Protein 4PJ2 (pdb70)

Nearest PDB structures (foldseek):
  3od9-assembly2_C-2  TM=9.984E-01  e=1.785E-20  Aeromonas hydrophila subsp. hydrophila ATCC 7966
  3od9-assembly1_B  TM=9.911E-01  e=2.002E-19  Aeromonas hydrophila subsp. hydrophila ATCC 7966
  4pj2-assembly2_B  TM=9.726E-01  e=5.860E-19  Aeromonas hydrophila subsp. hydrophila ATCC 7966
  3a58-assembly3_E  TM=4.341E-01  e=2.543E+00  Saccharomyces cerevisiae
  3a58-assembly2_C  TM=4.358E-01  e=2.284E+00  Saccharomyces cerevisiae

Structure (mmCIF, N/CA/C/O backbone):
data_4PJ2
#
_entry.id   4PJ2
#
_cell.length_a   52.933
_cell.length_b   77.667
_cell.length_c   69.380
_cell.angle_alpha   90.00
_cell.angle_beta   108.12
_cell.angle_gamma   90.00
#
_symmetry.space_group_name_H-M   'P 1 21 1'
#
loop_
_entity.id
_entity.type
_entity.pdbx_description
1 polymer 'Putative exported protein'
2 polymer Lysozyme
3 non-polymer GLYCEROL
4 non-polymer 'MAGNESIUM ION'
5 water water
#
loop_
_atom_site.group_PDB
_atom_site.id
_atom_site.type_symbol
_atom_site.label_atom_id
_atom_site.label_alt_id
_atom_site.label_comp_id
_atom_site.label_asym_id
_atom_site.label_entity_id
_atom_site.label_seq_id
_atom_site.pdbx_PDB_ins_code
_atom_site.Cartn_x
_atom_site.Cartn_y
_atom_site.Cartn_z
_atom_site.occupancy
_atom_site.B_iso_or_equiv
_atom_site.auth_seq_id
_atom_site.auth_comp_id
_atom_site.auth_asym_id
_atom_site.auth_atom_id
_atom_site.pdbx_PDB_model_num
ATOM 1 N N . GLY A 1 4 ? -45.604 -24.744 23.531 1.00 35.56 22 GLY A N 1
ATOM 2 C CA . GLY A 1 4 ? -45.740 -23.326 23.811 1.00 33.64 22 GLY A CA 1
ATOM 3 C C . GLY A 1 4 ? -47.098 -22.974 24.404 1.00 31.06 22 GLY A C 1
ATOM 4 O O . GLY A 1 4 ? -48.132 -23.472 23.961 1.00 32.87 22 GLY A O 1
ATOM 7 N N . PHE A 1 5 ? -47.087 -22.111 25.412 1.00 26.97 23 PHE A N 1
ATOM 8 C CA . PHE A 1 5 ? -48.295 -21.734 26.131 1.00 23.35 23 PHE A CA 1
ATOM 9 C C . PHE A 1 5 ? -49.340 -21.153 25.198 1.00 20.22 23 PHE A C 1
ATOM 10 O O . PHE A 1 5 ? -49.021 -20.316 24.373 1.00 19.39 23 PHE A O 1
ATOM 27 N N . PHE A 1 6 ? -50.576 -21.628 25.320 1.00 18.36 24 PHE A N 1
ATOM 28 C CA . PHE A 1 6 ? -51.738 -21.025 24.672 1.00 17.16 24 PHE A CA 1
ATOM 29 C C . PHE A 1 6 ? -52.951 -21.179 25.581 1.00 16.50 24 PHE A C 1
ATOM 30 O O . PHE A 1 6 ? -53.224 -22.275 26.071 1.00 19.00 24 PHE A O 1
ATOM 47 N N . LYS A 1 7 ? -53.672 -20.088 25.813 1.00 15.18 25 LYS A N 1
ATOM 48 C CA . LYS A 1 7 ? -54.913 -20.159 26.568 1.00 15.05 25 LYS A CA 1
ATOM 49 C C . LYS A 1 7 ? -55.900 -19.145 26.054 1.00 15.00 25 LYS A C 1
ATOM 50 O O . LYS A 1 7 ? -55.535 -18.035 25.716 1.00 15.47 25 LYS A O 1
ATOM 69 N N . GLN A 1 8 ? -57.156 -19.556 26.028 1.00 15.33 26 GLN A N 1
ATOM 70 C CA . GLN A 1 8 ? -58.260 -18.723 25.611 1.00 15.38 26 GLN A CA 1
ATOM 71 C C . GLN A 1 8 ? -59.205 -18.516 26.793 1.00 15.47 26 GLN A C 1
ATOM 72 O O . GLN A 1 8 ? -59.519 -19.480 27.500 1.00 16.89 26 GLN A O 1
ATOM 86 N N . LEU A 1 9 ? -59.644 -17.275 26.999 1.00 15.35 27 LEU A N 1
ATOM 87 C CA . LEU A 1 9 ? -60.553 -16.906 28.091 1.00 15.47 27 LEU A CA 1
ATOM 88 C C . LEU A 1 9 ? -61.689 -16.044 27.564 1.00 15.69 27 LEU A C 1
ATOM 89 O O . LEU A 1 9 ? -61.468 -15.157 26.755 1.00 16.24 27 LEU A O 1
ATOM 105 N N . THR A 1 10 ? -62.891 -16.287 28.073 1.00 16.89 28 THR A N 1
ATOM 106 C CA . THR A 1 10 ? -64.022 -15.412 27.821 1.00 17.41 28 THR A CA 1
ATOM 107 C C . THR A 1 10 ? -64.139 -14.394 28.943 1.00 18.03 28 THR A C 1
ATOM 108 O O . THR A 1 10 ? -64.186 -14.760 30.120 1.00 20.90 28 THR A O 1
ATOM 119 N N . LEU A 1 11 ? -64.209 -13.125 28.592 1.00 16.61 29 LEU A N 1
ATOM 120 C CA . LEU A 1 11 ? -64.379 -12.050 29.549 1.00 16.69 29 LEU A CA 1
ATOM 121 C C . LEU A 1 11 ? -65.868 -11.896 29.886 1.00 17.44 29 LEU A C 1
ATOM 122 O O . LEU A 1 11 ? -66.733 -12.295 29.107 1.00 16.94 29 LEU A O 1
ATOM 138 N N . PRO A 1 12 ? -66.175 -11.291 31.050 1.00 18.42 30 PRO A N 1
ATOM 139 C CA . PRO A 1 12 ? -67.592 -11.109 31.399 1.00 17.79 30 PRO A CA 1
ATOM 140 C C . PRO A 1 12 ? -68.370 -10.305 30.348 1.00 17.84 30 PRO A C 1
ATOM 141 O O . PRO A 1 12 ? -69.572 -10.497 30.186 1.00 18.35 30 PRO A O 1
ATOM 152 N N . SER A 1 13 ? -67.681 -9.434 29.619 1.00 17.56 31 SER A N 1
ATOM 153 C CA . SER A 1 13 ? -68.318 -8.642 28.569 1.00 17.34 31 SER A CA 1
ATOM 154 C C . SER A 1 13 ? -68.753 -9.487 27.362 1.00 16.66 31 SER A C 1
ATOM 155 O O . SER A 1 13 ? -69.522 -9.022 26.519 1.00 17.78 31 SER A O 1
ATOM 163 N N . GLY A 1 14 ? -68.241 -10.711 27.268 1.00 15.67 32 GLY A N 1
ATOM 164 C CA . GLY A 1 14 ? -68.421 -11.527 26.072 1.00 14.86 32 GLY A CA 1
ATOM 165 C C . GLY A 1 14 ? -67.242 -11.514 25.119 1.00 14.04 32 GLY A C 1
ATOM 166 O O . GLY A 1 14 ? -67.163 -12.384 24.257 1.00 14.35 32 GLY A O 1
ATOM 170 N N . GLN A 1 15 ? -66.346 -10.542 25.250 1.00 13.98 33 GLN A N 1
ATOM 171 C CA . GLN A 1 15 ? -65.121 -10.562 24.462 1.00 13.16 33 GLN A CA 1
ATOM 172 C C . GLN A 1 15 ? -64.295 -11.761 24.846 1.00 13.06 33 GLN A C 1
ATOM 173 O O . GLN A 1 15 ? -64.470 -12.344 25.932 1.00 13.69 33 GLN A O 1
ATOM 187 N N . VAL A 1 16 ? -63.374 -12.120 23.968 1.00 12.89 34 VAL A N 1
ATOM 188 C CA . VAL A 1 16 ? -62.548 -13.292 24.164 1.00 12.45 34 VAL A CA 1
ATOM 189 C C . VAL A 1 16 ? -61.098 -12.885 23.975 1.00 11.79 34 VAL A C 1
ATOM 190 O O . VAL A 1 16 ? -60.774 -12.101 23.083 1.00 11.97 34 VAL A O 1
ATOM 203 N N A VAL A 1 17 ? -60.223 -13.420 24.813 0.77 12.40 35 VAL A N 1
ATOM 204 N N B VAL A 1 17 ? -60.226 -13.401 24.831 0.23 12.05 35 VAL A N 1
ATOM 205 C CA A VAL A 1 17 ? -58.802 -13.123 24.725 0.77 12.34 35 VAL A CA 1
ATOM 206 C CA B VAL A 1 17 ? -58.801 -13.157 24.686 0.23 12.01 35 VAL A CA 1
ATOM 207 C C A VAL A 1 17 ? -58.032 -14.432 24.608 0.77 12.50 35 VAL A C 1
ATOM 208 C C B VAL A 1 17 ? -58.047 -14.459 24.579 0.23 12.08 35 VAL A C 1
ATOM 209 O O A VAL A 1 17 ? -58.388 -15.432 25.220 0.77 13.57 35 VAL A O 1
ATOM 210 O O B VAL A 1 17 ? -58.433 -15.467 25.164 0.23 12.67 35 VAL A O 1
ATOM 235 N N . THR A 1 18 ? -56.963 -14.424 23.818 1.00 11.72 36 THR A N 1
ATOM 236 C CA . THR A 1 18 ? -56.001 -15.504 23.834 1.00 11.49 36 THR A CA 1
ATOM 237 C C . THR A 1 18 ? -54.635 -14.957 24.216 1.00 11.18 36 THR A C 1
ATOM 238 O O . THR A 1 18 ? -54.318 -13.798 23.969 1.00 11.16 36 THR A O 1
ATOM 250 N N . VAL A 1 19 ? -53.844 -15.821 24.831 1.00 10.85 37 VAL A N 1
ATOM 251 C CA . VAL A 1 19 ? -52.488 -15.482 25.246 1.00 10.92 37 VAL A CA 1
ATOM 252 C C . VAL A 1 19 ? -51.597 -16.619 24.799 1.00 10.72 37 VAL A C 1
ATOM 253 O O . VAL A 1 19 ? -51.879 -17.777 25.092 1.00 12.31 37 VAL A O 1
ATOM 266 N N . SER A 1 20 ? -50.515 -16.274 24.102 1.00 11.00 38 SER A N 1
ATOM 267 C CA . SER A 1 20 ? -49.608 -17.260 23.514 1.00 11.88 38 SER A CA 1
ATOM 268 C C . SER A 1 20 ? -48.166 -16.852 23.703 1.00 12.38 38 SER A C 1
ATOM 269 O O . SER A 1 20 ? -47.835 -15.686 23.556 1.00 12.63 38 SER A O 1
ATOM 277 N N . GLU A 1 21 ? -47.288 -17.814 23.977 1.00 12.59 39 GLU A N 1
ATOM 278 C CA . GLU A 1 21 ? -45.852 -17.556 23.869 1.00 13.36 39 GLU A CA 1
ATOM 279 C C . GLU A 1 21 ? -45.427 -17.552 22.409 1.00 13.19 39 GLU A C 1
ATOM 280 O O . GLU A 1 21 ? -46.020 -18.212 21.567 1.00 14.93 39 GLU A O 1
ATOM 292 N N . GLY A 1 22 ? -44.384 -16.808 22.100 1.00 13.14 40 GLY A N 1
ATOM 293 C CA . GLY A 1 22 ? -43.891 -16.766 20.730 1.00 13.34 40 GLY A CA 1
ATOM 294 C C . GLY A 1 22 ? -43.388 -18.108 20.218 1.00 13.37 40 GLY A C 1
ATOM 295 O O . GLY A 1 22 ? -42.723 -18.857 20.928 1.00 14.52 40 GLY A O 1
ATOM 299 N N . ARG A 1 23 ? -43.713 -18.412 18.967 1.00 13.28 41 ARG A N 1
ATOM 300 C CA A ARG A 1 23 ? -43.356 -19.693 18.381 0.51 13.74 41 ARG A CA 1
ATOM 301 C CA B ARG A 1 23 ? -43.359 -19.689 18.362 0.49 14.28 41 ARG A CA 1
ATOM 302 C C . ARG A 1 23 ? -41.863 -19.772 18.094 1.00 13.97 41 ARG A C 1
ATOM 303 O O . ARG A 1 23 ? -41.250 -18.810 17.626 1.00 14.02 41 ARG A O 1
ATOM 344 N N . GLY A 1 24 ? -41.285 -20.934 18.394 1.00 14.15 42 GLY A N 1
ATOM 345 C CA . GLY A 1 24 ? -39.883 -21.200 18.124 1.00 15.25 42 GLY A CA 1
ATOM 346 C C . GLY A 1 24 ? -38.916 -20.636 19.147 1.00 14.63 42 GLY A C 1
ATOM 347 O O . GLY A 1 24 ? -37.721 -20.811 19.036 1.00 16.36 42 GLY A O 1
ATOM 351 N N . GLU A 1 25 ? -39.436 -19.947 20.148 1.00 13.18 43 GLU A N 1
ATOM 352 C CA . GLU A 1 25 ? -38.619 -19.294 21.157 1.00 12.82 43 GLU A CA 1
ATOM 353 C C . GLU A 1 25 ? -38.144 -20.271 22.220 1.00 14.19 43 GLU A C 1
ATOM 354 O O . GLU A 1 25 ? -38.745 -21.342 22.430 1.00 15.42 43 GLU A O 1
ATOM 366 N N . PRO A 1 26 ? -37.097 -19.875 22.953 1.00 13.44 44 PRO A N 1
ATOM 367 C CA . PRO A 1 26 ? -36.695 -20.710 24.083 1.00 14.17 44 PRO A CA 1
ATOM 368 C C . PRO A 1 26 ? -37.692 -20.682 25.228 1.00 14.06 44 PRO A C 1
ATOM 369 O O . PRO A 1 26 ? -38.582 -19.836 25.300 1.00 14.52 44 PRO A O 1
ATOM 380 N N . ALA A 1 27 ? -37.521 -21.628 26.134 1.00 14.08 45 ALA A N 1
ATOM 381 C CA . ALA A 1 27 ? -38.370 -21.679 27.302 1.00 14.54 45 ALA A CA 1
ATOM 382 C C . ALA A 1 27 ? -38.155 -20.501 28.250 1.00 14.80 45 ALA A C 1
ATOM 383 O O . ALA A 1 27 ? -39.099 -20.029 28.861 1.00 15.87 45 ALA A O 1
ATOM 390 N N . SER A 1 28 ? -36.914 -20.038 28.370 1.00 13.25 46 SER A N 1
ATOM 391 C CA . SER A 1 28 ? -36.549 -19.104 29.434 1.00 13.90 46 SER A CA 1
ATOM 392 C C . SER A 1 28 ? -36.818 -17.662 29.114 1.00 12.91 46 SER A C 1
ATOM 393 O O . SER A 1 28 ? -36.784 -16.823 30.016 1.00 14.79 46 SER A O 1
ATOM 401 N N . THR A 1 29 ? -36.984 -17.317 27.837 1.00 13.01 47 THR A N 1
ATOM 402 C CA . THR A 1 29 ? -37.070 -15.916 27.462 1.00 12.66 47 THR A CA 1
ATOM 403 C C . THR A 1 29 ? -37.706 -15.806 26.098 1.00 12.73 47 THR A C 1
ATOM 404 O O . THR A 1 29 ? -37.702 -16.768 25.344 1.00 14.25 47 THR A O 1
ATOM 415 N N . GLY A 1 30 ? -38.226 -14.631 25.774 1.00 12.35 48 GLY A N 1
ATOM 416 C CA . GLY A 1 30 ? -38.802 -14.397 24.461 1.00 11.78 48 GLY A CA 1
ATOM 417 C C . GLY A 1 30 ? -39.923 -13.402 24.587 1.00 11.14 48 GLY A C 1
ATOM 418 O O . GLY A 1 30 ? -39.747 -12.322 25.144 1.00 11.47 48 GLY A O 1
ATOM 422 N N . SER A 1 31 ? -41.085 -13.768 24.067 1.00 10.64 49 SER A N 1
ATOM 423 C CA . SER A 1 31 ? -42.229 -12.881 24.015 1.00 10.57 49 SER A CA 1
ATOM 424 C C . SER A 1 31 ? -43.491 -13.664 24.297 1.00 10.23 49 SER A C 1
ATOM 425 O O . SER A 1 31 ? -43.520 -14.884 24.275 1.00 11.00 49 SER A O 1
ATOM 433 N N . TYR A 1 32 ? -44.561 -12.919 24.489 1.00 10.64 50 TYR A N 1
ATOM 434 C CA . TYR A 1 32 ? -45.891 -13.479 24.413 1.00 9.82 50 TYR A CA 1
ATOM 435 C C . TYR A 1 32 ? -46.785 -12.444 23.768 1.00 10.14 50 TYR A C 1
ATOM 436 O O . TYR A 1 32 ? -46.448 -11.269 23.691 1.00 10.96 50 TYR A O 1
ATOM 454 N N . ASP A 1 33 ? -47.936 -12.884 23.287 1.00 10.21 51 ASP A N 1
ATOM 455 C CA . ASP A 1 33 ? -48.907 -11.957 22.757 1.00 10.76 51 ASP A CA 1
ATOM 456 C C . ASP A 1 33 ? -50.257 -12.186 23.390 1.00 10.73 51 ASP A C 1
ATOM 457 O O . ASP A 1 33 ? -50.560 -13.275 23.875 1.00 11.80 51 ASP A O 1
ATOM 466 N N . VAL A 1 34 ? -51.017 -11.104 23.407 1.00 10.52 52 VAL A N 1
ATOM 467 C CA . VAL A 1 34 ? -52.387 -11.079 23.865 1.00 10.45 52 VAL A CA 1
ATOM 468 C C . VAL A 1 34 ? -53.212 -10.611 22.678 1.00 10.43 52 VAL A C 1
ATOM 469 O O . VAL A 1 34 ? -52.910 -9.598 22.085 1.00 10.88 52 VAL A O 1
ATOM 482 N N . ARG A 1 35 ? -54.248 -11.363 22.349 1.00 9.80 53 ARG A N 1
ATOM 483 C CA . ARG A 1 35 ? -55.127 -11.045 21.215 1.00 10.40 53 ARG A CA 1
ATOM 484 C C . ARG A 1 35 ? -56.553 -10.976 21.724 1.00 10.00 53 ARG A C 1
ATOM 485 O O . ARG A 1 35 ? -56.989 -11.864 22.439 1.00 11.84 53 ARG A O 1
ATOM 506 N N . LEU A 1 36 ? -57.249 -9.913 21.343 1.00 10.46 54 LEU A N 1
ATOM 507 C CA . LEU A 1 36 ? -58.616 -9.652 21.760 1.00 10.60 54 LEU A CA 1
ATOM 508 C C . LEU A 1 36 ? -59.546 -9.801 20.576 1.00 10.69 54 LEU A C 1
ATOM 509 O O . LEU A 1 36 ? -59.274 -9.257 19.491 1.00 11.11 54 LEU A O 1
ATOM 525 N N . TYR A 1 37 ? -60.637 -10.514 20.811 1.00 10.71 55 TYR A N 1
ATOM 526 C CA . TYR A 1 37 ? -61.675 -10.805 19.824 1.00 10.88 55 TYR A CA 1
ATOM 527 C C . TYR A 1 37 ? -63.024 -10.353 20.374 1.00 11.42 55 TYR A C 1
ATOM 528 O O . TYR A 1 37 ? -63.232 -10.335 21.587 1.00 11.87 55 TYR A O 1
ATOM 546 N N . SER A 1 38 ? -63.968 -10.018 19.511 1.00 11.95 56 SER A N 1
ATOM 547 C CA . SER A 1 38 ? -65.259 -9.543 19.988 1.00 12.23 56 SER A CA 1
ATOM 548 C C . SER A 1 38 ? -66.064 -10.633 20.668 1.00 12.34 56 SER A C 1
ATOM 549 O O . SER A 1 38 ? -66.852 -10.325 21.550 1.00 12.97 56 SER A O 1
ATOM 557 N N . GLY A 1 39 ? -65.881 -11.892 20.280 1.00 11.71 57 GLY A N 1
ATOM 558 C CA . GLY A 1 39 ? -66.701 -12.977 20.798 1.00 12.53 57 GLY A CA 1
ATOM 559 C C . GLY A 1 39 ? -68.150 -12.887 20.366 1.00 13.03 57 GLY A C 1
ATOM 560 O O . GLY A 1 39 ? -69.018 -13.511 20.977 1.00 14.43 57 GLY A O 1
ATOM 564 N N . ALA A 1 40 ? -68.434 -12.135 19.308 1.00 12.95 58 ALA A N 1
ATOM 565 C CA . ALA A 1 40 ? -69.829 -11.849 18.937 1.00 14.24 58 ALA A CA 1
ATOM 566 C C . ALA A 1 40 ? -70.610 -13.112 18.610 1.00 14.14 58 ALA A C 1
ATOM 567 O O . ALA A 1 40 ? -71.790 -13.196 18.935 1.00 15.19 58 ALA A O 1
ATOM 574 N N . ASN A 1 41 ? -69.961 -14.075 17.967 1.00 13.37 59 ASN A N 1
ATOM 575 C CA . ASN A 1 41 ? -70.569 -15.349 17.600 1.00 13.13 59 ASN A CA 1
ATOM 576 C C . ASN A 1 41 ? -70.018 -16.429 18.516 1.00 13.84 59 ASN A C 1
ATOM 577 O O . ASN A 1 41 ? -68.915 -16.890 18.319 1.00 13.51 59 ASN A O 1
ATOM 588 N N . PRO A 1 42 ? -70.790 -16.842 19.529 1.00 15.91 60 PRO A N 1
ATOM 589 C CA . PRO A 1 42 ? -70.234 -17.828 20.461 1.00 17.02 60 PRO A CA 1
ATOM 590 C C . PRO A 1 42 ? -69.892 -19.175 19.841 1.00 17.68 60 PRO A C 1
ATOM 591 O O . PRO A 1 42 ? -69.095 -19.909 20.410 1.00 19.54 60 PRO A O 1
ATOM 602 N N . GLN A 1 43 ? -70.449 -19.490 18.680 1.00 17.20 61 GLN A N 1
ATOM 603 C CA . GLN A 1 43 ? -70.100 -20.742 18.017 1.00 18.48 61 GLN A CA 1
ATOM 604 C C . GLN A 1 43 ? -68.673 -20.711 17.451 1.00 16.83 61 GLN A C 1
ATOM 605 O O . GLN A 1 43 ? -68.035 -21.759 17.268 1.00 17.75 61 GLN A O 1
ATOM 619 N N . PHE A 1 44 ? -68.185 -19.507 17.187 1.00 14.33 62 PHE A N 1
ATOM 620 C CA . PHE A 1 44 ? -66.872 -19.278 16.569 1.00 14.85 62 PHE A CA 1
ATOM 621 C C . PHE A 1 44 ? -66.249 -18.052 17.228 1.00 14.00 62 PHE A C 1
ATOM 622 O O . PHE A 1 44 ? -66.185 -16.975 16.639 1.00 13.84 62 PHE A O 1
ATOM 639 N N . PRO A 1 45 ? -65.764 -18.211 18.460 1.00 14.65 63 PRO A N 1
ATOM 640 C CA . PRO A 1 45 ? -65.396 -17.061 19.284 1.00 14.74 63 PRO A CA 1
ATOM 641 C C . PRO A 1 45 ? -64.122 -16.350 18.868 1.00 12.82 63 PRO A C 1
ATOM 642 O O . PRO A 1 45 ? -63.921 -15.251 19.369 1.00 13.30 63 PRO A O 1
ATOM 653 N N . LEU A 1 46 ? -63.320 -16.936 17.967 1.00 13.54 64 LEU A N 1
ATOM 654 C CA . LEU A 1 46 ? -62.109 -16.271 17.481 1.00 14.04 64 LEU A CA 1
ATOM 655 C C . LEU A 1 46 ? -62.266 -15.723 16.074 1.00 13.97 64 LEU A C 1
ATOM 656 O O . LEU A 1 46 ? -61.272 -15.426 15.418 1.00 15.19 64 LEU A O 1
ATOM 672 N N . ASP A 1 47 ? -63.503 -15.541 15.631 1.00 13.00 65 ASP A N 1
ATOM 673 C CA . ASP A 1 47 ? -63.727 -15.110 14.250 1.00 13.21 65 ASP A CA 1
ATOM 674 C C . ASP A 1 47 ? -63.645 -13.611 14.051 1.00 13.42 65 ASP A C 1
ATOM 675 O O . ASP A 1 47 ? -63.557 -13.196 12.903 1.00 16.02 65 ASP A O 1
ATOM 684 N N . GLN A 1 48 ? -63.663 -12.793 15.103 1.00 13.26 66 GLN A N 1
ATOM 685 C CA A GLN A 1 48 ? -63.695 -11.348 14.945 0.64 12.33 66 GLN A CA 1
ATOM 686 C CA B GLN A 1 48 ? -63.676 -11.342 14.933 0.36 12.68 66 GLN A CA 1
ATOM 687 C C . GLN A 1 48 ? -62.584 -10.678 15.750 1.00 12.00 66 GLN A C 1
ATOM 688 O O . GLN A 1 48 ? -62.798 -10.172 16.865 1.00 11.80 66 GLN A O 1
ATOM 715 N N . PHE A 1 49 ? -61.401 -10.689 15.191 1.00 11.78 67 PHE A N 1
ATOM 716 C CA . PHE A 1 49 ? -60.253 -10.082 15.802 1.00 11.72 67 PHE A CA 1
ATOM 717 C C . PHE A 1 49 ? -60.427 -8.590 15.947 1.00 11.77 67 PHE A C 1
ATOM 718 O O . PHE A 1 49 ? -60.875 -7.925 15.026 1.00 12.65 67 PHE A O 1
ATOM 735 N N . ILE A 1 50 ? -60.004 -8.064 17.095 1.00 11.45 68 ILE A N 1
ATOM 736 C CA . ILE A 1 50 ? -60.026 -6.629 17.364 1.00 12.25 68 ILE A CA 1
ATOM 737 C C . ILE A 1 50 ? -58.627 -6.011 17.420 1.00 12.06 68 ILE A C 1
ATOM 738 O O . ILE A 1 50 ? -58.327 -5.044 16.716 1.00 12.64 68 ILE A O 1
ATOM 754 N N . ASP A 1 51 ? -57.766 -6.549 18.278 1.00 11.47 69 ASP A N 1
ATOM 755 C CA . ASP A 1 51 ? -56.433 -5.977 18.474 1.00 12.02 69 ASP A CA 1
ATOM 756 C C . ASP A 1 51 ? -55.540 -6.992 19.166 1.00 10.53 69 ASP A C 1
ATOM 757 O O . ASP A 1 51 ? -56.010 -7.954 19.766 1.00 11.29 69 ASP A O 1
ATOM 766 N N . GLY A 1 52 ? -54.235 -6.773 19.088 1.00 10.76 70 GLY A N 1
ATOM 767 C CA . GLY A 1 52 ? -53.290 -7.625 19.769 1.00 11.19 70 GLY A CA 1
ATOM 768 C C . GLY A 1 52 ? -52.038 -6.865 20.110 1.00 10.68 70 GLY A C 1
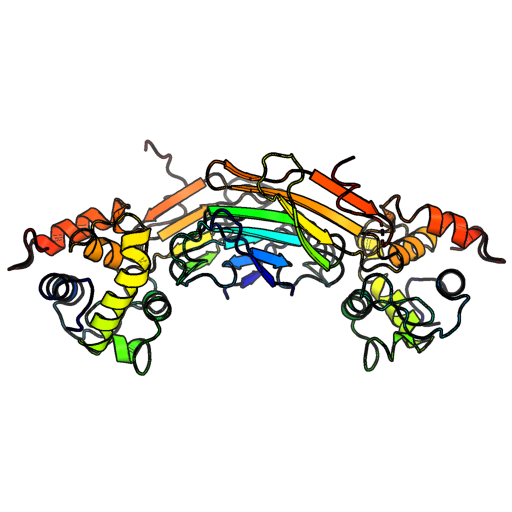ATOM 769 O O . GLY A 1 52 ? -51.750 -5.845 19.484 1.00 11.39 70 GLY A O 1
ATOM 773 N N . LYS A 1 53 ? -51.306 -7.371 21.102 1.00 10.27 71 LYS A N 1
ATOM 774 C CA . LYS A 1 53 ? -50.065 -6.763 21.551 1.00 10.90 71 LYS A CA 1
ATOM 775 C C . LYS A 1 53 ? -49.056 -7.851 21.835 1.00 10.16 71 LYS A C 1
ATOM 776 O O . LYS A 1 53 ? -49.413 -8.925 22.321 1.00 12.06 71 LYS A O 1
ATOM 795 N N . VAL A 1 54 ? -47.788 -7.557 21.555 1.00 10.37 72 VAL A N 1
ATOM 796 C CA . VAL A 1 54 ? -46.694 -8.480 21.818 1.00 10.42 72 VAL A CA 1
ATOM 797 C C . VAL A 1 54 ? -45.779 -7.842 22.863 1.00 10.59 72 VAL A C 1
ATOM 798 O O . VAL A 1 54 ? -45.405 -6.678 22.725 1.00 11.85 72 VAL A O 1
ATOM 811 N N . LEU A 1 55 ? -45.449 -8.607 23.899 1.00 10.74 73 LEU A N 1
ATOM 812 C CA . LEU A 1 55 ? -44.633 -8.123 25.000 1.00 12.31 73 LEU A CA 1
ATOM 813 C C . LEU A 1 55 ? -43.486 -9.086 25.260 1.00 11.11 73 LEU A C 1
ATOM 814 O O . LEU A 1 55 ? -43.586 -10.274 24.984 1.00 11.53 73 LEU A O 1
ATOM 830 N N . PRO A 1 56 ? -42.403 -8.583 25.848 1.00 11.83 74 PRO A N 1
ATOM 831 C CA . PRO A 1 56 ? -41.329 -9.466 26.286 1.00 11.96 74 PRO A CA 1
ATOM 832 C C . PRO A 1 56 ? -41.759 -10.346 27.446 1.00 12.35 74 PRO A C 1
ATOM 833 O O . PRO A 1 56 ? -42.622 -9.955 28.241 1.00 13.93 74 PRO A O 1
ATOM 844 N N . ARG A 1 57 ? -41.160 -11.527 27.540 1.00 12.87 75 ARG A N 1
ATOM 845 C CA . ARG A 1 57 ? -41.322 -12.347 28.730 1.00 15.28 75 ARG A CA 1
ATOM 846 C C . ARG A 1 57 ? -40.006 -12.802 29.248 1.00 15.18 75 ARG A C 1
ATOM 847 O O . ARG A 1 57 ? -39.176 -13.367 28.548 1.00 16.42 75 ARG A O 1
ATOM 868 N N . ASP A 1 58 ? -39.839 -12.554 30.534 1.00 15.90 76 ASP A N 1
ATOM 869 C CA . ASP A 1 58 ? -38.651 -12.979 31.240 1.00 16.74 76 ASP A CA 1
ATOM 870 C C . ASP A 1 58 ? -38.975 -14.241 32.007 1.00 16.40 76 ASP A C 1
ATOM 871 O O . ASP A 1 58 ? -39.154 -14.233 33.247 1.00 17.88 76 ASP A O 1
ATOM 880 N N . GLY A 1 59 ? -39.083 -15.324 31.267 1.00 15.84 77 GLY A N 1
ATOM 881 C CA . GLY A 1 59 ? -39.377 -16.626 31.805 1.00 16.87 77 GLY A CA 1
ATOM 882 C C . GLY A 1 59 ? -40.528 -17.222 31.055 1.00 17.92 77 GLY A C 1
ATOM 883 O O . GLY A 1 59 ? -40.773 -16.878 29.901 1.00 19.40 77 GLY A O 1
ATOM 887 N N . SER A 1 60 ? -41.231 -18.120 31.715 1.00 18.45 78 SER A N 1
ATOM 888 C CA A SER A 1 60 ? -42.379 -18.824 31.158 0.50 18.95 78 SER A CA 1
ATOM 889 C CA B SER A 1 60 ? -42.376 -18.775 31.112 0.50 19.08 78 SER A CA 1
ATOM 890 C C . SER A 1 60 ? -43.679 -18.297 31.761 1.00 18.24 78 SER A C 1
ATOM 891 O O . SER A 1 60 ? -43.729 -17.952 32.948 1.00 18.25 78 SER A O 1
ATOM 906 N N . ILE A 1 61 ? -44.741 -18.264 30.974 1.00 16.69 79 ILE A N 1
ATOM 907 C CA . ILE A 1 61 ? -46.020 -17.850 31.512 1.00 15.64 79 ILE A CA 1
ATOM 908 C C . ILE A 1 61 ? -46.469 -18.895 32.506 1.00 17.77 79 ILE A C 1
ATOM 909 O O . ILE A 1 61 ? -46.498 -20.095 32.205 1.00 19.83 79 ILE A O 1
ATOM 925 N N . LYS A 1 62 ? -46.807 -18.427 33.700 1.00 17.94 80 LYS A N 1
ATOM 926 C CA . LYS A 1 62 ? -47.167 -19.283 34.812 1.00 20.73 80 LYS A CA 1
ATOM 927 C C . LYS A 1 62 ? -48.678 -19.368 34.962 1.00 22.12 80 LYS A C 1
ATOM 928 O O . LYS A 1 62 ? -49.211 -20.436 35.233 1.00 24.94 80 LYS A O 1
ATOM 947 N N . GLU A 1 63 ? -49.365 -18.241 34.805 1.00 20.93 81 GLU A N 1
ATOM 948 C CA . GLU A 1 63 ? -50.816 -18.215 34.976 1.00 22.25 81 GLU A CA 1
ATOM 949 C C . GLU A 1 63 ? -51.405 -16.922 34.423 1.00 19.71 81 GLU A C 1
ATOM 950 O O . GLU A 1 63 ? -50.706 -15.915 34.276 1.00 18.76 81 GLU A O 1
ATOM 962 N N . LEU A 1 64 ? -52.699 -16.978 34.130 1.00 19.53 82 LEU A N 1
ATOM 963 C CA . LEU A 1 64 ? -53.478 -15.814 33.724 1.00 18.86 82 LEU A CA 1
ATOM 964 C C . LEU A 1 64 ? -54.486 -15.564 34.834 1.00 19.39 82 LEU A C 1
ATOM 965 O O . LEU A 1 64 ? -55.086 -16.511 35.355 1.00 20.62 82 LEU A O 1
ATOM 981 N N . LYS A 1 65 ? -54.686 -14.295 35.169 1.00 19.11 83 LYS A N 1
ATOM 982 C CA . LYS A 1 65 ? -55.711 -13.913 36.136 1.00 20.26 83 LYS A CA 1
ATOM 983 C C . LYS A 1 65 ? -56.620 -12.858 35.534 1.00 20.87 83 LYS A C 1
ATOM 984 O O . LYS A 1 65 ? -56.184 -12.026 34.739 1.00 20.66 83 LYS A O 1
ATOM 1003 N N . LEU A 1 66 ? -57.889 -12.906 35.932 1.00 20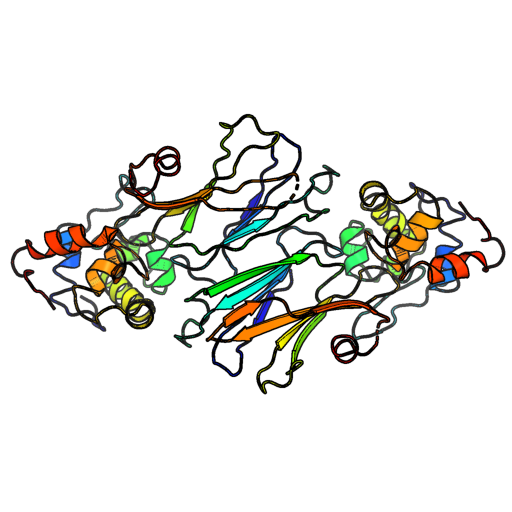.52 84 LEU A N 1
ATOM 1004 C CA . LEU A 1 66 ? -58.875 -11.900 35.559 1.00 21.59 84 LEU A CA 1
ATOM 1005 C C . LEU A 1 66 ? -59.387 -11.263 36.836 1.00 22.43 84 LEU A C 1
ATOM 1006 O O . LEU A 1 66 ? -60.102 -11.899 37.626 1.00 25.36 84 LEU A O 1
ATOM 1022 N N . LEU A 1 67 ? -59.009 -10.012 37.059 1.00 22.08 85 LEU A N 1
ATOM 1023 C CA . LEU A 1 67 ? -59.320 -9.342 38.320 1.00 22.63 85 LEU A CA 1
ATOM 1024 C C . LEU A 1 67 ? -59.444 -7.855 38.068 1.00 22.87 85 LEU A C 1
ATOM 1025 O O . LEU A 1 67 ? -58.699 -7.304 37.268 1.00 22.83 85 LEU A O 1
ATOM 1041 N N . ASP A 1 68 ? -60.394 -7.209 38.733 1.00 23.97 86 ASP A N 1
ATOM 1042 C CA . ASP A 1 68 ? -60.565 -5.770 38.602 1.00 25.94 86 ASP A CA 1
ATOM 1043 C C . ASP A 1 68 ? -59.502 -5.023 39.401 1.00 27.28 86 ASP A C 1
ATOM 1044 O O . ASP A 1 68 ? -59.533 -5.018 40.633 1.00 28.97 86 ASP A O 1
ATOM 1053 N N . LEU A 1 69 ? -58.578 -4.371 38.703 1.00 26.95 87 LEU A N 1
ATOM 1054 C CA . LEU A 1 69 ? -57.463 -3.675 39.339 1.00 28.39 87 LEU A CA 1
ATOM 1055 C C . LEU A 1 69 ? -57.716 -2.184 39.476 1.00 31.12 87 LEU A C 1
ATOM 1056 O O . LEU A 1 69 ? -57.143 -1.544 40.354 1.00 31.65 87 LEU A O 1
ATOM 1072 N N . ASN A 1 70 ? -58.546 -1.629 38.595 1.00 33.28 88 ASN A N 1
ATOM 1073 C CA . ASN A 1 70 ? -58.752 -0.184 38.553 1.00 36.07 88 ASN A CA 1
ATOM 1074 C C . ASN A 1 70 ? -60.090 0.239 39.146 1.00 38.16 88 ASN A C 1
ATOM 1075 O O . ASN A 1 70 ? -60.391 1.426 39.217 1.00 39.48 88 ASN A O 1
ATOM 1086 N N . GLY A 1 71 ? -60.890 -0.737 39.560 1.00 38.97 89 GLY A N 1
ATOM 1087 C CA . GLY A 1 71 ? -62.133 -0.461 40.254 1.00 39.99 89 GLY A CA 1
ATOM 1088 C C . GLY A 1 71 ? -63.317 -0.106 39.372 1.00 40.78 89 GLY A C 1
ATOM 1089 O O . GLY A 1 71 ? -64.313 0.420 39.876 1.00 41.75 89 GLY A O 1
ATOM 1093 N N . ASP A 1 72 ? -63.230 -0.386 38.073 1.00 40.59 90 ASP A N 1
ATOM 1094 C CA . ASP A 1 72 ? -64.349 -0.117 37.169 1.00 40.44 90 ASP A CA 1
ATOM 1095 C C . ASP A 1 72 ? -65.305 -1.306 37.070 1.00 39.77 90 ASP A C 1
ATOM 1096 O O . ASP A 1 72 ? -66.165 -1.347 36.189 1.00 40.16 90 ASP A O 1
ATOM 1105 N N . LYS A 1 73 ? -65.128 -2.271 37.969 1.00 38.59 91 LYS A N 1
ATOM 1106 C CA . LYS A 1 73 ? -66.001 -3.442 38.076 1.00 37.73 91 LYS A CA 1
ATOM 1107 C C . LYS A 1 73 ? -65.934 -4.378 36.869 1.00 35.61 91 LYS A C 1
ATOM 1108 O O . LYS A 1 73 ? -66.779 -5.255 36.710 1.00 35.78 91 LYS A O 1
ATOM 1127 N N . GLN A 1 74 ? -64.909 -4.195 36.041 1.00 33.27 92 GLN A N 1
ATOM 1128 C CA . GLN A 1 74 ? -64.595 -5.120 34.951 1.00 32.02 92 GLN A CA 1
ATOM 1129 C C . GLN A 1 74 ? -63.208 -5.689 35.205 1.00 28.07 92 GLN A C 1
ATOM 1130 O O . GLN A 1 74 ? -62.349 -4.984 35.723 1.00 28.14 92 GLN A O 1
ATOM 1144 N N . PRO A 1 75 ? -62.974 -6.960 34.843 1.00 24.27 93 PRO A N 1
ATOM 1145 C CA . PRO A 1 75 ? -61.627 -7.482 35.099 1.00 22.73 93 PRO A CA 1
ATOM 1146 C C . PRO A 1 75 ? -60.586 -7.031 34.086 1.00 21.75 93 PRO A C 1
ATOM 1147 O O . PRO A 1 75 ? -60.875 -6.948 32.887 1.00 21.66 93 PRO A O 1
ATOM 1158 N N . GLU A 1 76 ? -59.401 -6.714 34.589 1.00 20.84 94 GLU A N 1
ATOM 1159 C CA . GLU A 1 76 ? -58.190 -6.600 33.784 1.00 20.41 94 GLU A CA 1
ATOM 1160 C C . GLU A 1 76 ? -57.618 -7.978 33.617 1.00 18.66 94 GLU A C 1
ATOM 1161 O O . GLU A 1 76 ? -57.906 -8.881 34.401 1.00 19.41 94 GLU A O 1
ATOM 1173 N N . LEU A 1 77 ? -56.823 -8.158 32.562 1.00 17.84 95 LEU A N 1
ATOM 1174 C CA . LEU A 1 77 ? -56.069 -9.384 32.390 1.00 16.58 95 LEU A CA 1
ATOM 1175 C C . LEU A 1 77 ? -54.695 -9.207 32.966 1.00 17.25 95 LEU A C 1
ATOM 1176 O O . LEU A 1 77 ? -54.027 -8.218 32.676 1.00 18.30 95 LEU A O 1
ATOM 1192 N N . ILE A 1 78 ? -54.277 -10.175 33.767 1.00 16.50 96 ILE A N 1
ATOM 1193 C CA . ILE A 1 78 ? -52.921 -10.181 34.315 1.00 16.60 96 ILE A CA 1
ATOM 1194 C C . ILE A 1 78 ? -52.219 -11.424 33.821 1.00 15.36 96 ILE A C 1
ATOM 1195 O O . ILE A 1 78 ? -52.705 -12.529 33.995 1.00 17.09 96 ILE A O 1
ATOM 1211 N N . VAL A 1 79 ? -51.079 -11.227 33.160 1.00 14.17 97 VAL A N 1
ATOM 1212 C CA . VAL A 1 79 ? -50.254 -12.331 32.690 1.00 13.57 97 VAL A CA 1
ATOM 1213 C C . VAL A 1 79 ? -49.039 -12.422 33.601 1.00 14.02 97 VAL A C 1
ATOM 1214 O O . VAL A 1 79 ? -48.267 -11.471 33.693 1.00 14.69 97 VAL A O 1
ATOM 1227 N N . VAL A 1 80 ? -48.900 -13.551 34.295 1.00 13.58 98 VAL A N 1
ATOM 1228 C CA . VAL A 1 80 ? -47.827 -13.747 35.268 1.00 14.34 98 VAL A CA 1
ATOM 1229 C C . VAL A 1 80 ? -46.764 -14.637 34.662 1.00 14.04 98 VAL A C 1
ATOM 1230 O O . VAL A 1 80 ? -47.070 -15.682 34.121 1.00 15.03 98 VAL A O 1
ATOM 1243 N N . VAL A 1 81 ? -45.515 -14.213 34.788 1.00 14.00 99 VAL A N 1
ATOM 1244 C CA . VAL A 1 81 ? -44.378 -14.900 34.187 1.00 14.52 99 VAL A CA 1
ATOM 1245 C C . VAL A 1 81 ? -43.358 -15.234 35.268 1.00 15.85 99 VAL A C 1
ATOM 1246 O O . VAL A 1 81 ? -43.059 -14.392 36.107 1.00 16.51 99 VAL A O 1
ATOM 1259 N N . GLU A 1 82 ? -42.826 -16.451 35.217 1.00 16.67 100 GLU A N 1
ATOM 1260 C CA A GLU A 1 82 ? -41.867 -16.965 36.202 0.53 17.54 100 GLU A CA 1
ATOM 1261 C CA B GLU A 1 82 ? -41.842 -16.882 36.203 0.47 17.33 100 GLU A CA 1
ATOM 1262 C C . GLU A 1 82 ? -40.484 -17.085 35.557 1.00 16.98 100 GLU A C 1
ATOM 1263 O O . GLU A 1 82 ? -40.334 -17.776 34.556 1.00 17.40 100 GLU A O 1
ATOM 1286 N N . SER A 1 83 ? -39.478 -16.460 36.158 1.00 16.96 101 SER A N 1
ATOM 1287 C CA . SER A 1 83 ? -38.102 -16.551 35.676 1.00 18.04 101 SER A CA 1
ATOM 1288 C C . SER A 1 83 ? -37.631 -17.985 35.648 1.00 18.49 101 SER A C 1
ATOM 1289 O O . SER A 1 83 ? -37.953 -18.772 36.561 1.00 19.89 101 SER A O 1
ATOM 1297 N N . ALA A 1 84 ? -36.835 -18.322 34.640 1.00 18.89 102 ALA A N 1
ATOM 1298 C CA . ALA A 1 84 ? -36.250 -19.649 34.499 1.00 19.41 102 ALA A CA 1
ATOM 1299 C C . ALA A 1 84 ? -35.073 -19.875 35.432 1.00 18.31 102 ALA A C 1
ATOM 1300 O O . ALA A 1 84 ? -34.641 -21.003 35.563 1.00 18.88 102 ALA A O 1
ATOM 1307 N N . GLY A 1 85 ? -34.536 -18.805 36.022 1.00 17.48 103 GLY A N 1
ATOM 1308 C CA . GLY A 1 85 ? -33.431 -18.924 36.961 1.00 17.54 103 GLY A CA 1
ATOM 1309 C C . GLY A 1 85 ? -33.886 -19.490 38.294 1.00 17.76 103 GLY A C 1
ATOM 1310 O O . GLY A 1 85 ? -35.086 -19.593 38.563 1.00 17.79 103 GLY A O 1
ATOM 1314 N N . SER A 1 86 ? -32.916 -19.871 39.118 1.00 19.04 104 SER A N 1
ATOM 1315 C CA . SER A 1 86 ? -33.185 -20.549 40.378 1.00 20.15 104 SER A CA 1
ATOM 1316 C C . SER A 1 86 ? -3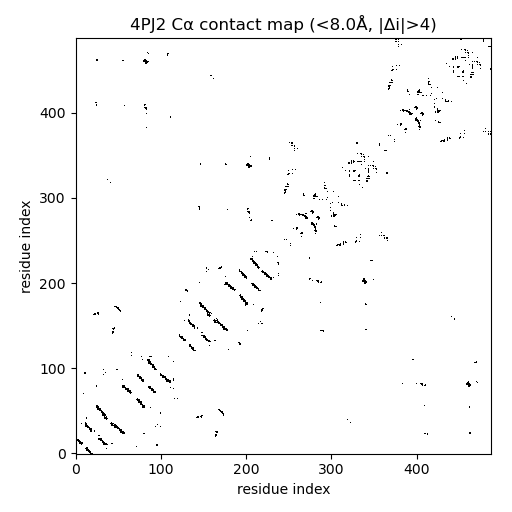4.047 -19.711 41.298 1.00 21.38 104 SER A C 1
ATOM 1317 O O . SER A 1 86 ? -34.742 -20.264 42.167 1.00 23.08 104 SER A O 1
ATOM 1325 N N . GLY A 1 87 ? -33.979 -18.394 41.169 1.00 20.64 105 GLY A N 1
ATOM 1326 C CA . GLY A 1 87 ? -34.727 -17.479 42.008 1.00 21.29 105 GLY A CA 1
ATOM 1327 C C . GLY A 1 87 ? -36.217 -17.458 41.730 1.00 21.62 105 GLY A C 1
ATOM 1328 O O . GLY A 1 87 ? -36.998 -17.001 42.569 1.00 22.85 105 GLY A O 1
ATOM 1332 N N . SER A 1 88 ? -36.623 -17.900 40.540 1.00 21.21 106 SER A N 1
ATOM 1333 C CA . SER A 1 88 ? -38.040 -18.063 40.207 1.00 22.21 106 SER A CA 1
ATOM 1334 C C . SER A 1 88 ? -38.810 -16.760 40.328 1.00 21.94 106 SER A C 1
ATOM 1335 O O . SER A 1 88 ? -40.001 -16.766 40.650 1.00 22.91 106 SER A O 1
ATOM 1343 N N . TYR A 1 89 ? -38.147 -15.644 40.066 1.00 21.02 107 TYR A N 1
ATOM 1344 C CA . TYR A 1 89 ? -38.753 -14.337 40.255 1.00 20.38 107 TYR A CA 1
ATOM 1345 C C . TYR A 1 89 ? -39.952 -14.146 39.340 1.00 19.53 107 TYR A C 1
ATOM 1346 O O . TYR A 1 89 ? -39.966 -14.575 38.176 1.00 20.37 107 TYR A O 1
ATOM 1364 N N . LEU A 1 90 ? -40.964 -13.486 39.878 1.00 19.18 108 LEU A N 1
ATOM 1365 C CA . LEU A 1 90 ? -42.190 -13.238 39.128 1.00 18.77 108 LEU A CA 1
ATOM 1366 C C . LEU A 1 90 ? -42.199 -11.853 38.529 1.00 18.14 108 LEU A C 1
ATOM 1367 O O . LEU A 1 90 ? -41.750 -10.863 39.095 1.00 18.90 108 LEU A O 1
ATOM 1383 N N . SER A 1 91 ? -42.768 -11.799 37.330 1.00 17.21 109 SER A N 1
ATOM 1384 C CA . SER A 1 91 ? -43.077 -10.546 36.673 1.00 16.31 109 SER A CA 1
ATOM 1385 C C . SER A 1 91 ? -44.501 -10.667 36.167 1.00 15.73 109 SER A C 1
ATOM 1386 O O . SER A 1 91 ? -45.066 -11.759 36.111 1.00 16.69 109 SER A O 1
ATOM 1394 N N . ALA A 1 92 ? -45.114 -9.541 35.869 1.00 15.85 110 ALA A N 1
ATOM 1395 C CA . ALA A 1 92 ? -46.475 -9.587 35.376 1.00 16.03 110 ALA A CA 1
ATOM 1396 C C . ALA A 1 92 ? -46.795 -8.315 34.648 1.00 16.93 110 ALA A C 1
ATOM 1397 O O . ALA A 1 92 ? -46.292 -7.243 34.985 1.00 18.41 110 ALA A O 1
ATOM 1404 N N . ASP A 1 93 ? -47.656 -8.454 33.651 1.00 15.24 111 ASP A N 1
ATOM 1405 C CA . ASP A 1 93 ? -48.240 -7.330 32.941 1.00 15.17 111 ASP A CA 1
ATOM 1406 C C . ASP A 1 93 ? -49.743 -7.366 33.114 1.00 15.71 111 ASP A C 1
ATOM 1407 O O . ASP A 1 93 ? -50.348 -8.430 33.060 1.00 16.77 111 ASP A O 1
ATOM 1416 N N . ALA A 1 94 ? -50.329 -6.198 33.322 1.00 17.64 112 ALA A N 1
ATOM 1417 C CA . ALA A 1 94 ? -51.780 -6.064 33.382 1.00 18.43 112 ALA A CA 1
ATOM 1418 C C . ALA A 1 94 ? -52.279 -5.318 32.144 1.00 18.45 112 ALA A C 1
ATOM 1419 O O . ALA A 1 94 ? -51.635 -4.370 31.688 1.00 17.91 112 ALA A O 1
ATOM 1426 N N . PHE A 1 95 ? -53.442 -5.736 31.654 1.00 17.32 113 PHE A N 1
ATOM 1427 C CA . PHE A 1 95 ? -54.071 -5.160 30.472 1.00 17.06 113 PHE A CA 1
ATOM 1428 C C . PHE A 1 95 ? -55.517 -4.804 30.748 1.00 17.62 113 PHE A C 1
ATOM 1429 O O . PHE A 1 95 ? -56.239 -5.571 31.385 1.00 20.07 113 PHE A O 1
ATOM 1446 N N . THR A 1 96 ? -55.931 -3.655 30.244 1.00 20.10 114 THR A N 1
ATOM 1447 C CA . THR A 1 96 ? -57.354 -3.352 30.151 1.00 21.13 114 THR A CA 1
ATOM 1448 C C . THR A 1 96 ? -57.860 -3.872 28.822 1.00 22.43 114 THR A C 1
ATOM 1449 O O . THR A 1 96 ? -57.114 -3.874 27.831 1.00 23.01 114 THR A O 1
ATOM 1460 N N . LEU A 1 97 ? -59.113 -4.343 28.836 1.00 22.73 115 LEU A N 1
ATOM 1461 C CA . LEU A 1 97 ? -59.794 -4.917 27.673 1.00 22.62 115 LEU A CA 1
ATOM 1462 C C . LEU A 1 97 ? -61.327 -4.805 27.814 1.00 23.26 115 LEU A C 1
ATOM 1463 O O . LEU A 1 97 ? -61.941 -5.394 28.718 1.00 24.52 115 LEU A O 1
ATOM 1479 N N . ASN A 1 98 ? -61.953 -4.077 26.901 1.00 23.22 116 ASN A N 1
ATOM 1480 C CA . ASN A 1 98 ? -63.403 -3.929 26.919 1.00 23.72 116 ASN A CA 1
ATOM 1481 C C . ASN A 1 98 ? -63.921 -3.527 25.534 1.00 23.53 116 ASN A C 1
ATOM 1482 O O . ASN A 1 98 ? -63.150 -3.135 24.651 1.00 22.80 116 ASN A O 1
ATOM 1493 N N . PRO A 1 99 ? -65.233 -3.640 25.327 1.00 24.44 117 PRO A N 1
ATOM 1494 C CA . PRO A 1 99 ? -65.771 -3.317 24.003 1.00 25.47 117 PRO A CA 1
ATOM 1495 C C . PRO A 1 99 ? -65.570 -1.853 23.599 1.00 27.79 117 PRO A C 1
ATOM 1496 O O . PRO A 1 99 ? -65.379 -1.573 22.416 1.00 28.28 117 PRO A O 1
ATOM 1507 N N . GLN A 1 100 ? -65.599 -0.939 24.566 1.00 29.33 118 GLN A N 1
ATOM 1508 C CA . GLN A 1 100 ? -65.572 0.493 24.267 1.00 31.61 118 GLN A CA 1
ATOM 1509 C C . GLN A 1 100 ? -64.192 0.974 23.809 1.00 32.18 118 GLN A C 1
ATOM 1510 O O . GLN A 1 100 ? -64.081 1.768 22.870 1.00 32.62 118 GLN A O 1
ATOM 1524 N N . GLU A 1 101 ? -63.149 0.471 24.465 1.00 31.97 119 GLU A N 1
ATOM 1525 C CA . GLU A 1 101 ? -61.817 1.024 24.318 1.00 32.08 119 GLU A CA 1
ATOM 1526 C C . GLU A 1 101 ? -60.864 0.038 23.660 1.00 30.48 119 GLU A C 1
ATOM 1527 O O . GLU A 1 101 ? -59.845 0.439 23.084 1.00 31.86 119 GLU A O 1
ATOM 1539 N N . GLY A 1 102 ? -61.172 -1.253 23.759 1.00 27.24 120 GLY A N 1
ATOM 1540 C CA . GLY A 1 102 ? -60.285 -2.267 23.218 1.00 24.66 120 GLY A CA 1
ATOM 1541 C C . GLY A 1 102 ? -59.257 -2.744 24.227 1.00 23.78 120 GLY A C 1
ATOM 1542 O O . GLY A 1 102 ? -59.556 -2.831 25.419 1.00 24.20 120 GLY A O 1
ATOM 1546 N N . LEU A 1 103 ? -58.046 -3.023 23.739 1.00 22.65 121 LEU A N 1
ATOM 1547 C CA . LEU A 1 103 ? -56.996 -3.717 24.477 1.00 22.04 121 LEU A CA 1
ATOM 1548 C C . LEU A 1 103 ? -55.834 -2.764 24.731 1.00 23.50 121 LEU A C 1
ATOM 1549 O O . LEU A 1 103 ? -55.310 -2.214 23.779 1.00 26.28 121 LEU A O 1
ATOM 1565 N N . ASP A 1 104 ? -55.448 -2.553 25.987 1.00 25.12 122 ASP A N 1
ATOM 1566 C CA . ASP A 1 104 ? -54.325 -1.665 26.311 1.00 26.35 122 ASP A CA 1
ATOM 1567 C C . ASP A 1 104 ? -53.583 -2.159 27.557 1.00 27.22 122 ASP A C 1
ATOM 1568 O O . ASP A 1 104 ? -54.185 -2.748 28.441 1.00 27.40 122 ASP A O 1
ATOM 1577 N N A SER A 1 105 ? -52.284 -1.910 27.642 0.62 26.79 123 SER A N 1
ATOM 1578 N N B SER A 1 105 ? -52.278 -1.910 27.627 0.38 26.98 123 SER A N 1
ATOM 1579 C CA A SER A 1 105 ? -51.559 -2.293 28.841 0.62 27.52 123 SER A CA 1
ATOM 1580 C CA B SER A 1 105 ? -51.519 -2.234 28.829 0.38 27.34 123 SER A CA 1
ATOM 1581 C C A SER A 1 105 ? -51.946 -1.331 29.957 0.62 26.81 123 SER A C 1
ATOM 1582 C C B SER A 1 105 ? -51.972 -1.323 29.960 0.38 26.86 123 SER A C 1
ATOM 1583 O O A SER A 1 105 ? -52.346 -0.190 29.705 0.62 26.93 123 SER A O 1
ATOM 1584 O O B SER A 1 105 ? -52.430 -0.203 29.722 0.38 26.92 123 SER A O 1
ATOM 1599 N N . PHE A 1 106 ? -51.849 -1.812 31.189 1.00 26.76 124 PHE A N 1
ATOM 1600 C CA . PHE A 1 106 ? -52.271 -1.053 32.360 1.00 26.50 124 PHE A CA 1
ATOM 1601 C C . PHE A 1 106 ? -51.118 -0.901 33.367 1.00 26.67 124 PHE A C 1
ATOM 1602 O O . PHE A 1 106 ? -51.019 0.158 33.975 1.00 27.99 124 PHE A O 1
ATOM 1619 N N . ASN A 1 107 ? -50.229 -1.901 33.5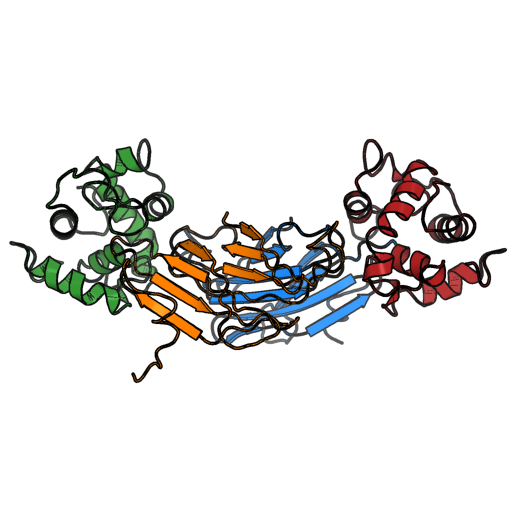00 1.00 25.45 125 ASN A N 1
ATOM 1620 C CA . ASN A 1 107 ? -49.074 -1.825 34.425 1.00 24.33 125 ASN A CA 1
ATOM 1621 C C . ASN A 1 107 ? -48.112 -3.020 34.233 1.00 22.61 125 ASN A C 1
ATOM 1622 O O . ASN A 1 107 ? -48.470 -3.982 33.566 1.00 22.20 125 ASN A O 1
ATOM 1633 N N . HIS A 1 108 ? -46.906 -2.929 34.804 1.00 21.52 126 HIS A N 1
ATOM 1634 C CA . HIS A 1 108 ? -45.892 -3.996 34.784 1.00 20.80 126 HIS A CA 1
ATOM 1635 C C . HIS A 1 108 ? -45.158 -4.051 36.126 1.00 20.81 126 HIS A C 1
ATOM 1636 O O . HIS A 1 108 ? -44.852 -3.014 36.694 1.00 21.93 126 HIS A O 1
ATOM 1651 N N . VAL A 1 109 ? -44.874 -5.256 36.616 1.00 19.68 127 VAL A N 1
ATOM 1652 C CA . VAL A 1 109 ? -44.005 -5.444 37.781 1.00 19.72 127 VAL A CA 1
ATOM 1653 C C . VAL A 1 109 ? -43.037 -6.567 37.466 1.00 19.01 127 VAL A C 1
ATOM 1654 O O . VAL A 1 109 ? -43.314 -7.399 36.608 1.00 17.84 127 VAL A O 1
ATOM 1667 N N . GLU A 1 110 ? -41.900 -6.593 38.141 1.00 20.21 128 GLU A N 1
ATOM 1668 C CA . GLU A 1 110 ? -40.912 -7.639 37.904 1.00 20.16 128 GLU A CA 1
ATOM 1669 C C . GLU A 1 110 ? -39.981 -7.754 39.100 1.00 20.73 128 GLU A C 1
ATOM 1670 O O . GLU A 1 110 ? -39.938 -6.870 39.968 1.00 22.91 128 GLU A O 1
ATOM 1682 N N . GLY A 1 111 ? -39.282 -8.875 39.163 1.00 21.24 129 GLY A N 1
ATOM 1683 C CA . GLY A 1 111 ? -38.304 -9.118 40.208 1.00 23.01 129 GLY A CA 1
ATOM 1684 C C . GLY A 1 111 ? -38.927 -9.460 41.543 1.00 23.67 129 GLY A C 1
ATOM 1685 O O . GLY A 1 111 ? -38.277 -9.304 42.590 1.00 24.63 129 GLY A O 1
ATOM 1689 N N . LEU A 1 112 ? -40.165 -9.926 41.541 1.00 23.38 130 LEU A N 1
ATOM 1690 C CA . LEU A 1 112 ? -40.878 -10.278 42.776 1.00 23.37 130 LEU A CA 1
ATOM 1691 C C . LEU A 1 112 ? -40.458 -11.641 43.249 1.00 24.10 130 LEU A C 1
ATOM 1692 O O . LEU A 1 112 ? -40.150 -12.521 42.475 1.00 24.51 130 LEU A O 1
ATOM 1708 N N . ALA A 1 113 ? -40.415 -11.836 44.573 1.00 25.56 131 ALA A N 1
ATOM 1709 C CA . ALA A 1 113 ? -40.119 -13.166 45.103 1.00 26.61 131 ALA A CA 1
ATOM 1710 C C . ALA A 1 113 ? -41.210 -14.157 44.731 1.00 28.20 131 ALA A C 1
ATOM 1711 O O . ALA A 1 113 ? -42.353 -13.767 44.531 1.00 28.15 131 ALA A O 1
ATOM 1718 N N . PRO A 1 114 ? -40.878 -15.448 44.660 1.00 27.89 132 PRO A N 1
ATOM 1719 C CA . PRO A 1 114 ? -41.830 -16.469 44.184 1.00 30.41 132 PRO A CA 1
ATOM 1720 C C . PRO A 1 114 ? -43.243 -16.390 44.786 1.00 29.67 132 PRO A C 1
ATOM 1721 O O . PRO A 1 114 ? -44.280 -16.402 44.140 1.00 31.83 132 PRO A O 1
ATOM 1732 N N . ASN A 1 115 ? -43.277 -16.248 46.083 1.00 26.31 133 ASN A N 1
ATOM 1733 C CA B ASN A 1 115 ? -44.529 -16.310 46.831 0.48 24.50 133 ASN A CA 1
ATOM 1734 C CA C ASN A 1 115 ? -44.541 -16.300 46.813 0.52 24.88 133 ASN A CA 1
ATOM 1735 C C . ASN A 1 115 ? -45.158 -14.941 47.080 1.00 22.80 133 ASN A C 1
ATOM 1736 O O . ASN A 1 115 ? -46.118 -14.831 47.856 1.00 21.78 133 ASN A O 1
ATOM 1757 N N . GLU A 1 116 ? -44.619 -13.902 46.448 1.00 22.05 134 GLU A N 1
ATOM 1758 C CA . GLU A 1 116 ? -45.164 -12.559 46.620 1.00 22.16 134 GLU A CA 1
ATOM 1759 C C . GLU A 1 116 ? -46.462 -12.362 45.839 1.00 21.93 134 GLU A C 1
ATOM 1760 O O . GLU A 1 116 ? -46.670 -12.974 44.785 1.00 22.79 134 GLU A O 1
ATOM 1772 N N . ASP A 1 117 ? -47.345 -11.528 46.371 1.00 20.69 135 ASP A N 1
ATOM 1773 C CA . ASP A 1 117 ? -48.646 -11.261 45.779 1.00 21.63 135 ASP A CA 1
ATOM 1774 C C . ASP A 1 117 ? -48.448 -10.306 44.619 1.00 21.05 135 ASP A C 1
ATOM 1775 O O . ASP A 1 117 ? -48.186 -9.130 44.782 1.00 20.75 135 ASP A O 1
ATOM 1784 N N . VAL A 1 118 ? -48.623 -10.830 43.404 1.00 20.63 136 VAL A N 1
ATOM 1785 C CA . VAL A 1 118 ? -48.420 -10.061 42.174 1.00 21.31 136 VAL A CA 1
ATOM 1786 C C . VAL A 1 118 ? -49.489 -8.991 42.047 1.00 21.84 136 VAL A C 1
ATOM 1787 O O . VAL A 1 118 ? -49.243 -7.880 41.595 1.00 21.84 136 VAL A O 1
ATOM 1800 N N . ILE A 1 119 ? -50.691 -9.337 42.473 1.00 21.95 137 ILE A N 1
ATOM 1801 C CA . ILE A 1 119 ? -51.813 -8.423 42.346 1.00 24.28 137 ILE A CA 1
ATOM 1802 C C . ILE A 1 119 ? -51.609 -7.216 43.244 1.00 25.36 137 ILE A C 1
ATOM 1803 O O . ILE A 1 119 ? -51.823 -6.086 42.830 1.00 26.14 137 ILE A O 1
ATOM 1819 N N . GLN A 1 120 ? -51.180 -7.449 44.478 1.00 25.56 138 GLN A N 1
ATOM 1820 C CA A GLN A 1 120 ? -50.929 -6.333 45.363 0.37 26.74 138 GLN A CA 1
ATOM 1821 C CA B GLN A 1 120 ? -50.861 -6.375 45.410 0.63 26.45 138 GLN A CA 1
ATOM 1822 C C . GLN A 1 120 ? -49.799 -5.471 44.807 1.00 26.81 138 GLN A C 1
ATOM 1823 O O . GLN A 1 120 ? -49.869 -4.252 44.892 1.00 29.58 138 GLN A O 1
ATOM 1850 N N . ALA A 1 121 ? -48.793 -6.087 44.193 1.00 25.87 139 ALA A N 1
ATOM 1851 C CA . ALA A 1 121 ? -47.688 -5.317 43.635 1.00 25.75 139 ALA A CA 1
ATOM 1852 C C . ALA A 1 121 ? -48.154 -4.425 42.487 1.00 27.21 139 ALA A C 1
ATOM 1853 O O . ALA A 1 121 ? -47.689 -3.295 42.332 1.00 28.92 139 ALA A O 1
ATOM 1860 N N . LEU A 1 122 ? -49.090 -4.935 41.699 1.00 26.12 140 LEU A N 1
ATOM 1861 C CA . LEU A 1 122 ? -49.646 -4.185 40.580 1.00 27.69 140 LEU A CA 1
ATOM 1862 C C . LEU A 1 122 ? -50.591 -3.069 41.017 1.00 31.42 140 LEU A C 1
ATOM 1863 O O . LEU A 1 122 ? -50.924 -2.196 40.213 1.00 32.21 140 LEU A O 1
ATOM 1879 N N . LYS A 1 123 ? -51.037 -3.112 42.273 1.00 33.59 141 LYS A N 1
ATOM 1880 C CA . LYS A 1 123 ? -51.970 -2.115 42.799 1.00 36.72 141 LYS A CA 1
ATOM 1881 C C . LYS A 1 123 ? -51.265 -1.088 43.676 1.00 38.68 141 LYS A C 1
ATOM 1882 O O . LYS A 1 123 ? -51.843 -0.052 43.999 1.00 39.02 141 LYS A O 1
ATOM 1901 N N . THR A 1 124 ? -50.030 -1.384 44.072 1.00 40.70 142 THR A N 1
ATOM 1902 C CA A THR A 1 124 ? -49.255 -0.485 44.919 0.52 41.59 142 THR A CA 1
ATOM 1903 C CA B THR A 1 124 ? -49.256 -0.480 44.920 0.48 41.78 142 THR A CA 1
ATOM 1904 C C . THR A 1 124 ? -48.255 0.302 44.084 1.00 42.16 142 THR A C 1
ATOM 1905 O O . THR A 1 124 ? -47.508 -0.275 43.296 1.00 43.37 142 THR A O 1
ATOM 1924 N N . GLY B 1 4 ? -50.457 -24.127 11.466 1.00 32.89 22 GLY B N 1
ATOM 1925 C CA . GLY B 1 4 ? -50.641 -22.690 11.369 1.00 30.83 22 GLY B CA 1
ATOM 1926 C C . GLY B 1 4 ? -49.475 -22.007 10.669 1.00 29.16 22 GLY B C 1
ATOM 1927 O O . GLY B 1 4 ? -48.327 -22.454 10.782 1.00 30.99 22 GLY B O 1
ATOM 1931 N N . PHE B 1 5 ? -49.758 -20.919 9.954 1.00 25.22 23 PHE B N 1
ATOM 1932 C CA . PHE B 1 5 ? -48.727 -20.233 9.175 1.00 22.39 23 PHE B CA 1
ATOM 1933 C C . PHE B 1 5 ? -47.635 -19.705 10.085 1.00 19.46 23 PHE B C 1
ATOM 1934 O O . PHE B 1 5 ? -47.906 -19.004 11.054 1.00 18.42 23 PHE B O 1
ATOM 1951 N N . PHE B 1 6 ? -46.396 -20.026 9.731 1.00 18.17 24 PHE B N 1
ATOM 1952 C CA . PHE B 1 6 ? -45.220 -19.547 10.430 1.00 17.37 24 PHE B CA 1
ATOM 1953 C C . PHE B 1 6 ? -44.051 -19.527 9.471 1.00 16.17 24 PHE B C 1
ATOM 1954 O O . PHE B 1 6 ? -43.766 -20.534 8.819 1.00 18.05 24 PHE B O 1
ATOM 1971 N N . LYS B 1 7 ? -43.360 -18.400 9.400 1.00 14.72 25 LYS B N 1
ATOM 1972 C CA . LYS B 1 7 ? -42.151 -18.305 8.601 1.00 14.97 25 LYS B CA 1
ATOM 1973 C C . LYS B 1 7 ? -41.118 -17.475 9.334 1.00 14.44 25 LYS B C 1
ATOM 1974 O O . LYS B 1 7 ? -41.451 -16.504 9.993 1.00 15.00 25 LYS B O 1
ATOM 1993 N N . GLN B 1 8 ? -39.861 -17.859 9.188 1.00 14.93 26 GLN B N 1
ATOM 1994 C CA . GLN B 1 8 ? -38.736 -17.164 9.790 1.00 15.14 26 GLN B CA 1
ATOM 1995 C C . GLN B 1 8 ? -37.783 -16.718 8.693 1.00 14.91 26 GLN B C 1
ATOM 1996 O O . GLN B 1 8 ? -37.481 -17.495 7.790 1.00 16.46 26 GLN B O 1
ATOM 2010 N N . LEU B 1 9 ? -37.338 -15.468 8.763 1.00 14.49 27 LEU B N 1
ATOM 2011 C CA . LEU B 1 9 ? -36.418 -14.891 7.765 1.00 15.43 27 LEU B CA 1
ATOM 2012 C C . LEU B 1 9 ? -35.285 -14.178 8.469 1.00 15.34 27 LEU B C 1
ATOM 2013 O O . LEU B 1 9 ? -35.511 -13.459 9.438 1.00 15.42 27 LEU B O 1
ATOM 2029 N N . THR B 1 10 ? -34.072 -14.357 7.967 1.00 15.83 28 THR B N 1
ATOM 2030 C CA . THR B 1 10 ? -32.935 -13.577 8.416 1.00 15.89 28 THR B CA 1
ATOM 2031 C C . THR B 1 10 ? -32.790 -12.370 7.523 1.00 15.34 28 THR B C 1
ATOM 2032 O O . THR B 1 10 ? -32.673 -12.499 6.309 1.00 19.22 28 THR B O 1
ATOM 2043 N N . LEU B 1 11 ? -32.734 -11.199 8.111 1.00 14.21 29 LEU B N 1
ATOM 2044 C CA . LEU B 1 11 ? -32.553 -9.967 7.382 1.00 14.08 29 LEU B CA 1
ATOM 2045 C C . LEU B 1 11 ? -31.087 -9.759 7.048 1.00 14.10 29 LEU B C 1
ATOM 2046 O O . LEU B 1 11 ? -30.226 -10.315 7.699 1.00 13.95 29 LEU B O 1
ATOM 2062 N N . PRO B 1 12 ? -30.801 -8.942 6.031 1.00 15.51 30 PRO B N 1
ATOM 2063 C CA . PRO B 1 12 ? -29.384 -8.691 5.727 1.00 16.68 30 PRO B CA 1
ATOM 2064 C C . PRO B 1 12 ? -28.591 -8.116 6.904 1.00 16.96 30 PRO B C 1
ATOM 2065 O O . PRO B 1 12 ? -27.391 -8.359 6.979 1.00 17.61 30 PRO B O 1
ATOM 2076 N N . SER B 1 13 ? -29.256 -7.371 7.786 1.00 16.95 31 SER B N 1
ATOM 2077 C CA . SER B 1 13 ? -28.628 -6.791 8.976 1.00 17.51 31 SER B CA 1
ATOM 2078 C C . SER B 1 13 ? -28.197 -7.851 9.976 1.00 16.41 31 SER B C 1
ATOM 2079 O O . SER B 1 13 ? -27.435 -7.563 10.907 1.00 17.87 31 SER B O 1
ATOM 2087 N N . GLY B 1 14 ? -28.752 -9.051 9.853 1.00 14.69 32 GLY B N 1
ATOM 2088 C CA . GLY B 1 14 ? -28.546 -10.093 10.837 1.00 14.30 32 GLY B CA 1
ATOM 2089 C C . GLY B 1 14 ? -29.709 -10.285 11.784 1.00 12.72 32 GLY B C 1
ATOM 2090 O O . GLY B 1 14 ? -29.789 -11.315 12.453 1.00 13.83 32 GLY B O 1
ATOM 2094 N N . GLN B 1 15 ? -30.606 -9.311 11.869 1.00 12.41 33 GLN B N 1
ATOM 2095 C CA . GLN B 1 15 ? -31.805 -9.499 12.671 1.00 11.68 33 GLN B CA 1
ATOM 2096 C C . GLN B 1 15 ? -32.677 -10.561 12.025 1.00 11.39 33 GLN B C 1
ATOM 2097 O O . GLN B 1 15 ? -32.503 -10.915 10.854 1.00 12.08 33 GLN B O 1
ATOM 2111 N N . VAL B 1 16 ? -33.601 -11.097 12.802 1.00 11.04 34 VAL B N 1
ATOM 2112 C CA . VAL B 1 16 ? -34.448 -12.192 12.369 1.00 11.82 34 VAL B CA 1
ATOM 2113 C C . VAL B 1 16 ? -35.896 -11.802 12.618 1.00 11.50 34 VAL B C 1
ATOM 2114 O O . VAL B 1 16 ? -36.217 -11.237 13.661 1.00 11.32 34 VAL B O 1
ATOM 2127 N N . VAL B 1 17 ? -36.744 -12.062 11.637 1.00 11.89 35 VAL B N 1
ATOM 2128 C CA A VAL B 1 17 ? -38.181 -11.866 11.810 0.76 12.44 35 VAL B CA 1
ATOM 2129 C CA B VAL B 1 17 ? -38.168 -11.839 11.774 0.24 11.71 35 VAL B CA 1
ATOM 2130 C C . VAL B 1 17 ? -38.923 -13.165 11.695 1.00 11.87 35 VAL B C 1
ATOM 2131 O O . VAL B 1 17 ? -38.540 -14.049 10.951 1.00 13.20 35 VAL B O 1
ATOM 2156 N N . THR B 1 18 ? -39.996 -13.285 12.463 1.00 11.85 36 THR B N 1
ATOM 2157 C CA . THR B 1 18 ? -40.959 -14.346 12.237 1.00 10.91 36 THR B CA 1
ATOM 2158 C C . THR B 1 18 ? -42.311 -13.729 11.967 1.00 10.81 36 THR B C 1
ATOM 2159 O O . THR B 1 18 ? -42.624 -12.637 12.424 1.00 10.82 36 THR B O 1
ATOM 2170 N N . VAL B 1 19 ? -43.108 -14.469 11.214 1.00 10.98 37 VAL B N 1
ATOM 2171 C CA . VAL B 1 19 ? -44.464 -14.053 10.856 1.00 10.99 37 VAL B CA 1
ATOM 2172 C C . VAL B 1 19 ? -45.391 -15.233 11.071 1.00 10.78 37 VAL B C 1
ATOM 2173 O O . VAL B 1 19 ? -45.123 -16.325 10.594 1.00 11.56 37 VAL B O 1
ATOM 2186 N N . SER B 1 20 ? -46.470 -15.013 11.812 1.00 11.37 38 SER B N 1
ATOM 2187 C CA . SER B 1 20 ? -47.414 -16.079 12.185 1.00 10.63 38 SER B CA 1
ATOM 2188 C C . SER B 1 20 ? -48.842 -15.593 12.035 1.00 11.40 38 SER B C 1
ATOM 2189 O O . SER B 1 20 ? -49.128 -14.441 12.333 1.00 12.88 38 SER B O 1
ATOM 2197 N N . GLU B 1 21 ? -49.742 -16.488 11.639 1.00 11.83 39 GLU B N 1
ATOM 2198 C CA . GLU B 1 21 ? -51.164 -16.235 11.816 1.00 12.44 39 GLU B CA 1
ATOM 2199 C C . GLU B 1 21 ? -51.591 -16.558 13.251 1.00 12.21 39 GLU B C 1
ATOM 2200 O O . GLU B 1 21 ? -50.987 -17.384 13.922 1.00 13.95 39 GLU B O 1
ATOM 2212 N N . GLY B 1 22 ? -52.642 -15.908 13.720 1.00 11.79 40 GLY B N 1
ATOM 2213 C CA . GLY B 1 22 ? -53.129 -16.172 15.068 1.00 12.22 40 GLY B CA 1
ATOM 2214 C C . GLY B 1 22 ? -53.619 -17.593 15.279 1.00 13.03 40 GLY B C 1
ATOM 2215 O O . GLY B 1 22 ? -54.281 -18.169 14.426 1.00 14.04 40 GLY B O 1
ATOM 2219 N N . ARG B 1 23 ? -53.273 -18.172 16.423 1.00 13.45 41 ARG B N 1
ATOM 2220 C CA . ARG B 1 23 ? -53.650 -19.534 16.726 1.00 13.97 41 ARG B CA 1
ATOM 2221 C C . ARG B 1 23 ? -55.131 -19.659 17.002 1.00 13.30 41 ARG B C 1
ATOM 2222 O O . ARG B 1 23 ? -55.719 -18.821 17.678 1.00 14.03 41 ARG B O 1
ATOM 2243 N N . GLY B 1 24 ? -55.730 -20.703 16.455 1.00 14.22 42 GLY B N 1
ATOM 2244 C CA . GLY B 1 24 ? -57.137 -20.973 16.680 1.00 13.97 42 GLY B CA 1
ATOM 2245 C C . GLY B 1 24 ? -58.069 -20.217 15.761 1.00 13.53 42 GLY B C 1
ATOM 2246 O O . GLY B 1 24 ? -59.281 -20.410 15.814 1.00 15.19 42 GLY B O 1
ATOM 2250 N N . GLU B 1 25 ? -57.509 -19.331 14.946 1.00 12.68 43 GLU B N 1
ATOM 2251 C CA . GLU B 1 25 ? -58.298 -18.473 14.076 1.00 12.20 43 GLU B CA 1
ATOM 2252 C C . GLU B 1 25 ? -58.738 -19.204 12.824 1.00 13.14 43 GLU B C 1
ATOM 2253 O O . GLU B 1 25 ? -58.110 -20.174 12.416 1.00 14.50 43 GLU B O 1
ATOM 2265 N N . PRO B 1 26 ? -59.792 -18.698 12.170 1.00 12.92 44 PRO B N 1
ATOM 2266 C CA . PRO B 1 26 ? -60.178 -19.287 10.888 1.00 13.53 44 PRO B CA 1
ATOM 2267 C C . PRO B 1 26 ? -59.181 -18.987 9.788 1.00 12.71 44 PRO B C 1
ATOM 2268 O O . PRO B 1 26 ? -58.295 -18.135 9.909 1.00 13.28 44 PRO B O 1
ATOM 2279 N N . ALA B 1 27 ? -59.339 -19.698 8.685 1.00 13.51 45 ALA B N 1
ATOM 2280 C CA . ALA B 1 27 ? -58.481 -19.495 7.532 1.00 14.01 45 ALA B CA 1
ATOM 2281 C C . ALA B 1 27 ? -58.755 -18.154 6.864 1.00 13.70 45 ALA B C 1
ATOM 2282 O O . ALA B 1 27 ? -57.845 -17.534 6.347 1.00 15.58 45 ALA B O 1
ATOM 2289 N N . SER B 1 28 ? -60.012 -17.712 6.867 1.00 12.70 46 SER B N 1
ATOM 2290 C CA . SER B 1 28 ? -60.410 -16.574 6.045 1.00 12.63 46 SER B CA 1
ATOM 2291 C C . SER B 1 28 ? -60.164 -15.224 6.633 1.00 12.76 46 SER B C 1
ATOM 2292 O O . SER B 1 28 ? -60.224 -14.230 5.934 1.00 13.32 46 SER B O 1
ATOM 2300 N N . THR B 1 29 ? -59.971 -15.166 7.948 1.00 12.05 47 THR B N 1
ATOM 2301 C CA . THR B 1 29 ? -59.895 -13.893 8.640 1.00 11.82 47 THR B CA 1
ATOM 2302 C C . THR B 1 29 ? -59.257 -14.086 9.995 1.00 11.60 47 THR B C 1
ATOM 2303 O O . THR B 1 29 ? -59.233 -15.177 10.525 1.00 14.18 47 THR B O 1
ATOM 2314 N N . GLY B 1 30 ? -58.737 -12.994 10.536 1.00 11.49 48 GLY B N 1
ATOM 2315 C CA . GLY B 1 30 ? -58.165 -13.005 11.866 1.00 11.29 48 GLY B CA 1
ATOM 2316 C C . GLY B 1 30 ? -57.039 -12.012 11.936 1.00 10.32 48 GLY B C 1
ATOM 2317 O O . GLY B 1 30 ? -57.214 -10.847 11.610 1.00 10.97 48 GLY B O 1
ATOM 2321 N N . SER B 1 31 ? -55.878 -12.472 12.366 1.00 10.45 49 SER B N 1
ATOM 2322 C CA . SER B 1 31 ? -54.734 -11.609 12.599 1.00 9.90 49 SER B CA 1
ATOM 2323 C C . SER B 1 31 ? -53.469 -12.310 12.173 1.00 10.32 49 SER B C 1
ATOM 2324 O O . SER B 1 31 ? -53.443 -13.524 11.943 1.00 10.60 49 SER B O 1
ATOM 2332 N N . TYR B 1 32 ? -52.396 -11.535 12.124 1.00 10.17 50 TYR B N 1
ATOM 2333 C CA . TYR B 1 32 ? -51.072 -12.106 12.038 1.00 9.69 50 TYR B CA 1
ATOM 2334 C C . TYR B 1 32 ? -50.172 -11.223 12.864 1.00 10.15 50 TYR B C 1
ATOM 2335 O O . TYR B 1 32 ? -50.491 -10.086 13.146 1.00 10.64 50 TYR B O 1
ATOM 2353 N N . ASP B 1 33 ? -49.017 -11.751 13.231 1.00 10.35 51 ASP B N 1
ATOM 2354 C CA . ASP B 1 33 ? -48.031 -10.966 13.926 1.00 10.32 51 ASP B CA 1
ATOM 2355 C C . ASP B 1 33 ? -46.673 -11.085 13.255 1.00 10.50 51 ASP B C 1
ATOM 2356 O O . ASP B 1 33 ? -46.362 -12.059 12.576 1.00 11.59 51 ASP B O 1
ATOM 2365 N N . VAL B 1 34 ? -45.914 -10.028 13.420 1.00 10.58 52 VAL B N 1
ATOM 2366 C CA . VAL B 1 34 ? -44.522 -9.970 12.999 1.00 10.21 52 VAL B CA 1
ATOM 2367 C C . VAL B 1 34 ? -43.702 -9.743 14.268 1.00 9.55 52 VAL B C 1
ATOM 2368 O O . VAL B 1 34 ? -44.001 -8.833 15.039 1.00 10.27 52 VAL B O 1
ATOM 2381 N N . ARG B 1 35 ? -42.686 -10.566 14.475 1.00 10.11 53 ARG B N 1
ATOM 2382 C CA . ARG B 1 35 ? -41.803 -10.456 15.629 1.00 9.71 53 ARG B CA 1
ATOM 2383 C C . ARG B 1 35 ? -40.378 -10.285 15.142 1.00 10.49 53 ARG B C 1
ATOM 2384 O O . ARG B 1 35 ? -39.952 -10.957 14.208 1.00 11.84 53 ARG B O 1
ATOM 2405 N N . LEU B 1 36 ? -39.643 -9.389 15.775 1.00 10.08 54 LEU B N 1
ATOM 2406 C CA . LEU B 1 36 ? -38.276 -9.055 15.432 1.00 10.17 54 LEU B CA 1
ATOM 2407 C C . LEU B 1 36 ? -37.370 -9.473 16.582 1.00 10.21 54 LEU B C 1
ATOM 2408 O O . LEU B 1 36 ? -37.664 -9.182 17.746 1.00 10.64 54 LEU B O 1
ATOM 2424 N N . TYR B 1 37 ? -36.262 -10.126 16.234 1.00 10.27 55 TYR B N 1
ATOM 2425 C CA . TYR B 1 37 ? -35.246 -10.636 17.144 1.00 10.99 55 TYR B CA 1
ATOM 2426 C C . TYR B 1 37 ? -33.901 -10.078 16.707 1.00 11.45 55 TYR B C 1
ATOM 2427 O O . TYR B 1 37 ? -33.680 -9.830 15.507 1.00 11.27 55 TYR B O 1
ATOM 2445 N N . SER B 1 38 ? -32.967 -9.917 17.634 1.00 11.53 56 SER B N 1
ATOM 2446 C CA . SER B 1 38 ? -31.681 -9.364 17.265 1.00 11.66 56 SER B CA 1
ATOM 2447 C C . SER B 1 38 ? -30.855 -10.266 16.365 1.00 11.88 56 SER B C 1
ATOM 2448 O O . SER B 1 38 ? -30.062 -9.768 15.565 1.00 12.22 56 SER B O 1
ATOM 2456 N N . GLY B 1 39 ? -31.012 -11.574 16.502 1.00 11.09 57 GLY B N 1
ATOM 2457 C CA . GLY B 1 39 ? -30.196 -12.516 15.761 1.00 11.82 57 GLY B CA 1
ATOM 2458 C C . GLY B 1 39 ? -28.745 -12.518 16.196 1.00 12.56 57 GLY B C 1
ATOM 2459 O O . GLY B 1 39 ? -27.875 -12.985 15.471 1.00 13.52 57 GLY B O 1
ATOM 2463 N N . ALA B 1 40 ? -28.461 -12.035 17.395 1.00 12.33 58 ALA B N 1
ATOM 2464 C CA . ALA B 1 40 ? -27.071 -11.830 17.816 1.00 13.83 58 ALA B CA 1
ATOM 2465 C C . ALA B 1 40 ? -26.293 -13.124 17.879 1.00 13.22 58 ALA B C 1
ATOM 2466 O O . ALA B 1 40 ? -25.107 -13.134 17.586 1.00 14.85 58 ALA B O 1
ATOM 2473 N N . ASN B 1 41 ? -26.936 -14.197 18.316 1.00 12.99 59 ASN B N 1
ATOM 2474 C CA . ASN B 1 41 ? -26.308 -15.497 18.407 1.00 13.89 59 ASN B CA 1
ATOM 2475 C C . ASN B 1 41 ? -26.864 -16.358 17.288 1.00 14.30 59 ASN B C 1
ATOM 2476 O O . ASN B 1 41 ? -27.977 -16.836 17.380 1.00 14.66 59 ASN B O 1
ATOM 2487 N N . PRO B 1 42 ? -26.091 -16.561 16.217 1.00 15.70 60 PRO B N 1
ATOM 2488 C CA . PRO B 1 42 ? -26.631 -17.340 15.097 1.00 17.29 60 PRO B CA 1
ATOM 2489 C C . PRO B 1 42 ? -26.991 -18.777 15.428 1.00 17.73 60 PRO B C 1
ATOM 2490 O O . PRO B 1 42 ? -27.785 -19.391 14.716 1.00 18.83 60 PRO B O 1
ATOM 2501 N N . GLN B 1 43 ? -26.425 -19.324 16.487 1.00 16.72 61 GLN B N 1
ATOM 2502 C CA . GLN B 1 43 ? -26.781 -20.677 16.901 1.00 18.57 61 GLN B CA 1
ATOM 2503 C C . GLN B 1 43 ? -28.210 -20.759 17.444 1.00 17.99 61 GLN B C 1
ATOM 2504 O O . GLN B 1 43 ? -28.848 -21.813 17.384 1.00 19.39 61 GLN B O 1
ATOM 2518 N N . PHE B 1 44 ? -28.696 -19.638 17.967 1.00 15.05 62 PHE B N 1
ATOM 2519 C CA . PHE B 1 44 ? -30.017 -19.551 18.596 1.00 14.61 62 PHE B CA 1
ATOM 2520 C C . PHE B 1 44 ? -30.643 -18.221 18.193 1.00 14.30 62 PHE B C 1
ATOM 2521 O O . PHE B 1 44 ? -30.699 -17.275 18.975 1.00 14.41 62 PHE B O 1
ATOM 2538 N N . PRO B 1 45 ? -31.138 -18.147 16.960 1.00 15.24 63 PRO B N 1
ATOM 2539 C CA . PRO B 1 45 ? -31.521 -16.867 16.368 1.00 15.81 63 PRO B CA 1
ATOM 2540 C C . PRO B 1 45 ? -32.780 -16.237 16.937 1.00 14.53 63 PRO B C 1
ATOM 2541 O O . PRO B 1 45 ? -32.963 -15.049 16.700 1.00 14.23 63 PRO B O 1
ATOM 2552 N N . LEU B 1 46 ? -33.584 -16.988 17.696 1.00 14.38 64 LEU B N 1
ATOM 2553 C CA . LEU B 1 46 ? -34.800 -16.426 18.294 1.00 14.59 64 LEU B CA 1
ATOM 2554 C C . LEU B 1 46 ? -34.646 -16.159 19.789 1.00 14.67 64 LEU B C 1
ATOM 2555 O O . LEU B 1 46 ? -35.635 -16.004 20.499 1.00 15.59 64 LEU B O 1
ATOM 2571 N N . ASP B 1 47 ? -33.409 -16.086 20.275 1.00 14.32 65 ASP B N 1
ATOM 2572 C CA . ASP B 1 47 ? -33.177 -15.926 21.701 1.00 14.82 65 ASP B CA 1
ATOM 2573 C C . ASP B 1 47 ? -33.284 -14.511 22.224 1.00 14.61 65 ASP B C 1
ATOM 2574 O O . ASP B 1 47 ? -33.419 -14.341 23.445 1.00 17.81 65 ASP B O 1
ATOM 2583 N N . GLN B 1 48 ? -33.245 -13.503 21.362 1.00 13.60 66 GLN B N 1
ATOM 2584 C CA A GLN B 1 48 ? -33.243 -12.121 21.821 0.36 13.46 66 GLN B CA 1
ATOM 2585 C CA B GLN B 1 48 ? -33.231 -12.124 21.820 0.64 13.38 66 GLN B CA 1
ATOM 2586 C C . GLN B 1 48 ? -34.339 -11.315 21.153 1.00 12.81 66 GLN B C 1
ATOM 2587 O O . GLN B 1 48 ? -34.131 -10.608 20.166 1.00 12.60 66 GLN B O 1
ATOM 2614 N N . PHE B 1 49 ? -35.532 -11.427 21.700 1.00 12.62 67 PHE B N 1
ATOM 2615 C CA . PHE B 1 49 ? -36.700 -10.721 21.213 1.00 11.79 67 PHE B CA 1
ATOM 2616 C C . PHE B 1 49 ? -36.516 -9.227 21.377 1.00 11.98 67 PHE B C 1
ATOM 2617 O O . PHE B 1 49 ? -36.034 -8.754 22.408 1.00 13.14 67 PHE B O 1
ATOM 2634 N N . ILE B 1 50 ? -36.911 -8.479 20.356 1.00 10.87 68 ILE B N 1
ATOM 2635 C CA . ILE B 1 50 ? -36.875 -7.020 20.369 1.00 11.18 68 ILE B CA 1
ATOM 2636 C C . ILE B 1 50 ? -38.285 -6.427 20.436 1.00 11.77 68 ILE B C 1
ATOM 2637 O O . ILE B 1 50 ? -38.590 -5.655 21.328 1.00 13.30 68 ILE B O 1
ATOM 2653 N N . ASP B 1 51 ? -39.146 -6.775 19.494 1.00 11.24 69 ASP B N 1
ATOM 2654 C CA . ASP B 1 51 ? -40.480 -6.181 19.444 1.00 11.62 69 ASP B CA 1
ATOM 2655 C C . ASP B 1 51 ? -41.384 -7.011 18.544 1.00 10.62 69 ASP B C 1
ATOM 2656 O O . ASP B 1 51 ? -40.903 -7.830 17.760 1.00 11.14 69 ASP B O 1
ATOM 2665 N N . GLY B 1 52 ? -42.695 -6.797 18.639 1.00 10.97 70 GLY B N 1
ATOM 2666 C CA . GLY B 1 52 ? -43.641 -7.475 17.778 1.00 11.01 70 GLY B CA 1
ATOM 2667 C C . GLY B 1 52 ? -44.877 -6.630 17.625 1.00 10.63 70 GLY B C 1
ATOM 2668 O O . GLY B 1 52 ? -45.145 -5.776 18.460 1.00 10.88 70 GLY B O 1
ATOM 2672 N N . LYS B 1 53 ? -45.598 -6.879 16.540 1.00 10.38 71 LYS B N 1
ATOM 2673 C CA A LYS B 1 53 ? -46.834 -6.187 16.230 0.68 10.73 71 LYS B CA 1
ATOM 2674 C CA B LYS B 1 53 ? -46.823 -6.177 16.231 0.32 10.56 71 LYS B CA 1
ATOM 2675 C C . LYS B 1 53 ? -47.850 -7.172 15.687 1.00 10.57 71 LYS B C 1
ATOM 2676 O O . LYS B 1 53 ? -47.508 -8.086 14.972 1.00 11.90 71 LYS B O 1
ATOM 2713 N N . VAL B 1 54 ? -49.119 -6.963 16.034 1.00 10.25 72 VAL B N 1
ATOM 2714 C CA . VAL B 1 54 ? -50.227 -7.780 15.568 1.00 10.83 72 VAL B CA 1
ATOM 2715 C C . VAL B 1 54 ? -51.139 -6.908 14.710 1.00 10.71 72 VAL B C 1
ATOM 2716 O O . VAL B 1 54 ? -51.518 -5.827 15.131 1.00 12.40 72 VAL B O 1
ATOM 2729 N N . LEU B 1 55 ? -51.470 -7.395 13.520 1.00 10.63 73 LEU B N 1
ATOM 2730 C CA A LEU B 1 55 ? -52.343 -6.700 12.580 0.54 10.80 73 LEU B CA 1
ATOM 2731 C CA B LEU B 1 55 ? -52.362 -6.691 12.609 0.46 10.84 73 LEU B CA 1
ATOM 2732 C C . LEU B 1 55 ? -53.464 -7.617 12.117 1.00 10.96 73 LEU B C 1
ATOM 2733 O O . LEU B 1 55 ? -53.335 -8.835 12.134 1.00 11.07 73 LEU B O 1
ATOM 2764 N N . PRO B 1 56 ? -54.575 -7.030 11.670 1.00 11.38 74 PRO B N 1
ATOM 2765 C CA . PRO B 1 56 ? -55.641 -7.840 11.091 1.00 11.55 74 PRO B CA 1
ATOM 2766 C C . PRO B 1 56 ? -55.244 -8.431 9.748 1.00 11.85 74 PRO B C 1
ATOM 2767 O O . PRO B 1 56 ? -54.390 -7.880 9.049 1.00 12.55 74 PRO B O 1
ATOM 2778 N N . ARG B 1 57 ? -55.842 -9.557 9.406 1.00 11.27 75 ARG B N 1
ATOM 2779 C CA . ARG B 1 57 ? -55.708 -10.117 8.061 1.00 13.61 75 ARG B CA 1
ATOM 2780 C C . ARG B 1 57 ? -57.049 -10.465 7.488 1.00 13.39 75 ARG B C 1
ATOM 2781 O O . ARG B 1 57 ? -57.872 -11.116 8.103 1.00 15.06 75 ARG B O 1
ATOM 2802 N N . ASP B 1 58 ? -57.227 -10.014 6.262 1.00 14.05 76 ASP B N 1
ATOM 2803 C CA . ASP B 1 58 ? -58.406 -10.309 5.496 1.00 14.11 76 ASP B CA 1
ATOM 2804 C C . ASP B 1 58 ? -58.072 -11.416 4.502 1.00 14.65 76 ASP B C 1
ATOM 2805 O O . ASP B 1 58 ? -57.892 -11.193 3.285 1.00 15.23 76 ASP B O 1
ATOM 2814 N N . GLY B 1 59 ? -57.943 -12.615 5.030 1.00 14.99 77 GLY B N 1
ATOM 2815 C CA . GLY B 1 59 ? -57.621 -13.788 4.255 1.00 14.34 77 GLY B CA 1
ATOM 2816 C C . GLY B 1 59 ? -56.424 -14.499 4.834 1.00 14.99 77 GLY B C 1
ATOM 2817 O O . GLY B 1 59 ? -56.139 -14.406 6.048 1.00 17.95 77 GLY B O 1
ATOM 2821 N N . SER B 1 60 ? -55.702 -15.202 3.976 1.00 15.57 78 SER B N 1
ATOM 2822 C CA . SER B 1 60 ? -54.535 -15.980 4.356 1.00 15.99 78 SER B CA 1
ATOM 2823 C C . SER B 1 60 ? -53.285 -15.313 3.853 1.00 13.73 78 SER B C 1
ATOM 2824 O O . SER B 1 60 ? -53.267 -14.760 2.748 1.00 14.04 78 SER B O 1
ATOM 2832 N N . ILE B 1 61 ? -52.204 -15.408 4.620 1.00 12.79 79 ILE B N 1
ATOM 2833 C CA . ILE B 1 61 ? -50.923 -14.892 4.150 1.00 12.96 79 ILE B CA 1
ATOM 2834 C C . ILE B 1 61 ? -50.490 -15.673 2.932 1.00 14.03 79 ILE B C 1
ATOM 2835 O O . ILE B 1 61 ? -50.431 -16.897 2.954 1.00 15.37 79 ILE B O 1
ATOM 2851 N N . LYS B 1 62 ? -50.194 -14.924 1.873 1.00 13.99 80 LYS B N 1
ATOM 2852 C CA . LYS B 1 62 ? -49.827 -15.473 0.574 1.00 16.48 80 LYS B CA 1
ATOM 2853 C C . LYS B 1 62 ? -48.323 -15.406 0.353 1.00 16.97 80 LYS B C 1
ATOM 2854 O O . LYS B 1 62 ? -47.740 -16.316 -0.221 1.00 20.42 80 LYS B O 1
ATOM 2873 N N . GLU B 1 63 ? -47.700 -14.305 0.737 1.00 16.08 81 GLU B N 1
ATOM 2874 C CA . GLU B 1 63 ? -46.272 -14.174 0.523 1.00 18.32 81 GLU B CA 1
ATOM 2875 C C . GLU B 1 63 ? -45.669 -13.105 1.412 1.00 15.14 81 GLU B C 1
ATOM 2876 O O . GLU B 1 63 ? -46.368 -12.200 1.879 1.00 14.30 81 GLU B O 1
ATOM 2888 N N . LEU B 1 64 ? -44.372 -13.259 1.659 1.00 14.65 82 LEU B N 1
ATOM 2889 C CA . LEU B 1 64 ? -43.558 -12.279 2.355 1.00 14.62 82 LEU B CA 1
ATOM 2890 C C . LEU B 1 64 ? -42.522 -11.783 1.382 1.00 15.06 82 LEU B C 1
ATOM 2891 O O . LEU B 1 64 ? -41.911 -12.575 0.665 1.00 16.97 82 LEU B O 1
ATOM 2907 N N . LYS B 1 65 ? -42.320 -10.479 1.370 1.00 14.62 83 LYS B N 1
ATOM 2908 C CA . LYS B 1 65 ? -41.328 -9.867 0.492 1.00 15.95 83 LYS B CA 1
ATOM 2909 C C . LYS B 1 65 ? -40.447 -8.955 1.317 1.00 15.44 83 LYS B C 1
ATOM 2910 O O . LYS B 1 65 ? -40.920 -8.281 2.222 1.00 16.53 83 LYS B O 1
ATOM 2929 N N . LEU B 1 66 ? -39.153 -8.938 1.007 1.00 16.11 84 LEU B N 1
ATOM 2930 C CA . LEU B 1 66 ? -38.240 -7.944 1.554 1.00 18.19 84 LEU B CA 1
ATOM 2931 C C . LEU B 1 66 ? -37.930 -6.907 0.483 1.00 20.90 84 LEU B C 1
ATOM 2932 O O . LEU B 1 66 ? -37.510 -7.242 -0.624 1.00 23.03 84 LEU B O 1
ATOM 2948 N N . LEU B 1 67 ? -38.136 -5.646 0.833 1.00 21.73 85 LEU B N 1
ATOM 2949 C CA . LEU B 1 67 ? -38.077 -4.550 -0.126 1.00 24.71 85 LEU B CA 1
ATOM 2950 C C . LEU B 1 67 ? -37.021 -3.568 0.351 1.00 26.30 85 LEU B C 1
ATOM 2951 O O . LEU B 1 67 ? -37.100 -3.086 1.468 1.00 28.80 85 LEU B O 1
ATOM 2967 N N . ASP B 1 68 ? -36.043 -3.264 -0.495 1.00 27.45 86 ASP B N 1
ATOM 2968 C CA . ASP B 1 68 ? -34.943 -2.388 -0.107 1.00 28.74 86 ASP B CA 1
ATOM 2969 C C . ASP B 1 68 ? -34.837 -1.235 -1.108 1.00 30.26 86 ASP B C 1
ATOM 2970 O O . ASP B 1 68 ? -34.036 -1.281 -2.041 1.00 32.22 86 ASP B O 1
ATOM 2979 N N . LEU B 1 69 ? -35.650 -0.204 -0.906 1.00 30.12 87 LEU B N 1
ATOM 2980 C CA . LEU B 1 69 ? -35.751 0.898 -1.866 1.00 29.86 87 LEU B CA 1
ATOM 2981 C C . LEU B 1 69 ? -35.324 2.240 -1.291 1.00 29.82 87 LEU B C 1
ATOM 2982 O O . LEU B 1 69 ? -35.147 3.203 -2.031 1.00 29.04 87 LEU B O 1
ATOM 2998 N N . ASN B 1 70 ? -35.166 2.319 0.020 1.00 30.99 88 ASN B N 1
ATOM 2999 C CA . ASN B 1 70 ? -34.964 3.608 0.662 1.00 31.25 88 ASN B CA 1
ATOM 3000 C C . ASN B 1 70 ? -33.496 3.988 0.787 1.00 34.08 88 ASN B C 1
ATOM 3001 O O . ASN B 1 70 ? -33.133 5.125 0.513 1.00 35.16 88 ASN B O 1
ATOM 3012 N N . GLY B 1 71 ? -32.667 3.020 1.174 1.00 35.29 89 GLY B N 1
ATOM 3013 C CA . GLY B 1 71 ? -31.280 3.258 1.529 1.00 36.51 89 GLY B CA 1
ATOM 3014 C C . GLY B 1 71 ? -31.044 3.067 3.002 1.00 37.81 89 GLY B C 1
ATOM 3015 O O . GLY B 1 71 ? -30.063 3.584 3.540 1.00 37.97 89 GLY B O 1
ATOM 3019 N N . ASP B 1 72 ? -31.953 2.348 3.660 1.00 39.65 90 ASP B N 1
ATOM 3020 C CA . ASP B 1 72 ? -31.838 2.140 5.095 1.00 41.05 90 ASP B CA 1
ATOM 3021 C C . ASP B 1 72 ? -30.962 0.951 5.459 1.00 42.14 90 ASP B C 1
ATOM 3022 O O . ASP B 1 72 ? -30.632 0.130 4.599 1.00 42.76 90 ASP B O 1
ATOM 3031 N N . LYS B 1 73 ? -30.619 0.842 6.744 1.00 42.61 91 LYS B N 1
ATOM 3032 C CA . LYS B 1 73 ? -29.759 -0.240 7.241 1.00 42.75 91 LYS B CA 1
ATOM 3033 C C . LYS B 1 73 ? -30.526 -1.556 7.258 1.00 41.98 91 LYS B C 1
ATOM 3034 O O . LYS B 1 73 ? -29.957 -2.611 7.539 1.00 41.80 91 LYS B O 1
ATOM 3053 N N . GLN B 1 74 ? -31.820 -1.491 6.960 1.00 41.00 92 GLN B N 1
ATOM 3054 C CA . GLN B 1 74 ? -32.653 -2.685 6.913 1.00 40.03 92 GLN B CA 1
ATOM 3055 C C . GLN B 1 74 ? -33.745 -2.530 5.853 1.00 36.24 92 GLN B C 1
ATOM 3056 O O . GLN B 1 74 ? -34.228 -1.422 5.613 1.00 35.29 92 GLN B O 1
ATOM 3070 N N . PRO B 1 75 ? -34.135 -3.639 5.202 1.00 33.35 93 PRO B N 1
ATOM 3071 C CA . PRO B 1 75 ? -35.209 -3.534 4.208 1.00 29.53 93 PRO B CA 1
ATOM 3072 C C . PRO B 1 75 ? -36.537 -3.433 4.918 1.00 25.37 93 PRO B C 1
ATOM 3073 O O . PRO B 1 75 ? -36.555 -3.484 6.142 1.00 26.29 93 PRO B O 1
ATOM 3084 N N . GLU B 1 76 ? -37.610 -3.250 4.163 1.00 20.70 94 GLU B N 1
ATOM 3085 C CA . GLU B 1 76 ? -38.955 -3.380 4.695 1.00 18.28 94 GLU B CA 1
ATOM 3086 C C . GLU B 1 76 ? -39.479 -4.765 4.444 1.00 16.48 94 GLU B C 1
ATOM 3087 O O . GLU B 1 76 ? -39.144 -5.396 3.448 1.00 18.61 94 GLU B O 1
ATOM 3099 N N . LEU B 1 77 ? -40.329 -5.230 5.347 1.00 14.54 95 LEU B N 1
ATOM 3100 C CA . LEU B 1 77 ? -41.043 -6.479 5.153 1.00 13.76 95 LEU B CA 1
ATOM 3101 C C . LEU B 1 77 ? -42.442 -6.156 4.659 1.00 13.34 95 LEU B C 1
ATOM 3102 O O . LEU B 1 77 ? -43.143 -5.355 5.268 1.00 14.30 95 LEU B O 1
ATOM 3118 N N . ILE B 1 78 ? -42.837 -6.795 3.569 1.00 12.26 96 ILE B N 1
ATOM 3119 C CA A ILE B 1 78 ? -44.203 -6.690 3.078 0.21 12.30 96 ILE B CA 1
ATOM 3120 C CA B ILE B 1 78 ? -44.192 -6.701 3.046 0.79 13.12 96 ILE B CA 1
ATOM 3121 C C . ILE B 1 78 ? -44.892 -8.027 3.278 1.00 12.24 96 ILE B C 1
ATOM 3122 O O . ILE B 1 78 ? -44.390 -9.068 2.867 1.00 13.16 96 ILE B O 1
ATOM 3153 N N . VAL B 1 79 ? -46.036 -7.984 3.941 1.00 11.62 97 VAL B N 1
ATOM 3154 C CA . VAL B 1 79 ? -46.839 -9.172 4.165 1.00 11.09 97 VAL B CA 1
ATOM 3155 C C . VAL B 1 79 ? -48.069 -9.034 3.270 1.00 11.00 97 VAL B C 1
ATOM 3156 O O . VAL B 1 79 ? -48.822 -8.079 3.391 1.00 12.54 97 VAL B O 1
ATOM 3169 N N . VAL B 1 80 ? -48.234 -9.987 2.358 1.00 11.11 98 VAL B N 1
ATOM 3170 C CA . VAL B 1 80 ? -49.311 -9.966 1.374 1.00 11.10 98 VAL B CA 1
ATOM 3171 C C . VAL B 1 80 ? -50.328 -11.032 1.763 1.00 11.62 98 VAL B C 1
ATOM 3172 O O . VAL B 1 80 ? -49.970 -12.175 2.031 1.00 12.56 98 VAL B O 1
ATOM 3185 N N . VAL B 1 81 ? -51.595 -10.630 1.795 1.00 11.50 99 VAL B N 1
ATOM 3186 C CA . VAL B 1 81 ? -52.698 -11.459 2.238 1.00 11.67 99 VAL B CA 1
ATOM 3187 C C . VAL B 1 81 ? -53.706 -11.584 1.092 1.00 11.98 99 VAL B C 1
ATOM 3188 O O . VAL B 1 81 ? -54.035 -10.593 0.440 1.00 12.77 99 VAL B O 1
ATOM 3201 N N . GLU B 1 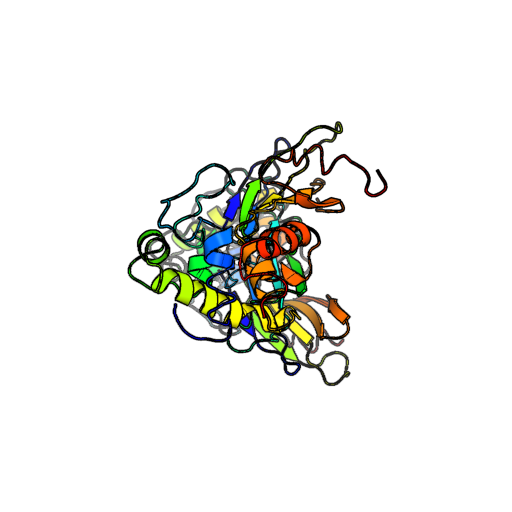82 ? -54.202 -12.793 0.872 1.00 11.95 100 GLU B N 1
ATOM 3202 C CA . GLU B 1 82 ? -55.186 -13.071 -0.187 1.00 12.18 100 GLU B CA 1
ATOM 3203 C C . GLU B 1 82 ? -56.547 -13.368 0.443 1.00 11.93 100 GLU B C 1
ATOM 3204 O O . GLU B 1 82 ? -56.678 -14.269 1.285 1.00 12.24 100 GLU B O 1
ATOM 3216 N N . SER B 1 83 ? -57.578 -12.661 -0.007 1.00 12.43 101 SER B N 1
ATOM 3217 C CA . SER B 1 83 ? -58.938 -12.890 0.450 1.00 13.03 101 SER B CA 1
ATOM 3218 C C . SER B 1 83 ? -59.379 -14.315 0.189 1.00 12.86 101 SER B C 1
ATOM 3219 O O . SER B 1 83 ? -59.041 -14.889 -0.849 1.00 13.65 101 SER B O 1
ATOM 3227 N N . ALA B 1 84 ? -60.172 -14.866 1.105 1.00 12.34 102 ALA B N 1
ATOM 3228 C CA . ALA B 1 84 ? -60.744 -16.198 0.944 1.00 12.63 102 ALA B CA 1
ATOM 3229 C C . ALA B 1 84 ? -61.902 -16.252 -0.023 1.00 12.63 102 ALA B C 1
ATOM 3230 O O . ALA B 1 84 ? -62.312 -17.330 -0.416 1.00 13.48 102 ALA B O 1
ATOM 3237 N N . GLY B 1 85 ? -62.466 -15.103 -0.359 1.00 11.69 103 GLY B N 1
ATOM 3238 C CA . GLY B 1 85 ? -63.541 -15.073 -1.337 1.00 12.03 103 GLY B CA 1
ATOM 3239 C C . GLY B 1 85 ? -63.056 -15.373 -2.746 1.00 12.01 103 GLY B C 1
ATOM 3240 O O . GLY B 1 85 ? -61.855 -15.371 -3.024 1.00 12.54 103 GLY B O 1
ATOM 3244 N N . SER B 1 86 ? -64.007 -15.620 -3.647 1.00 12.95 104 SER B N 1
ATOM 3245 C CA . SER B 1 86 ? -63.670 -16.041 -5.004 1.00 13.30 104 SER B CA 1
ATOM 3246 C C . SER B 1 86 ? -62.843 -14.994 -5.753 1.00 13.31 104 SER B C 1
ATOM 3247 O O . SER B 1 86 ? -62.113 -15.322 -6.684 1.00 14.80 104 SER B O 1
ATOM 3255 N N . GLY B 1 87 ? -62.963 -13.735 -5.362 1.00 12.37 105 GLY B N 1
ATOM 3256 C CA . GLY B 1 87 ? -62.229 -12.676 -6.025 1.00 13.02 105 GLY B CA 1
ATOM 3257 C C . GLY B 1 87 ? -60.750 -12.641 -5.703 1.00 13.05 105 GLY B C 1
ATOM 3258 O O . GLY B 1 87 ? -59.975 -12.026 -6.406 1.00 13.90 105 GLY B O 1
ATOM 3262 N N . SER B 1 88 ? -60.353 -13.256 -4.593 1.00 12.42 106 SER B N 1
ATOM 3263 C CA . SER B 1 88 ? -58.942 -13.429 -4.252 1.00 12.48 106 SER B CA 1
ATOM 3264 C C . SER B 1 88 ? -58.190 -12.107 -4.132 1.00 12.25 106 SER B C 1
ATOM 3265 O O . SER B 1 88 ? -57.000 -12.022 -4.438 1.00 12.85 106 SER B O 1
ATOM 3273 N N . TYR B 1 89 ? -58.883 -11.084 -3.642 1.00 12.87 107 TYR B N 1
ATOM 3274 C CA . TYR B 1 89 ? -58.318 -9.747 -3.558 1.00 13.13 107 TYR B CA 1
ATOM 3275 C C . TYR B 1 89 ? -57.123 -9.736 -2.643 1.00 12.69 107 TYR B C 1
ATOM 3276 O O . TYR B 1 89 ? -57.104 -10.417 -1.610 1.00 12.99 107 TYR B O 1
ATOM 3294 N N . LEU B 1 90 ? -56.118 -8.962 -3.021 1.00 12.73 108 LEU B N 1
ATOM 3295 C CA . LEU B 1 90 ? -54.909 -8.834 -2.235 1.00 12.52 108 LEU B CA 1
ATOM 3296 C C . LEU B 1 90 ? -54.926 -7.604 -1.341 1.00 12.09 108 LEU B C 1
ATOM 3297 O O . LEU B 1 90 ? -55.387 -6.519 -1.705 1.00 12.89 108 LEU B O 1
ATOM 3313 N N . SER B 1 91 ? -54.376 -7.795 -0.152 1.00 12.05 109 SER B N 1
ATOM 3314 C CA . SER B 1 91 ? -54.073 -6.710 0.759 1.00 12.53 109 SER B CA 1
ATOM 3315 C C . SER B 1 91 ? -52.636 -6.877 1.216 1.00 11.99 109 SER B C 1
ATOM 3316 O O . SER B 1 91 ? -52.050 -7.947 1.086 1.00 12.23 109 SER B O 1
ATOM 3324 N N . ALA B 1 92 ? -52.054 -5.811 1.739 1.00 12.26 110 ALA B N 1
ATOM 3325 C CA . ALA B 1 92 ? -50.674 -5.871 2.183 1.00 12.50 110 ALA B CA 1
ATOM 3326 C C . ALA B 1 92 ? -50.373 -4.790 3.183 1.00 12.23 110 ALA B C 1
ATOM 3327 O O . ALA B 1 92 ? -50.957 -3.717 3.152 1.00 13.09 110 ALA B O 1
ATOM 3334 N N . ASP B 1 93 ? -49.436 -5.095 4.068 1.00 12.16 111 ASP B N 1
ATOM 3335 C CA . ASP B 1 93 ? -48.867 -4.152 5.019 1.00 11.60 111 ASP B CA 1
ATOM 3336 C C . ASP B 1 93 ? -47.360 -4.134 4.868 1.00 11.32 111 ASP B C 1
ATOM 3337 O O . ASP B 1 93 ? -46.737 -5.176 4.709 1.00 12.73 111 ASP B O 1
ATOM 3346 N N . ALA B 1 94 ? -46.786 -2.940 4.947 1.00 11.66 112 ALA B N 1
ATOM 3347 C CA . ALA B 1 94 ? -45.333 -2.776 4.942 1.00 12.71 112 ALA B CA 1
ATOM 3348 C C . ALA B 1 94 ? -44.865 -2.513 6.362 1.00 12.77 112 ALA B C 1
ATOM 3349 O O . ALA B 1 94 ? -45.442 -1.691 7.072 1.00 13.90 112 ALA B O 1
ATOM 3356 N N . PHE B 1 95 ? -43.794 -3.187 6.755 1.00 12.60 113 PHE B N 1
ATOM 3357 C CA . PHE B 1 95 ? -43.200 -3.013 8.073 1.00 13.71 113 PHE B CA 1
ATOM 3358 C C . PHE B 1 95 ? -41.813 -2.429 7.987 1.00 15.11 113 PHE B C 1
ATOM 3359 O O . PHE B 1 95 ? -40.982 -2.899 7.227 1.00 15.92 113 PHE B O 1
ATOM 3376 N N . THR B 1 96 ? -41.573 -1.427 8.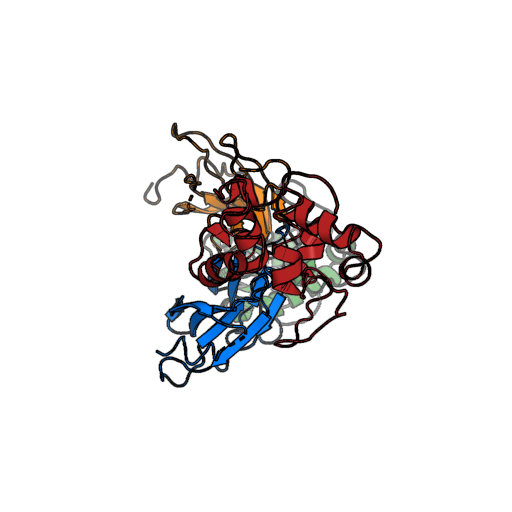823 1.00 16.67 114 THR B N 1
ATOM 3377 C CA A THR B 1 96 ? -40.235 -0.911 9.058 0.77 18.85 114 THR B CA 1
ATOM 3378 C CA B THR B 1 96 ? -40.246 -0.894 9.053 0.23 18.15 114 THR B CA 1
ATOM 3379 C C . THR B 1 96 ? -39.598 -1.767 10.133 1.00 19.28 114 THR B C 1
ATOM 3380 O O . THR B 1 96 ? -40.248 -2.128 11.109 1.00 20.53 114 THR B O 1
ATOM 3401 N N . LEU B 1 97 ? -38.336 -2.121 9.951 1.00 23.19 115 LEU B N 1
ATOM 3402 C CA . LEU B 1 97 ? -37.702 -3.089 10.844 1.00 25.15 115 LEU B CA 1
ATOM 3403 C C . LEU B 1 97 ? -36.527 -2.499 11.632 1.00 30.10 115 LEU B C 1
ATOM 3404 O O . LEU B 1 97 ? -35.436 -3.072 11.663 1.00 31.77 115 LEU B O 1
ATOM 3420 N N . ASN B 1 98 ? -36.766 -1.372 12.299 1.00 32.03 116 ASN B N 1
ATOM 3421 C CA . ASN B 1 98 ? -35.691 -0.648 12.982 1.00 34.87 116 ASN B CA 1
ATOM 3422 C C . ASN B 1 98 ? -35.004 -1.469 14.069 1.00 36.68 116 ASN B C 1
ATOM 3423 O O . ASN B 1 98 ? -35.633 -1.794 15.085 1.00 36.00 116 ASN B O 1
ATOM 3434 N N . PRO B 1 99 ? -33.707 -1.793 13.868 1.00 38.52 117 PRO B N 1
ATOM 3435 C CA . PRO B 1 99 ? -32.982 -2.594 14.857 1.00 40.13 117 PRO B CA 1
ATOM 3436 C C . PRO B 1 99 ? -33.088 -2.072 16.286 1.00 41.67 117 PRO B C 1
ATOM 3437 O O . PRO B 1 99 ? -33.652 -2.803 17.099 1.00 42.64 117 PRO B O 1
ATOM 3448 N N . GLY B 1 102 ? -39.571 -1.307 17.922 1.00 30.11 120 GLY B N 1
ATOM 3449 C CA . GLY B 1 102 ? -38.601 -1.784 16.964 1.00 29.24 120 GLY B CA 1
ATOM 3450 C C . GLY B 1 102 ? -39.278 -1.897 15.622 1.00 27.73 120 GLY B C 1
ATOM 3451 O O . GLY B 1 102 ? -38.701 -1.576 14.593 1.00 28.38 120 GLY B O 1
ATOM 3454 N N . LEU B 1 103 ? -40.523 -2.348 15.653 1.00 25.16 121 LEU B N 1
ATOM 3455 C CA . LEU B 1 103 ? -41.294 -2.498 14.436 1.00 23.60 121 LEU B CA 1
ATOM 3456 C C . LEU B 1 103 ? -42.231 -1.348 14.298 1.00 24.10 121 LEU B C 1
ATOM 3457 O O . LEU B 1 103 ? -42.619 -0.749 15.283 1.00 26.14 121 LEU B O 1
ATOM 3473 N N . ASP B 1 104 ? -42.635 -1.077 13.070 1.00 21.89 122 ASP B N 1
ATOM 3474 C CA . ASP B 1 104 ? -43.741 -0.177 12.831 1.00 21.89 122 ASP B CA 1
ATOM 3475 C C . ASP B 1 104 ? -44.375 -0.578 11.515 1.00 19.10 122 ASP B C 1
ATOM 3476 O O . ASP B 1 104 ? -43.718 -1.151 10.674 1.00 19.21 122 ASP B O 1
ATOM 3485 N N . SER B 1 105 ? -45.655 -0.300 11.368 1.00 18.11 123 SER B N 1
ATOM 3486 C CA . SER B 1 105 ? -46.298 -0.410 10.074 1.00 16.98 123 SER B CA 1
ATOM 3487 C C . SER B 1 105 ? -47.268 0.740 9.935 1.00 18.17 123 SER B C 1
ATOM 3488 O O . SER B 1 105 ? -48.098 0.955 10.811 1.00 21.21 123 SER B O 1
ATOM 3496 N N . PHE B 1 106 ? -47.118 1.512 8.866 1.00 18.11 124 PHE B N 1
ATOM 3497 C CA . PHE B 1 106 ? -48.005 2.647 8.610 1.00 20.92 124 PHE B CA 1
ATOM 3498 C C . PHE B 1 106 ? -48.367 2.742 7.147 1.00 19.89 124 PHE B C 1
ATOM 3499 O O . PHE B 1 106 ? -48.686 3.823 6.647 1.00 22.18 124 PHE B O 1
ATOM 3516 N N . ASN B 1 107 ? -48.320 1.610 6.454 1.00 17.25 125 ASN B N 1
ATOM 3517 C CA . ASN B 1 107 ? -48.790 1.566 5.088 1.00 15.56 125 ASN B CA 1
ATOM 3518 C C . ASN B 1 107 ? -49.527 0.274 4.814 1.00 14.92 125 ASN B C 1
ATOM 3519 O O . ASN B 1 107 ? -48.945 -0.793 4.860 1.00 15.07 125 ASN B O 1
ATOM 3530 N N . HIS B 1 108 ? -50.818 0.411 4.523 1.00 15.03 126 HIS B N 1
ATOM 3531 C CA . HIS B 1 108 ? -51.724 -0.697 4.272 1.00 15.12 126 HIS B CA 1
ATOM 3532 C C . HIS B 1 108 ? -52.455 -0.472 2.960 1.00 15.42 126 HIS B C 1
ATOM 3533 O O . HIS B 1 108 ? -52.898 0.639 2.699 1.00 17.71 126 HIS B O 1
ATOM 3548 N N . VAL B 1 109 ? -52.562 -1.514 2.137 1.00 12.91 127 VAL B N 1
ATOM 3549 C CA . VAL B 1 109 ? -53.410 -1.468 0.940 1.00 13.68 127 VAL B CA 1
ATOM 3550 C C . VAL B 1 109 ? -54.315 -2.677 0.938 1.00 12.78 127 VAL B C 1
ATOM 3551 O O . VAL B 1 109 ? -53.997 -3.695 1.546 1.00 13.16 127 VAL B O 1
ATOM 3564 N N . GLU B 1 110 ? -55.455 -2.554 0.264 1.00 14.62 128 GLU B N 1
ATOM 3565 C CA . GLU B 1 110 ? -56.390 -3.664 0.181 1.00 15.33 128 GLU B CA 1
ATOM 3566 C C . GLU B 1 110 ? -57.252 -3.554 -1.059 1.00 15.19 128 GLU B C 1
ATOM 3567 O O . GLU B 1 110 ? -57.301 -2.515 -1.724 1.00 16.67 128 GLU B O 1
ATOM 3579 N N . GLY B 1 111 ? -57.909 -4.654 -1.389 1.00 14.84 129 GLY B N 1
ATOM 3580 C CA . GLY B 1 111 ? -58.840 -4.681 -2.492 1.00 14.89 129 GLY B CA 1
ATOM 3581 C C . GLY B 1 111 ? -58.177 -4.755 -3.846 1.00 16.14 129 GLY B C 1
ATOM 3582 O O . GLY B 1 111 ? -58.816 -4.464 -4.849 1.00 18.19 129 GLY B O 1
ATOM 3586 N N . LEU B 1 112 ? -56.926 -5.193 -3.897 1.00 16.16 130 LEU B N 1
ATOM 3587 C CA . LEU B 1 112 ? -56.187 -5.266 -5.159 1.00 17.15 130 LEU B CA 1
ATOM 3588 C C . LEU B 1 112 ? -56.584 -6.500 -5.945 1.00 17.44 130 LEU B C 1
ATOM 3589 O O . LEU B 1 112 ? -56.912 -7.532 -5.392 1.00 15.82 130 LEU B O 1
ATOM 3605 N N . ALA B 1 113 ? -56.541 -6.394 -7.274 1.00 20.08 131 ALA B N 1
ATOM 3606 C CA . ALA B 1 113 ? -56.805 -7.542 -8.135 1.00 21.18 131 ALA B CA 1
ATOM 3607 C C . ALA B 1 113 ? -55.710 -8.588 -7.982 1.00 21.29 131 ALA B C 1
ATOM 3608 O O . ALA B 1 113 ? -54.574 -8.254 -7.646 1.00 22.28 131 ALA B O 1
ATOM 3615 N N . PRO B 1 114 ? -56.040 -9.864 -8.213 1.00 21.84 132 PRO B N 1
ATOM 3616 C CA . PRO B 1 114 ? -54.985 -10.883 -8.190 1.00 22.66 132 PRO B CA 1
ATOM 3617 C C . PRO B 1 114 ? -53.742 -10.479 -9.011 1.00 24.57 132 PRO B C 1
ATOM 3618 O O . PRO B 1 114 ? -52.632 -10.815 -8.577 1.00 24.62 132 PRO B O 1
ATOM 3629 N N . ASN B 1 115 ? -53.925 -9.703 -10.092 1.00 26.86 133 ASN B N 1
ATOM 3630 C CA . ASN B 1 115 ? -52.828 -9.157 -10.936 1.00 33.93 133 ASN B CA 1
ATOM 3631 C C . ASN B 1 115 ? -52.148 -7.848 -10.528 1.00 35.74 133 ASN B C 1
ATOM 3632 O O . ASN B 1 115 ? -51.219 -7.414 -11.217 1.00 36.91 133 ASN B O 1
ATOM 3643 N N . GLU B 1 116 ? -52.609 -7.190 -9.475 1.00 36.46 134 GLU B N 1
ATOM 3644 C CA . GLU B 1 116 ? -52.014 -5.912 -9.081 1.00 36.73 134 GLU B CA 1
ATOM 3645 C C . GLU B 1 116 ? -50.581 -6.063 -8.561 1.00 34.89 134 GLU B C 1
ATOM 3646 O O . GLU B 1 116 ? -50.239 -7.028 -7.875 1.00 35.90 134 GLU B O 1
ATOM 3658 N N . ASP B 1 117 ? -49.750 -5.089 -8.904 1.00 31.23 135 ASP B N 1
ATOM 3659 C CA . ASP B 1 117 ? -48.409 -4.963 -8.345 1.00 29.11 135 ASP B CA 1
ATOM 3660 C C . ASP B 1 117 ? -48.532 -4.387 -6.933 1.00 25.41 135 ASP B C 1
ATOM 3661 O O . ASP B 1 117 ? -48.881 -3.227 -6.772 1.00 24.65 135 ASP B O 1
ATOM 3670 N N . VAL B 1 118 ? -48.267 -5.208 -5.918 1.00 23.36 136 VAL B N 1
ATOM 3671 C CA . VAL B 1 118 ? -48.441 -4.794 -4.528 1.00 21.17 136 VAL B CA 1
ATOM 3672 C C . VAL B 1 118 ? -47.478 -3.675 -4.146 1.00 19.63 136 VAL B C 1
ATOM 3673 O O . VAL B 1 118 ? -47.849 -2.761 -3.414 1.00 18.09 136 VAL B O 1
ATOM 3686 N N . ILE B 1 119 ? -46.241 -3.755 -4.622 1.00 19.91 137 ILE B N 1
ATOM 3687 C CA . ILE B 1 119 ? -45.231 -2.770 -4.296 1.00 20.41 137 ILE B CA 1
ATOM 3688 C C . ILE B 1 119 ? -45.652 -1.413 -4.838 1.00 19.26 137 ILE B C 1
ATOM 3689 O O . ILE B 1 119 ? -45.558 -0.411 -4.137 1.00 18.53 137 ILE B O 1
ATOM 3705 N N . GLN B 1 120 ? -46.136 -1.366 -6.073 1.00 20.12 138 GLN B N 1
ATOM 3706 C CA A GLN B 1 120 ? -46.555 -0.092 -6.630 0.45 20.44 138 GLN B CA 1
ATOM 3707 C CA B GLN B 1 120 ? -46.578 -0.110 -6.660 0.55 20.11 138 GLN B CA 1
ATOM 3708 C C . GLN B 1 120 ? -47.818 0.434 -5.956 1.00 19.28 138 GLN B C 1
ATOM 3709 O O . GLN B 1 120 ? -47.970 1.638 -5.790 1.00 19.11 138 GLN B O 1
ATOM 3736 N N . ALA B 1 121 ? -48.706 -0.462 -5.528 1.00 18.30 139 ALA B N 1
ATOM 3737 C CA . ALA B 1 121 ? -49.908 -0.026 -4.832 1.00 18.22 139 ALA B CA 1
ATOM 3738 C C . ALA B 1 121 ? -49.527 0.638 -3.508 1.00 17.06 139 ALA B C 1
ATOM 3739 O O . ALA B 1 121 ? -50.083 1.670 -3.131 1.00 17.91 139 ALA B O 1
ATOM 3746 N N . LEU B 1 122 ? -48.572 0.054 -2.797 1.00 15.22 140 LEU B N 1
ATOM 3747 C CA . LEU B 1 122 ? -48.121 0.629 -1.533 1.00 15.50 140 LEU B CA 1
ATOM 3748 C C . LEU B 1 122 ? -47.453 1.980 -1.773 1.00 16.34 140 LEU B C 1
ATOM 3749 O O . LEU B 1 122 ? -47.514 2.866 -0.918 1.00 17.69 140 LEU B O 1
ATOM 3765 N N . LYS B 1 123 ? -46.821 2.146 -2.934 1.00 17.62 141 LYS B N 1
ATOM 3766 C CA . LYS B 1 123 ? -46.081 3.368 -3.223 1.00 18.52 141 LYS B CA 1
ATOM 3767 C C . LYS B 1 123 ? -46.993 4.540 -3.615 1.00 20.48 141 LYS B C 1
ATOM 3768 O O . LYS B 1 123 ? -46.616 5.691 -3.491 1.00 21.06 141 LYS B O 1
ATOM 3787 N N . THR B 1 124 ? -48.200 4.241 -4.079 1.00 23.79 142 THR B N 1
ATOM 3788 C CA . THR B 1 124 ? -49.166 5.263 -4.494 1.00 27.12 142 THR B CA 1
ATOM 3789 C C . THR B 1 124 ? -49.902 5.924 -3.318 1.00 28.77 142 THR B C 1
ATOM 3790 O O . THR B 1 124 ? -50.572 5.232 -2.543 1.00 28.92 142 THR B O 1
ATOM 3801 N N . PRO B 1 125 ? -49.790 7.263 -3.181 1.00 30.02 143 PRO B N 1
ATOM 3802 C CA . PRO B 1 125 ? -50.526 7.966 -2.117 1.00 31.32 143 PRO B CA 1
ATOM 3803 C C . PRO B 1 125 ? -52.038 7.795 -2.249 1.00 33.65 143 PRO B C 1
ATOM 3804 O O . PRO B 1 125 ? -52.533 7.610 -3.364 1.00 33.44 143 PRO B O 1
ATOM 3815 N N . ARG B 1 126 ? -52.766 7.881 -1.137 1.00 36.57 144 ARG B N 1
ATOM 3816 C CA . ARG B 1 126 ? -54.186 7.541 -1.135 1.00 40.12 144 ARG B CA 1
ATOM 3817 C C . ARG B 1 126 ? -55.052 8.471 -1.996 1.00 41.69 144 ARG B C 1
ATOM 3818 O O . ARG B 1 126 ? -55.980 8.011 -2.671 1.00 41.32 144 ARG B O 1
ATOM 3839 N N . ASP B 1 127 ? -54.744 9.763 -2.002 1.00 42.93 145 ASP B N 1
ATOM 3840 C CA . ASP B 1 127 ? -55.529 10.703 -2.801 1.00 44.47 145 ASP B CA 1
ATOM 3841 C C . ASP B 1 127 ? -55.012 10.795 -4.247 1.00 43.69 145 ASP B C 1
ATOM 3842 O O . ASP B 1 127 ? -55.448 11.653 -5.023 1.00 43.05 145 ASP B O 1
ATOM 3851 N N . LEU B 1 128 ? -54.106 9.885 -4.603 1.00 43.57 146 LEU B N 1
ATOM 3852 C CA . LEU B 1 128 ? -53.662 9.713 -5.987 1.00 43.85 146 LEU B CA 1
ATOM 3853 C C . LEU B 1 128 ? -54.159 8.383 -6.550 1.00 44.07 146 LEU B C 1
ATOM 3854 O O . LEU B 1 128 ? -54.005 8.107 -7.743 1.00 44.14 146 LEU B O 1
ATOM 3870 N N . PHE C 2 1 ? -80.117 -27.040 -4.674 1.00 20.11 1 PHE C N 1
ATOM 3871 C CA . PHE C 2 1 ? -78.914 -26.778 -3.846 1.00 18.84 1 PHE C CA 1
ATOM 3872 C C . PHE C 2 1 ? -79.259 -27.066 -2.405 1.00 18.32 1 PHE C C 1
ATOM 3873 O O . PHE C 2 1 ? -80.436 -27.208 -2.049 1.00 19.68 1 PHE C O 1
ATOM 3892 N N . ALA C 2 2 ? -78.238 -27.151 -1.569 1.00 17.09 2 ALA C N 1
ATOM 3893 C CA . ALA C 2 2 ? -78.446 -27.292 -0.144 1.00 16.85 2 ALA C CA 1
ATOM 3894 C C . ALA C 2 2 ? -79.266 -26.123 0.375 1.00 17.49 2 ALA C C 1
ATOM 3895 O O . ALA C 2 2 ? -79.147 -24.996 -0.107 1.00 17.45 2 ALA C O 1
ATOM 3902 N N . GLY C 2 3 ? -80.085 -26.403 1.380 1.00 17.95 3 GLY C N 1
ATOM 3903 C CA . GLY C 2 3 ? -80.868 -25.381 2.035 1.00 18.25 3 GLY C CA 1
ATOM 3904 C C . GLY C 2 3 ? -80.042 -24.692 3.095 1.00 18.01 3 GLY C C 1
ATOM 3905 O O . GLY C 2 3 ? -78.915 -25.094 3.379 1.00 18.57 3 GLY C O 1
ATOM 3909 N N . GLY C 2 4 ? -80.619 -23.651 3.680 1.00 17.58 4 GLY C N 1
ATOM 3910 C CA . GLY C 2 4 ? -79.926 -22.820 4.643 1.00 17.31 4 GLY C CA 1
ATOM 3911 C C . GLY C 2 4 ? -80.369 -21.382 4.549 1.00 16.89 4 GLY C C 1
ATOM 3912 O O . GLY C 2 4 ? -81.475 -21.105 4.094 1.00 18.89 4 GLY C O 1
ATOM 3916 N N . ILE C 2 5 ? -79.524 -20.462 4.998 1.00 15.49 5 ILE C N 1
ATOM 3917 C CA . ILE C 2 5 ? -79.949 -19.068 5.056 1.00 16.39 5 ILE C CA 1
ATOM 3918 C C . ILE C 2 5 ? -79.929 -18.365 3.708 1.00 15.18 5 ILE C C 1
ATOM 3919 O O . ILE C 2 5 ? -80.553 -17.326 3.564 1.00 17.70 5 ILE C O 1
ATOM 3935 N N . VAL C 2 6 ? -79.223 -18.930 2.729 1.00 14.62 6 VAL C N 1
ATOM 3936 C CA . VAL C 2 6 ? -79.194 -18.376 1.378 1.00 14.64 6 VAL C CA 1
ATOM 3937 C C . VAL C 2 6 ? -80.316 -18.983 0.542 1.00 14.28 6 VAL C C 1
ATOM 3938 O O . VAL C 2 6 ? -80.514 -20.190 0.552 1.00 15.80 6 VAL C O 1
ATOM 3951 N N . SER C 2 7 ? -81.035 -18.149 -0.206 1.00 14.22 7 SER C N 1
ATOM 3952 C CA . SER C 2 7 ? -82.137 -18.639 -1.017 1.00 15.12 7 SER C CA 1
ATOM 3953 C C . SER C 2 7 ? -81.616 -19.462 -2.187 1.00 15.48 7 SER C C 1
ATOM 3954 O O . SER C 2 7 ? -80.474 -19.306 -2.628 1.00 15.76 7 SER C O 1
ATOM 3962 N N . GLN C 2 8 ? -82.476 -20.318 -2.718 1.00 15.87 8 GLN C N 1
ATOM 3963 C CA . GLN C 2 8 ? -82.126 -21.125 -3.871 1.00 16.69 8 GLN C CA 1
ATOM 3964 C C . GLN C 2 8 ? -81.833 -20.259 -5.089 1.00 16.91 8 GLN C C 1
ATOM 3965 O O . GLN C 2 8 ? -80.889 -20.532 -5.822 1.00 17.37 8 GLN C O 1
ATOM 3979 N N . ARG C 2 9 ? -82.614 -19.205 -5.310 1.00 17.12 9 ARG C N 1
ATOM 3980 C CA A ARG C 2 9 ? -82.384 -18.330 -6.455 0.47 17.75 9 ARG C CA 1
ATOM 3981 C CA B ARG C 2 9 ? -82.384 -18.326 -6.456 0.53 17.56 9 ARG C CA 1
ATOM 3982 C C . ARG C 2 9 ? -81.057 -17.587 -6.321 1.00 16.04 9 ARG C C 1
ATOM 3983 O O . ARG C 2 9 ? -80.328 -17.417 -7.298 1.00 16.57 9 ARG C O 1
ATOM 4024 N N . CYS C 2 10 ? -80.732 -17.150 -5.108 1.00 15.14 10 CYS C N 1
ATOM 4025 C CA . CYS C 2 10 ? -79.443 -16.518 -4.895 1.00 14.68 10 CYS C CA 1
ATOM 4026 C C . CYS C 2 10 ? -78.288 -17.491 -5.180 1.00 14.11 10 CYS C C 1
ATOM 4027 O O . CYS C 2 10 ? -77.327 -17.145 -5.867 1.00 13.89 10 CYS C O 1
ATOM 4034 N N . LEU C 2 11 ? -78.377 -18.710 -4.662 1.00 14.51 11 LEU C N 1
ATOM 4035 C CA . LEU C 2 11 ? -77.349 -19.709 -4.954 1.00 14.92 11 LEU C CA 1
ATOM 4036 C C . LEU C 2 11 ? -77.211 -19.960 -6.441 1.00 14.71 11 LEU C C 1
ATOM 4037 O O . LEU C 2 11 ? -76.097 -20.082 -6.937 1.00 15.17 11 LEU C O 1
ATOM 4053 N N . SER C 2 12 ? -78.333 -20.031 -7.150 1.00 15.39 12 SER C N 1
ATOM 4054 C CA A SER C 2 12 ? -78.289 -20.264 -8.586 0.97 16.10 12 SER C CA 1
ATOM 4055 C CA B SER C 2 12 ? -78.320 -20.244 -8.593 0.03 15.80 12 SER C CA 1
ATOM 4056 C C . SER C 2 12 ? -77.543 -19.132 -9.283 1.00 16.17 12 SER C C 1
ATOM 4057 O O . SER C 2 12 ? -76.704 -19.377 -10.147 1.00 16.45 12 SER C O 1
ATOM 4072 N N . CYS C 2 13 ? -77.835 -17.898 -8.899 1.00 14.98 13 CYS C N 1
ATOM 4073 C CA . CYS C 2 13 ? -77.183 -16.740 -9.468 1.00 15.66 13 CYS C CA 1
ATOM 4074 C C . CYS C 2 13 ? -75.684 -16.715 -9.171 1.00 14.71 13 CYS C C 1
ATOM 4075 O O . CYS C 2 13 ? -74.891 -16.433 -10.057 1.00 15.36 13 CYS C O 1
ATOM 4082 N N . ILE C 2 14 ? -75.284 -16.996 -7.932 1.00 13.97 14 ILE C N 1
ATOM 4083 C CA . ILE C 2 14 ? -73.866 -17.067 -7.602 1.00 13.40 14 ILE C CA 1
ATOM 4084 C C . ILE C 2 14 ? -73.185 -18.185 -8.408 1.00 13.92 14 ILE C C 1
ATOM 4085 O O . ILE C 2 14 ? -72.094 -18.010 -8.957 1.00 13.92 14 ILE C O 1
ATOM 4101 N N . CYS C 2 15 ? -73.836 -19.338 -8.481 1.00 13.82 15 CYS C N 1
ATOM 4102 C CA . CYS C 2 15 ? -73.316 -20.469 -9.243 1.00 14.84 15 CYS C CA 1
ATOM 4103 C C . CYS C 2 15 ? -73.078 -20.088 -10.714 1.00 14.88 15 CYS C C 1
ATOM 4104 O O . CYS C 2 15 ? -72.007 -20.337 -11.283 1.00 15.37 15 CYS C O 1
ATOM 4111 N N . LYS C 2 16 ? -74.082 -19.469 -11.327 1.00 15.64 16 LYS C N 1
ATOM 4112 C CA . LYS C 2 16 ? -73.936 -19.013 -12.695 1.00 15.96 16 LYS C CA 1
ATOM 4113 C C . LYS C 2 16 ? -72.826 -17.982 -12.845 1.00 15.39 16 LYS C C 1
ATOM 4114 O O . LYS C 2 16 ? -72.065 -18.011 -13.802 1.00 16.68 16 LYS C O 1
ATOM 4133 N N . MET C 2 17 ? -72.721 -17.073 -11.883 1.00 15.09 17 MET C N 1
ATOM 4134 C CA . MET C 2 17 ? -71.705 -16.040 -11.918 1.00 15.38 17 MET C CA 1
ATOM 4135 C C . MET C 2 17 ? -70.303 -16.651 -11.867 1.00 15.22 17 MET C C 1
ATOM 4136 O O . MET C 2 17 ? -69.405 -16.218 -12.573 1.00 16.67 17 MET C O 1
ATOM 4150 N N . GLU C 2 18 ? -70.108 -17.651 -11.014 1.00 14.65 18 GLU C N 1
ATOM 4151 C CA . GLU C 2 18 ? -68.778 -18.206 -10.791 1.00 14.62 18 GLU C CA 1
ATOM 4152 C C . GLU C 2 18 ? -68.305 -19.112 -11.916 1.00 15.81 18 GLU C C 1
ATOM 4153 O O . GLU C 2 18 ? -67.132 -19.105 -12.269 1.00 16.85 18 GLU C O 1
ATOM 4165 N N . SER C 2 19 ? -69.216 -19.898 -12.461 1.00 15.86 19 SER C N 1
ATOM 4166 C CA . SER C 2 19 ? -68.832 -20.993 -13.344 1.00 16.26 19 SER C CA 1
ATOM 4167 C C . SER C 2 19 ? -69.787 -21.269 -14.490 1.00 17.73 19 SER C C 1
ATOM 4168 O O . SER C 2 19 ? -69.599 -22.247 -15.202 1.00 18.30 19 SER C O 1
ATOM 4176 N N . GLY C 2 20 ? -70.825 -20.457 -14.649 1.00 18.11 20 GLY C N 1
ATOM 4177 C CA . GLY C 2 20 ? -71.915 -20.832 -15.532 1.00 18.87 20 GLY C CA 1
ATOM 4178 C C . GLY C 2 20 ? -72.680 -22.011 -14.950 1.00 19.44 20 GLY C C 1
ATOM 4179 O O . GLY C 2 20 ? -73.415 -22.708 -15.662 1.00 21.31 20 GLY C O 1
ATOM 4183 N N . CYS C 2 21 ? -72.525 -22.201 -13.639 1.00 19.74 21 CYS C N 1
ATOM 4184 C CA . CYS C 2 21 ? -73.038 -23.360 -12.906 1.00 20.00 21 CYS C CA 1
ATOM 4185 C C . CYS C 2 21 ? -72.677 -24.688 -13.549 1.00 20.28 21 CYS C C 1
ATOM 4186 O O . CYS C 2 21 ? -73.530 -25.497 -13.916 1.00 21.34 21 CYS C O 1
ATOM 4193 N N . ARG C 2 22 ? -71.371 -24.891 -13.630 1.00 19.61 22 ARG C N 1
ATOM 4194 C CA . ARG C 2 22 ? -70.768 -26.056 -14.244 1.00 19.77 22 ARG C CA 1
ATOM 4195 C C . ARG C 2 22 ? -69.640 -26.503 -13.336 1.00 19.40 22 ARG C C 1
ATOM 4196 O O . ARG C 2 22 ? -69.021 -25.683 -12.657 1.00 19.21 22 ARG C O 1
ATOM 4217 N N . ASN C 2 23 ? -69.345 -27.793 -13.341 1.00 20.56 23 ASN C N 1
ATOM 4218 C CA . ASN C 2 23 ? -68.129 -28.257 -12.713 1.00 21.87 23 ASN C CA 1
ATOM 4219 C C . ASN C 2 23 ? -66.941 -28.000 -13.634 1.00 21.53 23 ASN C C 1
ATOM 4220 O O . ASN C 2 23 ? -66.522 -28.876 -14.385 1.00 21.92 23 ASN C O 1
ATOM 4231 N N . VAL C 2 24 ? -66.409 -26.787 -13.555 1.00 20.78 24 VAL C N 1
ATOM 4232 C CA . VAL C 2 24 ? -65.365 -26.311 -14.455 1.00 21.53 24 VAL C CA 1
ATOM 4233 C C . VAL C 2 24 ? -63.949 -26.741 -14.072 1.00 22.15 24 VAL C C 1
ATOM 4234 O O . VAL C 2 24 ? -62.988 -26.396 -14.764 1.00 22.94 24 VAL C O 1
ATOM 4247 N N . GLY C 2 25 ? -63.817 -27.487 -12.983 1.00 21.45 25 GLY C N 1
ATOM 4248 C CA . GLY C 2 25 ? -62.510 -27.855 -12.459 1.00 21.24 25 GLY C CA 1
ATOM 4249 C C . GLY C 2 25 ? -61.883 -26.781 -11.585 1.00 21.12 25 GLY C C 1
ATOM 4250 O O . GLY C 2 25 ? -62.569 -25.934 -11.005 1.00 19.96 25 GLY C O 1
ATOM 4254 N N . CYS C 2 26 ? -60.565 -26.817 -11.475 1.00 23.93 26 CYS C N 1
ATOM 4255 C CA . CYS C 2 26 ? -59.851 -25.849 -10.672 1.00 26.10 26 CYS C CA 1
ATOM 4256 C C . CYS C 2 26 ? -59.170 -24.836 -11.604 1.00 26.41 26 CYS C C 1
ATOM 4257 O O . CYS C 2 26 ? -58.637 -25.206 -12.645 1.00 29.40 26 CYS C O 1
ATOM 4264 N N . LYS C 2 27 ? -59.248 -23.559 -11.245 1.00 24.18 27 LYS C N 1
ATOM 4265 C CA . LYS C 2 27 ? -58.783 -22.454 -12.079 1.00 22.27 27 LYS C CA 1
ATOM 4266 C C . LYS C 2 27 ? -57.561 -21.851 -11.431 1.00 21.46 27 LYS C C 1
ATOM 4267 O O . LYS C 2 27 ? -57.494 -21.766 -10.200 1.00 19.55 27 LYS C O 1
ATOM 4286 N N . MET C 2 28 ? -56.628 -21.432 -12.294 1.00 22.10 28 MET C N 1
ATOM 4287 C CA . MET C 2 28 ? -55.240 -21.114 -11.949 1.00 23.88 28 MET C CA 1
ATOM 4288 C C . MET C 2 28 ? -54.910 -19.636 -12.174 1.00 24.62 28 MET C C 1
ATOM 4289 O O . MET C 2 28 ? -53.749 -19.227 -12.031 1.00 25.50 28 MET C O 1
ATOM 4303 N N . ASP C 2 29 ? -55.931 -18.849 -12.532 1.00 24.33 29 ASP C N 1
ATOM 4304 C CA . ASP C 2 29 ? -55.755 -17.444 -12.914 1.00 25.70 29 ASP C CA 1
ATOM 4305 C C . ASP C 2 29 ? -56.242 -16.430 -11.892 1.00 27.86 29 ASP C C 1
ATOM 4306 O O . ASP C 2 29 ? -56.476 -15.267 -12.251 1.00 28.90 29 ASP C O 1
ATOM 4315 N N . MET C 2 30 ? -56.413 -16.861 -10.646 1.00 28.68 30 MET C N 1
ATOM 4316 C CA . MET C 2 30 ? -56.803 -15.959 -9.557 1.00 30.51 30 MET C CA 1
ATOM 4317 C C . MET C 2 30 ? -55.973 -16.191 -8.297 1.00 30.17 30 MET C C 1
ATOM 4318 O O . MET C 2 30 ? -56.497 -16.145 -7.185 1.00 33.18 30 MET C O 1
ATOM 4332 N N . GLY C 2 31 ? -54.676 -16.420 -8.437 1.00 28.99 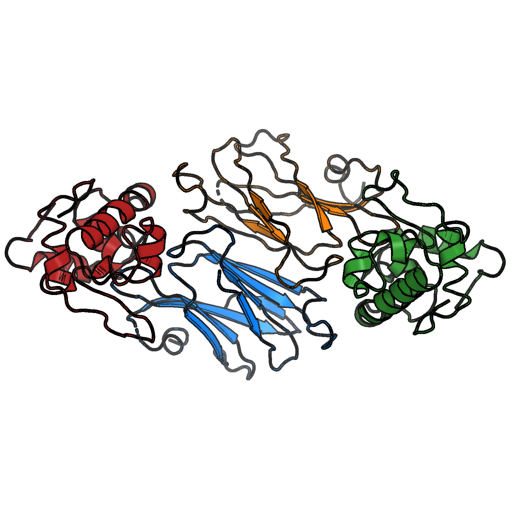31 GLY C N 1
ATOM 4333 C CA . GLY C 2 31 ? -53.870 -16.681 -7.254 1.00 28.45 31 GLY C CA 1
ATOM 4334 C C . GLY C 2 31 ? -54.086 -18.114 -6.817 1.00 28.04 31 GLY C C 1
ATOM 4335 O O . GLY C 2 31 ? -53.836 -19.020 -7.605 1.00 30.69 31 GLY C O 1
ATOM 4339 N N . SER C 2 32 ? -54.536 -18.334 -5.582 1.00 24.72 32 SER C N 1
ATOM 4340 C CA . SER C 2 32 ? -54.713 -19.688 -5.113 1.00 22.72 32 SER C CA 1
ATOM 4341 C C . SER C 2 32 ? -55.759 -20.444 -5.929 1.00 21.12 32 SER C C 1
ATOM 4342 O O . SER C 2 32 ? -56.729 -19.882 -6.388 1.00 22.86 32 SER C O 1
ATOM 4350 N N . LEU C 2 33 ? -55.535 -21.735 -6.080 1.00 17.67 33 LEU C N 1
ATOM 4351 C CA A LEU C 2 33 ? -56.439 -22.606 -6.824 0.21 17.54 33 LEU C CA 1
ATOM 4352 C CA B LEU C 2 33 ? -56.420 -22.595 -6.829 0.79 17.14 33 LEU C CA 1
ATOM 4353 C C . LEU C 2 33 ? -57.857 -22.491 -6.302 1.00 17.03 33 LEU C C 1
ATOM 4354 O O . LEU C 2 33 ? -58.100 -22.565 -5.098 1.00 17.97 33 LEU C O 1
ATOM 4385 N N . SER C 2 34 ? -58.790 -22.315 -7.228 1.00 16.67 34 SER C N 1
ATOM 4386 C CA A SER C 2 34 ? -60.226 -22.173 -6.943 0.49 17.41 34 SER C CA 1
ATOM 4387 C CA B SER C 2 34 ? -60.193 -22.231 -6.894 0.51 16.98 34 SER C CA 1
ATOM 4388 C C . SER C 2 34 ? -60.988 -23.212 -7.742 1.00 16.53 34 SER C C 1
ATOM 4389 O O . SER C 2 34 ? -60.745 -23.359 -8.929 1.00 16.90 34 SER C O 1
ATOM 4404 N N . CYS C 2 35 ? -61.951 -23.886 -7.125 1.00 15.95 35 CYS C N 1
ATOM 4405 C CA . CYS C 2 35 ? -62.501 -25.086 -7.732 1.00 16.59 35 CYS C CA 1
ATOM 4406 C C . CYS C 2 35 ? -64.010 -25.156 -7.850 1.00 15.55 35 CYS C C 1
ATOM 4407 O O . CYS C 2 35 ? -64.738 -24.739 -6.954 1.00 15.00 35 CYS C O 1
ATOM 4414 N N . GLY C 2 36 ? -64.464 -25.739 -8.957 1.00 14.74 36 GLY C N 1
ATOM 4415 C CA . GLY C 2 36 ? -65.829 -26.201 -9.066 1.00 15.15 36 GLY C CA 1
ATOM 4416 C C . GLY C 2 36 ? -66.878 -25.155 -9.316 1.00 15.18 36 GLY C C 1
ATOM 4417 O O . GLY C 2 36 ? -66.588 -24.020 -9.690 1.00 15.64 36 GLY C O 1
ATOM 4421 N N . TYR C 2 37 ? -68.117 -25.591 -9.096 1.00 15.12 37 TYR C N 1
ATOM 4422 C CA . TYR C 2 37 ? -69.322 -24.817 -9.360 1.00 15.05 37 TYR C CA 1
ATOM 4423 C C . TYR C 2 37 ? -69.301 -23.407 -8.781 1.00 14.14 37 TYR C C 1
ATOM 4424 O O . TYR C 2 37 ? -69.772 -22.466 -9.415 1.00 15.36 37 TYR C O 1
ATOM 4442 N N . PHE C 2 38 ? -68.780 -23.273 -7.559 1.00 13.96 38 PHE C N 1
ATOM 4443 C CA . PHE C 2 38 ? -68.802 -22.003 -6.848 1.00 13.29 38 PHE C CA 1
ATOM 4444 C C . PHE C 2 38 ? -67.417 -21.383 -6.727 1.00 12.80 38 PHE C C 1
ATOM 4445 O O . PHE C 2 38 ? -67.250 -20.360 -6.065 1.00 13.26 38 PHE C O 1
ATOM 4462 N N . GLN C 2 39 ? -66.416 -21.989 -7.364 1.00 13.31 39 GLN C N 1
ATOM 4463 C CA . GLN C 2 39 ? -65.044 -21.472 -7.323 1.00 13.40 39 GLN C CA 1
ATOM 4464 C C . GLN C 2 39 ? -64.603 -21.240 -5.869 1.00 14.15 39 GLN C C 1
ATOM 4465 O O . GLN C 2 39 ? -64.206 -20.156 -5.456 1.00 15.02 39 GLN C O 1
ATOM 4479 N N . ILE C 2 40 ? -64.658 -22.326 -5.123 1.00 13.41 40 ILE C N 1
ATOM 4480 C CA . ILE C 2 40 ? -64.270 -22.361 -3.719 1.00 13.72 40 ILE C CA 1
ATOM 4481 C C . ILE C 2 40 ? -62.789 -22.699 -3.574 1.00 14.19 40 ILE C C 1
ATOM 4482 O O . ILE C 2 40 ? -62.300 -23.699 -4.131 1.00 15.07 40 ILE C O 1
ATOM 4498 N N . LYS C 2 41 ? -62.084 -21.880 -2.805 1.00 15.25 41 LYS C N 1
ATOM 4499 C CA . LYS C 2 41 ? -60.695 -22.152 -2.488 1.00 16.59 41 LYS C CA 1
ATOM 4500 C C . LYS C 2 41 ? -60.592 -22.921 -1.191 1.00 15.46 41 LYS C C 1
ATOM 4501 O O . LYS C 2 41 ? -61.547 -23.021 -0.416 1.00 14.54 41 LYS C O 1
ATOM 4520 N N . GLU C 2 42 ? -59.405 -23.435 -0.931 1.00 16.16 42 GLU C N 1
ATOM 4521 C CA A GLU C 2 42 ? -59.153 -24.278 0.229 0.21 16.83 42 GLU C CA 1
ATOM 4522 C CA B GLU C 2 42 ? -59.202 -24.291 0.224 0.79 16.67 42 GLU C CA 1
ATOM 4523 C C . GLU C 2 42 ? -59.539 -23.586 1.535 1.00 15.68 42 GLU C C 1
ATOM 4524 O O . GLU C 2 42 ? -60.166 -24.177 2.394 1.00 15.05 42 GLU C O 1
ATOM 4547 N N . ALA C 2 43 ? -59.152 -22.322 1.675 1.00 14.76 43 ALA C N 1
ATOM 4548 C CA . ALA C 2 43 ? -59.440 -21.581 2.911 1.00 14.90 43 ALA C CA 1
ATOM 4549 C C . ALA C 2 43 ? -60.933 -21.511 3.196 1.00 14.78 43 ALA C C 1
ATOM 4550 O O . ALA C 2 43 ? -61.367 -21.594 4.339 1.00 14.74 43 ALA C O 1
ATOM 4557 N N . TYR C 2 44 ? -61.713 -21.331 2.137 1.00 13.47 44 TYR C N 1
ATOM 4558 C CA . TYR C 2 44 ? -63.153 -21.192 2.238 1.00 12.85 44 TYR C CA 1
ATOM 4559 C C . TYR C 2 44 ? -63.739 -22.535 2.687 1.00 12.41 44 TYR C C 1
ATOM 4560 O O . TYR C 2 44 ? -64.587 -22.591 3.588 1.00 12.83 44 TYR C O 1
ATOM 4578 N N . TRP C 2 45 ? -63.281 -23.627 2.072 1.00 12.77 45 TRP C N 1
ATOM 4579 C CA . TRP C 2 45 ? -63.759 -24.969 2.409 1.00 12.63 45 TRP C CA 1
ATOM 4580 C C . TRP C 2 45 ? -63.414 -25.333 3.862 1.00 13.02 45 TRP C C 1
ATOM 4581 O O . TRP C 2 45 ? -64.201 -25.971 4.561 1.00 13.39 45 TRP C O 1
ATOM 4602 N N . ILE C 2 46 ? -62.226 -24.953 4.314 1.00 13.32 46 ILE C N 1
ATOM 4603 C CA . ILE C 2 46 ? -61.871 -25.188 5.714 1.00 13.60 46 ILE C CA 1
ATOM 4604 C C . ILE C 2 46 ? -62.878 -24.503 6.629 1.00 14.51 46 ILE C C 1
ATOM 4605 O O . ILE C 2 46 ? -63.425 -25.108 7.570 1.00 15.06 46 ILE C O 1
ATOM 4621 N N . ASP C 2 47 ? -63.165 -23.248 6.347 1.00 13.03 47 ASP C N 1
ATOM 4622 C CA . ASP C 2 47 ? -64.026 -22.482 7.233 1.00 12.48 47 ASP C CA 1
ATOM 4623 C C . ASP C 2 47 ? -65.487 -22.879 7.137 1.00 12.96 47 ASP C C 1
ATOM 4624 O O . ASP C 2 47 ? -66.247 -22.600 8.063 1.00 13.24 47 ASP C O 1
ATOM 4633 N N . CYS C 2 48 ? -65.903 -23.483 6.033 1.00 13.17 48 CYS C N 1
ATOM 4634 C CA . CYS C 2 48 ? -67.300 -23.881 5.903 1.00 13.26 48 CYS C CA 1
ATOM 4635 C C . CYS C 2 48 ? -67.561 -25.261 6.490 1.00 14.27 48 CYS C C 1
ATOM 4636 O O . CYS C 2 48 ? -68.628 -25.835 6.289 1.00 15.76 48 CYS C O 1
ATOM 4643 N N . GLY C 2 49 ? -66.598 -25.778 7.246 1.00 14.28 49 GLY C N 1
ATOM 4644 C CA . GLY C 2 49 ? -66.799 -27.001 8.004 1.00 15.46 49 GLY C CA 1
ATOM 4645 C C . GLY C 2 49 ? -66.248 -28.264 7.354 1.00 15.33 49 GLY C C 1
ATOM 4646 O O . GLY C 2 49 ? -66.581 -29.370 7.770 1.00 16.75 49 GLY C O 1
ATOM 4650 N N . ARG C 2 50 ? -65.404 -28.109 6.336 1.00 15.52 50 ARG C N 1
ATOM 4651 C CA . ARG C 2 50 ? -64.828 -29.234 5.605 1.00 16.60 50 ARG C CA 1
ATOM 4652 C C . ARG C 2 50 ? -65.865 -30.299 5.229 1.00 16.12 50 ARG C C 1
ATOM 4653 O O . ARG C 2 50 ? -65.681 -31.484 5.498 1.00 17.76 50 ARG C O 1
ATOM 4674 N N . PRO C 2 51 ? -66.966 -29.895 4.588 1.00 16.55 51 PRO C N 1
ATOM 4675 C CA . PRO C 2 51 ? -67.980 -30.879 4.199 1.00 17.28 51 PRO C CA 1
ATOM 4676 C C . PRO C 2 51 ? -67.496 -31.792 3.078 1.00 17.55 51 PRO C C 1
ATOM 4677 O O . PRO C 2 51 ? -66.672 -31.401 2.243 1.00 16.83 51 PRO C O 1
ATOM 4688 N N . GLY C 2 52 ? -68.005 -33.015 3.051 1.00 19.28 52 GLY C N 1
ATOM 4689 C CA . GLY C 2 52 ? -67.720 -33.908 1.947 1.00 18.82 52 GLY C CA 1
ATOM 4690 C C . GLY C 2 52 ? -66.437 -34.681 2.109 1.00 18.82 52 GLY C C 1
ATOM 4691 O O . GLY C 2 52 ? -65.849 -34.729 3.178 1.00 19.03 52 GLY C O 1
ATOM 4695 N N . SER C 2 53 ? -65.986 -35.299 1.026 1.00 19.25 53 SER C N 1
ATOM 4696 C CA A SER C 2 53 ? -64.852 -36.218 1.093 0.00 19.16 53 SER C CA 1
ATOM 4697 C CA B SER C 2 53 ? -64.855 -36.209 1.113 1.00 19.96 53 SER C CA 1
ATOM 4698 C C . SER C 2 53 ? -63.505 -35.501 1.042 1.00 18.98 53 SER C C 1
ATOM 4699 O O . SER C 2 53 ? -62.505 -36.027 1.506 1.00 19.30 53 SER C O 1
ATOM 4714 N N . SER C 2 54 ? -63.487 -34.307 0.469 1.00 18.04 54 SER C N 1
ATOM 4715 C CA . SER C 2 54 ? -62.279 -33.498 0.360 1.00 18.09 54 SER C CA 1
ATOM 4716 C C . SER C 2 54 ? -62.676 -32.149 -0.215 1.00 16.75 54 SER C C 1
ATOM 4717 O O . SER C 2 54 ? -63.784 -31.994 -0.718 1.00 16.72 54 SER C O 1
ATOM 4725 N N . TRP C 2 55 ? -61.762 -31.193 -0.167 1.00 15.94 55 TRP C N 1
ATOM 4726 C CA . TRP C 2 55 ? -62.006 -29.873 -0.743 1.00 15.88 55 TRP C CA 1
ATOM 4727 C C . TRP C 2 55 ? -62.426 -29.952 -2.216 1.00 16.26 55 TRP C C 1
ATOM 4728 O O . TRP C 2 55 ? -63.480 -29.433 -2.593 1.00 16.08 55 TRP C O 1
ATOM 4749 N N . LYS C 2 56 ? -61.623 -30.596 -3.056 1.00 17.16 56 LYS C N 1
ATOM 4750 C CA . LYS C 2 56 ? -61.900 -30.574 -4.491 1.00 18.13 56 LYS C CA 1
ATOM 4751 C C . LYS C 2 56 ? -63.105 -31.426 -4.840 1.00 18.27 56 LYS C C 1
ATOM 4752 O O . LYS C 2 56 ? -63.864 -31.103 -5.748 1.00 18.90 56 LYS C O 1
ATOM 4771 N N . SER C 2 57 ? -63.298 -32.514 -4.116 1.00 18.13 57 SER C N 1
ATOM 4772 C CA . SER C 2 57 ? -64.457 -33.353 -4.361 1.00 19.19 57 SER C CA 1
ATOM 4773 C C . SER C 2 57 ? -65.757 -32.627 -3.995 1.00 18.41 57 SER C C 1
ATOM 4774 O O . SER C 2 57 ? -66.753 -32.683 -4.727 1.00 18.47 57 SER C O 1
ATOM 4782 N N . CYS C 2 58 ? -65.759 -31.961 -2.848 1.00 16.49 58 CYS C N 1
ATOM 4783 C CA . CYS C 2 58 ? -66.897 -31.161 -2.442 1.00 16.21 58 CYS C CA 1
ATOM 4784 C C . CYS C 2 58 ? -67.151 -30.068 -3.471 1.00 15.40 58 CYS C C 1
ATOM 4785 O O . CYS C 2 58 ? -68.281 -29.854 -3.894 1.00 15.65 58 CYS C O 1
ATOM 4792 N N . ALA C 2 59 ? -66.090 -29.370 -3.865 1.00 14.86 59 ALA C N 1
ATOM 4793 C CA . ALA C 2 59 ? -66.222 -28.248 -4.790 1.00 15.44 59 ALA C CA 1
ATOM 4794 C C . ALA C 2 59 ? -66.837 -28.666 -6.128 1.00 15.63 59 ALA C C 1
ATOM 4795 O O . ALA C 2 59 ? -67.543 -27.882 -6.763 1.00 15.43 59 ALA C O 1
ATOM 4802 N N . ALA C 2 60 ? -66.578 -29.906 -6.531 1.00 16.34 60 ALA C N 1
ATOM 4803 C CA . ALA C 2 60 ? -67.041 -30.442 -7.810 1.00 17.37 60 ALA C CA 1
ATOM 4804 C C . ALA C 2 60 ? -68.448 -31.028 -7.733 1.00 18.15 60 ALA C C 1
ATOM 4805 O O . ALA C 2 60 ? -68.967 -31.504 -8.736 1.00 20.01 60 ALA C O 1
ATOM 4812 N N . SER C 2 61 ? -69.046 -31.012 -6.546 1.00 17.87 61 SER C N 1
ATOM 4813 C CA . SER C 2 61 ? -70.435 -31.408 -6.346 1.00 18.36 61 SER C CA 1
ATOM 4814 C C . SER C 2 61 ? -71.309 -30.170 -6.143 1.00 18.59 61 SER C C 1
ATOM 4815 O O . SER C 2 61 ? -71.076 -29.383 -5.246 1.00 17.57 61 SER C O 1
ATOM 4823 N N . SER C 2 62 ? -72.328 -29.972 -6.964 1.00 18.67 62 SER C N 1
ATOM 4824 C CA A SER C 2 62 ? -73.171 -28.795 -6.788 0.58 19.22 62 SER C CA 1
ATOM 4825 C CA B SER C 2 62 ? -73.205 -28.821 -6.801 0.42 19.09 62 SER C CA 1
ATOM 4826 C C . SER C 2 62 ? -73.810 -28.793 -5.398 1.00 18.08 62 SER C C 1
ATOM 4827 O O . SER C 2 62 ? -73.895 -27.741 -4.759 1.00 17.90 62 SER C O 1
ATOM 4842 N N . TYR C 2 63 ? -74.235 -29.958 -4.915 1.00 18.15 63 TYR C N 1
ATOM 4843 C CA . TYR C 2 63 ? -74.830 -30.017 -3.589 1.00 18.26 63 TYR C CA 1
ATOM 4844 C C . TYR C 2 63 ? -73.809 -29.678 -2.494 1.00 16.59 63 TYR C C 1
ATOM 4845 O O . TYR C 2 63 ? -74.058 -28.828 -1.637 1.00 16.48 63 TYR C O 1
ATOM 4863 N N . CYS C 2 64 ? -72.676 -30.363 -2.492 1.00 16.30 64 CYS C N 1
ATOM 4864 C CA . CYS C 2 64 ? -71.722 -30.168 -1.412 1.00 15.58 64 CYS C CA 1
ATOM 4865 C C . CYS C 2 64 ? -71.155 -28.765 -1.451 1.00 14.25 64 CYS C C 1
ATOM 4866 O O . CYS C 2 64 ? -71.001 -28.123 -0.415 1.00 14.34 64 CYS C O 1
ATOM 4873 N N . ALA C 2 65 ? -70.870 -28.273 -2.651 1.00 14.71 65 ALA C N 1
ATOM 4874 C CA . ALA C 2 65 ? -70.333 -26.938 -2.792 1.00 14.31 65 ALA C CA 1
ATOM 4875 C C . ALA C 2 65 ? -71.343 -25.908 -2.290 1.00 13.15 65 ALA C C 1
ATOM 4876 O O . ALA C 2 65 ? -70.981 -24.950 -1.592 1.00 13.51 65 ALA C O 1
ATOM 4883 N N . SER C 2 66 ? -72.619 -26.103 -2.609 1.00 13.49 66 SER C N 1
ATOM 4884 C CA . SER C 2 66 ? -73.633 -25.177 -2.120 1.00 14.00 66 SER C CA 1
ATOM 4885 C C . SER C 2 66 ? -73.837 -25.290 -0.608 1.00 13.52 66 SER C C 1
ATOM 4886 O O . SER C 2 66 ? -74.142 -24.303 0.046 1.00 13.47 66 SER C O 1
ATOM 4894 N N . LEU C 2 67 ? -73.678 -26.486 -0.053 1.00 13.99 67 LEU C N 1
ATOM 4895 C CA . LEU C 2 67 ? -73.712 -26.647 1.397 1.00 14.03 67 LEU C CA 1
ATOM 4896 C C . LEU C 2 67 ? -72.581 -25.863 2.046 1.00 12.91 67 LEU C C 1
ATOM 4897 O O . LEU C 2 67 ? -72.746 -25.223 3.078 1.00 12.73 67 LEU C O 1
ATOM 4913 N N . CYS C 2 68 ? -71.412 -25.901 1.423 1.00 12.57 68 CYS C N 1
ATOM 4914 C CA . CYS C 2 68 ? -70.263 -25.123 1.877 1.00 12.12 68 CYS C CA 1
ATOM 4915 C C . CYS C 2 68 ? -70.610 -23.639 1.877 1.00 12.22 68 CYS C C 1
ATOM 4916 O O . CYS C 2 68 ? -70.379 -22.951 2.864 1.00 12.39 68 CYS C O 1
ATOM 4923 N N . VAL C 2 69 ? -71.186 -23.132 0.791 1.00 11.78 69 VAL C N 1
ATOM 4924 C CA . VAL C 2 69 ? -71.632 -21.738 0.747 1.00 12.03 69 VAL C CA 1
ATOM 4925 C C . VAL C 2 69 ? -72.627 -21.435 1.872 1.00 11.85 69 VAL C C 1
ATOM 4926 O O . VAL C 2 69 ? -72.487 -20.428 2.572 1.00 11.73 69 VAL C O 1
ATOM 4939 N N . GLN C 2 70 ? -73.627 -22.296 2.052 1.00 12.27 70 GLN C N 1
ATOM 4940 C CA . GLN C 2 70 ? -74.609 -22.085 3.124 1.00 12.27 70 GLN C CA 1
ATOM 4941 C C . GLN C 2 70 ? -73.928 -21.993 4.484 1.00 11.82 70 GLN C C 1
ATOM 4942 O O . GLN C 2 70 ? -74.244 -21.120 5.294 1.00 12.33 70 GLN C O 1
ATOM 4956 N N . ASN C 2 71 ? -72.981 -22.893 4.730 1.00 11.59 71 ASN C N 1
ATOM 4957 C CA . ASN C 2 71 ? -72.252 -22.914 5.996 1.00 12.15 71 ASN C CA 1
ATOM 4958 C C . ASN C 2 71 ? -71.363 -21.682 6.161 1.00 11.73 71 ASN C C 1
ATOM 4959 O O . ASN C 2 71 ? -71.259 -21.138 7.250 1.00 12.24 71 ASN C O 1
ATOM 4970 N N . TYR C 2 72 ? -70.732 -21.246 5.073 1.00 11.43 72 TYR C N 1
ATOM 4971 C CA . TYR C 2 72 ? -69.870 -20.069 5.111 1.00 11.08 72 TYR C CA 1
ATOM 4972 C C . TYR C 2 72 ? -70.694 -18.848 5.479 1.00 11.06 72 TYR C C 1
ATOM 4973 O O . TYR C 2 72 ? -70.297 -18.039 6.321 1.00 10.95 72 TYR C O 1
ATOM 4991 N N . MET C 2 73 ? -71.871 -18.726 4.886 1.00 11.13 73 MET C N 1
ATOM 4992 C CA . MET C 2 73 ? -72.723 -17.585 5.176 1.00 11.48 73 MET C CA 1
ATOM 4993 C C . MET C 2 73 ? -73.285 -17.638 6.582 1.00 11.47 73 MET C C 1
ATOM 4994 O O . MET C 2 73 ? -73.354 -16.602 7.260 1.00 11.55 73 MET C O 1
ATOM 5008 N N . LYS C 2 74 ? -73.693 -18.822 7.029 1.00 12.28 74 LYS C N 1
ATOM 5009 C CA . LYS C 2 74 ? -74.136 -18.975 8.421 1.00 13.07 74 LYS C CA 1
ATOM 5010 C C . LYS C 2 74 ? -73.041 -18.571 9.399 1.00 12.74 74 LYS C C 1
ATOM 5011 O O . LYS C 2 74 ? -73.305 -17.933 10.408 1.00 13.51 74 LYS C O 1
ATOM 5030 N N . ARG C 2 75 ? -71.804 -18.917 9.088 1.00 12.71 75 ARG C N 1
ATOM 5031 C CA . ARG C 2 75 ? -70.691 -18.563 9.953 1.00 12.58 75 ARG C CA 1
ATOM 5032 C C . ARG C 2 75 ? -70.410 -17.061 9.984 1.00 12.70 75 ARG C C 1
ATOM 5033 O O . ARG C 2 75 ? -70.180 -16.488 11.051 1.00 13.04 75 ARG C O 1
ATOM 5054 N N . TYR C 2 76 ? -70.403 -16.417 8.821 1.00 11.90 76 TYR C N 1
ATOM 5055 C CA . TYR C 2 76 ? -69.834 -15.079 8.721 1.00 12.77 76 TYR C CA 1
ATOM 5056 C C . TYR C 2 76 ? -70.783 -13.912 8.455 1.00 11.75 76 TYR C C 1
ATOM 5057 O O . TYR C 2 76 ? -70.510 -12.785 8.853 1.00 13.17 76 TYR C O 1
ATOM 5075 N N . ALA C 2 77 ? -71.863 -14.145 7.714 1.00 11.94 77 ALA C N 1
ATOM 5076 C CA . ALA C 2 77 ? -72.599 -13.020 7.142 1.00 12.43 77 ALA C CA 1
ATOM 5077 C C . ALA C 2 77 ? -73.237 -12.120 8.208 1.00 12.77 77 ALA C C 1
ATOM 5078 O O . ALA C 2 77 ? -73.058 -10.908 8.189 1.00 13.54 77 ALA C O 1
ATOM 5085 N N . LYS C 2 78 ? -73.988 -12.707 9.121 1.00 12.66 78 LYS C N 1
ATOM 5086 C CA . LYS C 2 78 ? -74.670 -11.904 10.123 1.00 12.93 78 LYS C CA 1
ATOM 5087 C C . LYS C 2 78 ? -73.673 -11.066 10.910 1.00 12.28 78 LYS C C 1
ATOM 5088 O O . LYS C 2 78 ? -73.875 -9.873 11.162 1.00 12.75 78 LYS C O 1
ATOM 5107 N N . TRP C 2 79 ? -72.572 -11.706 11.283 1.00 13.30 79 TRP C N 1
ATOM 5108 C CA . TRP C 2 79 ? -71.622 -11.155 12.244 1.00 14.22 79 TRP C CA 1
ATOM 5109 C C . TRP C 2 79 ? -70.753 -10.072 11.645 1.00 14.99 79 TRP C C 1
ATOM 5110 O O . TRP C 2 79 ? -70.164 -9.278 12.368 1.00 15.77 79 TRP C O 1
ATOM 5131 N N . ALA C 2 80 ? -70.713 -10.006 10.319 1.00 14.47 80 ALA C N 1
ATOM 5132 C CA . ALA C 2 80 ? -70.051 -8.916 9.611 1.00 14.53 80 ALA C CA 1
ATOM 5133 C C . ALA C 2 80 ? -70.950 -7.709 9.402 1.00 15.33 80 ALA C C 1
ATOM 5134 O O . ALA C 2 80 ? -70.518 -6.693 8.871 1.00 17.93 80 ALA C O 1
ATOM 5141 N N . GLY C 2 81 ? -72.216 -7.818 9.801 1.00 14.74 81 GLY C N 1
ATOM 5142 C CA . GLY C 2 81 ? -73.180 -6.760 9.547 1.00 15.67 81 GLY C CA 1
ATOM 5143 C C . GLY C 2 81 ? -73.773 -6.799 8.144 1.00 15.93 81 GLY C C 1
ATOM 5144 O O . GLY C 2 81 ? -74.325 -5.817 7.664 1.00 16.42 81 GLY C O 1
ATOM 5148 N N . CYS C 2 82 ? -73.686 -7.948 7.486 1.00 14.72 82 CYS C N 1
ATOM 5149 C CA A CYS C 2 82 ? -74.192 -8.049 6.114 0.76 14.71 82 CYS C CA 1
ATOM 5150 C CA B CYS C 2 82 ? -74.162 -8.154 6.132 0.24 15.52 82 CYS C CA 1
ATOM 5151 C C . CYS C 2 82 ? -75.694 -8.127 6.082 1.00 15.47 82 CYS C C 1
ATOM 5152 O O . CYS C 2 82 ? -76.317 -8.708 6.956 1.00 15.68 82 CYS C O 1
ATOM 5166 N N . PRO C 2 83 ? -76.288 -7.535 5.038 1.00 15.61 83 PRO C N 1
ATOM 5167 C CA . PRO C 2 83 ? -77.708 -7.790 4.814 1.00 15.75 83 PRO C CA 1
ATOM 5168 C C . PRO C 2 83 ? -77.897 -9.258 4.484 1.00 14.78 83 PRO C C 1
ATOM 5169 O O . PRO C 2 83 ? -77.143 -9.801 3.665 1.00 15.38 83 PRO C O 1
ATOM 5180 N N . LEU C 2 84 ? -78.882 -9.894 5.104 1.00 14.68 84 LEU C N 1
ATOM 5181 C CA . LEU C 2 84 ? -79.097 -11.322 4.919 1.00 14.69 84 LEU C CA 1
ATOM 5182 C C . LEU C 2 84 ? -79.989 -11.552 3.712 1.00 15.88 84 LEU C C 1
ATOM 5183 O O . LEU C 2 84 ? -81.121 -12.005 3.818 1.00 18.71 84 LEU C O 1
ATOM 5199 N N A ARG C 2 85 ? -79.426 -11.224 2.555 0.48 15.08 85 ARG C N 1
ATOM 5200 N N B ARG C 2 85 ? -79.443 -11.196 2.556 0.52 14.90 85 ARG C N 1
ATOM 5201 C CA A ARG C 2 85 ? -80.042 -11.426 1.257 0.48 15.95 85 ARG C CA 1
ATOM 5202 C CA B ARG C 2 85 ? -80.064 -11.403 1.260 0.52 15.56 85 ARG C CA 1
ATOM 5203 C C A ARG C 2 85 ? -78.913 -11.529 0.254 0.48 14.60 85 ARG C C 1
ATOM 5204 C C B ARG C 2 85 ? -78.926 -11.517 0.257 0.52 14.40 85 ARG C C 1
ATOM 5205 O O A ARG C 2 85 ? -77.746 -11.370 0.607 0.48 13.79 85 ARG C O 1
ATOM 5206 O O B ARG C 2 85 ? -77.762 -11.357 0.618 0.52 13.43 85 ARG C O 1
ATOM 5247 N N . CYS C 2 86 ? -79.249 -11.790 -1.001 1.00 14.06 86 CYS C N 1
ATOM 5248 C CA . CYS C 2 86 ? -78.212 -12.109 -1.970 1.00 13.99 86 CYS C CA 1
ATOM 5249 C C . CYS C 2 86 ? -77.156 -11.014 -2.125 1.00 13.64 86 CYS C C 1
ATOM 5250 O O . CYS C 2 86 ? -75.991 -11.334 -2.300 1.00 13.79 86 CYS C O 1
ATOM 5257 N N . GLU C 2 87 ? -77.511 -9.736 -2.026 1.00 13.78 87 GLU C N 1
ATOM 5258 C CA A GLU C 2 87 ? -76.509 -8.683 -2.117 0.17 15.07 87 GLU C CA 1
ATOM 5259 C CA B GLU C 2 87 ? -76.484 -8.712 -2.141 0.83 15.27 87 GLU C CA 1
ATOM 5260 C C . GLU C 2 87 ? -75.385 -8.985 -1.122 1.00 14.99 87 GLU C C 1
ATOM 5261 O O . GLU C 2 87 ? -74.189 -8.930 -1.441 1.00 17.41 87 GLU C O 1
ATOM 5284 N N . GLY C 2 88 ? -75.773 -9.300 0.102 1.00 13.77 88 GLY C N 1
ATOM 5285 C CA . GLY C 2 88 ? -74.784 -9.573 1.127 1.00 13.08 88 GLY C CA 1
ATOM 5286 C C . GLY C 2 88 ? -74.054 -10.881 0.884 1.00 12.70 88 GLY C C 1
ATOM 5287 O O . GLY C 2 88 ? -72.812 -10.935 0.916 1.00 12.89 88 GLY C O 1
ATOM 5291 N N . PHE C 2 89 ? -74.808 -11.948 0.639 1.00 12.39 89 PHE C N 1
ATOM 5292 C CA . PHE C 2 89 ? -74.214 -13.269 0.481 1.00 12.62 89 PHE C CA 1
ATOM 5293 C C . PHE C 2 89 ? -73.287 -13.353 -0.741 1.00 12.06 89 PHE C C 1
ATOM 5294 O O . PHE C 2 89 ? -72.209 -13.952 -0.669 1.00 12.04 89 PHE C O 1
ATOM 5311 N N . ALA C 2 90 ? -73.701 -12.775 -1.871 1.00 11.85 90 ALA C N 1
ATOM 5312 C CA . ALA C 2 90 ? -72.858 -12.772 -3.061 1.00 12.22 90 ALA C CA 1
ATOM 5313 C C . ALA C 2 90 ? -71.547 -12.040 -2.787 1.00 11.77 90 ALA C C 1
ATOM 5314 O O . ALA C 2 90 ? -70.478 -12.478 -3.217 1.00 11.94 90 ALA C O 1
ATOM 5321 N N . ARG C 2 91 ? -71.622 -10.921 -2.085 1.00 11.12 91 ARG C N 1
ATOM 5322 C CA . ARG C 2 91 ? -70.427 -10.126 -1.800 1.00 11.81 91 ARG C CA 1
ATOM 5323 C C . ARG C 2 91 ? -69.524 -10.814 -0.771 1.00 11.13 91 ARG C C 1
ATOM 5324 O O . ARG C 2 91 ? -68.299 -10.714 -0.860 1.00 11.59 91 ARG C O 1
ATOM 5345 N N . GLU C 2 92 ? -70.102 -11.551 0.173 1.00 10.97 92 GLU C N 1
ATOM 5346 C CA . GLU C 2 92 ? -69.308 -12.410 1.050 1.00 11.43 92 GLU C CA 1
ATOM 5347 C C . GLU C 2 92 ? -68.633 -13.505 0.240 1.00 10.92 92 GLU C C 1
ATOM 5348 O O . GLU C 2 92 ? -67.477 -13.839 0.456 1.00 11.67 92 GLU C O 1
ATOM 5360 N N . HIS C 2 93 ? -69.368 -14.093 -0.696 1.00 10.87 93 HIS C N 1
ATOM 5361 C CA . HIS C 2 93 ? -68.802 -15.180 -1.471 1.00 11.25 93 HIS C CA 1
ATOM 5362 C C . HIS C 2 93 ? -67.587 -14.712 -2.274 1.00 11.20 93 HIS C C 1
ATOM 5363 O O . HIS C 2 93 ? -66.572 -15.399 -2.360 1.00 11.57 93 HIS C O 1
ATOM 5378 N N . ASN C 2 94 ? -67.714 -13.538 -2.879 1.00 10.88 94 ASN C N 1
ATOM 5379 C CA . ASN C 2 94 ? -66.627 -12.969 -3.679 1.00 11.64 94 ASN C CA 1
ATOM 5380 C C . ASN C 2 94 ? -65.495 -12.370 -2.837 1.00 10.84 94 ASN C C 1
ATOM 5381 O O . ASN C 2 94 ? -64.344 -12.384 -3.269 1.00 11.43 94 ASN C O 1
ATOM 5392 N N . GLY C 2 95 ? -65.829 -11.847 -1.658 1.00 11.02 95 GLY C N 1
ATOM 5393 C CA . GLY C 2 95 ? -64.896 -11.043 -0.899 1.00 11.20 95 GLY C CA 1
ATOM 5394 C C . GLY C 2 95 ? -64.490 -11.522 0.477 1.00 12.23 95 GLY C C 1
ATOM 5395 O O . GLY C 2 95 ? -63.720 -10.832 1.130 1.00 13.59 95 GLY C O 1
ATOM 5399 N N . GLY C 2 96 ? -64.984 -12.663 0.918 1.00 11.60 96 GLY C N 1
ATOM 5400 C CA . GLY C 2 96 ? -64.614 -13.186 2.230 1.00 11.95 96 GLY C CA 1
ATOM 5401 C C . GLY C 2 96 ? -65.539 -12.666 3.317 1.00 11.74 96 GLY C C 1
ATOM 5402 O O . GLY C 2 96 ? -66.598 -12.096 3.039 1.00 12.40 96 GLY C O 1
ATOM 5406 N N . PRO C 2 97 ? -65.147 -12.872 4.589 1.00 11.89 97 PRO C N 1
ATOM 5407 C CA . PRO C 2 97 ? -66.048 -12.623 5.723 1.00 12.84 97 PRO C CA 1
ATOM 5408 C C . PRO C 2 97 ? -66.568 -11.206 5.832 1.00 13.69 97 PRO C C 1
ATOM 5409 O O . PRO C 2 97 ? -67.628 -11.028 6.423 1.00 14.89 97 PRO C O 1
ATOM 5420 N N . ARG C 2 98 ? -65.864 -10.213 5.303 1.00 13.56 98 ARG C N 1
ATOM 5421 C CA A ARG C 2 98 ? -66.383 -8.856 5.300 0.52 15.44 98 ARG C CA 1
ATOM 5422 C CA B ARG C 2 98 ? -66.376 -8.851 5.301 0.48 14.97 98 ARG C CA 1
ATOM 5423 C C . ARG C 2 98 ? -66.546 -8.316 3.886 1.00 13.90 98 ARG C C 1
ATOM 5424 O O . ARG C 2 98 ? -66.588 -7.102 3.676 1.00 14.55 98 ARG C O 1
ATOM 5465 N N . GLY C 2 99 ? -66.673 -9.231 2.926 1.00 12.75 99 GLY C N 1
ATOM 5466 C CA . GLY C 2 99 ? -66.877 -8.853 1.542 1.00 12.53 99 GLY C CA 1
ATOM 5467 C C . GLY C 2 99 ? -68.024 -7.887 1.328 1.00 12.86 99 GLY C C 1
ATOM 5468 O O . GLY C 2 99 ? -67.943 -6.972 0.515 1.00 12.95 99 GLY C O 1
ATOM 5472 N N . CYS C 2 100 ? -69.094 -8.047 2.087 1.00 12.95 100 CYS C N 1
ATOM 5473 C CA . CYS C 2 100 ? -70.272 -7.201 1.928 1.00 13.73 100 CYS C CA 1
ATOM 5474 C C . CYS C 2 100 ? -70.036 -5.755 2.363 1.00 14.02 100 CYS C C 1
ATOM 5475 O O . CYS C 2 100 ? -70.869 -4.898 2.100 1.00 15.76 100 CYS C O 1
ATOM 5482 N N . LYS C 2 101 ? -68.893 -5.488 2.989 1.00 14.36 101 LYS C N 1
ATOM 5483 C CA . LYS C 2 101 ? -68.534 -4.136 3.437 1.00 16.44 101 LYS C CA 1
ATOM 5484 C C . LYS C 2 101 ? -67.391 -3.518 2.633 1.00 18.17 101 LYS C C 1
ATOM 5485 O O . LYS C 2 101 ? -66.935 -2.428 2.946 1.00 21.16 101 LYS C O 1
ATOM 5504 N N . LYS C 2 102 ? -66.924 -4.226 1.613 1.00 15.87 102 LYS C N 1
ATOM 5505 C CA . LYS C 2 102 ? -65.760 -3.813 0.846 1.00 16.96 102 LYS C CA 1
ATOM 5506 C C . LYS C 2 102 ? -66.128 -3.406 -0.563 1.00 16.51 102 LYS C C 1
ATOM 5507 O O . LYS C 2 102 ? -66.874 -4.097 -1.244 1.00 16.79 102 LYS C O 1
ATOM 5526 N N . GLY C 2 103 ? -65.601 -2.274 -1.000 1.00 16.63 103 GLY C N 1
ATOM 5527 C CA . GLY C 2 103 ? -65.879 -1.776 -2.334 1.00 16.71 103 GLY C CA 1
ATOM 5528 C C . GLY C 2 103 ? -65.421 -2.732 -3.412 1.00 16.27 103 GLY C C 1
ATOM 5529 O O . GLY C 2 103 ? -65.968 -2.711 -4.501 1.00 16.86 103 GLY C O 1
ATOM 5533 N N . SER C 2 104 ? -64.437 -3.572 -3.108 1.00 15.22 104 SER C N 1
ATOM 5534 C CA . SER C 2 104 ? -63.904 -4.497 -4.097 1.00 15.43 104 SER C CA 1
ATOM 5535 C C . SER C 2 104 ? -64.929 -5.488 -4.652 1.00 14.58 104 SER C C 1
ATOM 5536 O O . SER C 2 104 ? -64.693 -6.081 -5.698 1.00 14.96 104 SER C O 1
ATOM 5544 N N . THR C 2 105 ? -66.053 -5.679 -3.953 1.00 13.70 105 THR C N 1
ATOM 5545 C CA . THR C 2 105 ? -67.027 -6.691 -4.351 1.00 13.20 105 THR C CA 1
ATOM 5546 C C . THR C 2 105 ? -68.268 -6.093 -5.032 1.00 13.79 105 THR C C 1
ATOM 5547 O O . THR C 2 105 ? -69.187 -6.812 -5.402 1.00 14.50 105 THR C O 1
ATOM 5558 N N . ILE C 2 106 ? -68.305 -4.783 -5.177 1.00 13.72 106 ILE C N 1
ATOM 5559 C CA . ILE C 2 106 ? -69.487 -4.139 -5.748 1.00 15.38 106 ILE C CA 1
ATOM 5560 C C . ILE C 2 106 ? -69.669 -4.504 -7.210 1.00 15.20 106 ILE C C 1
ATOM 5561 O O . ILE C 2 106 ? -70.781 -4.795 -7.648 1.00 15.69 106 ILE C O 1
ATOM 5577 N N . GLY C 2 107 ? -68.586 -4.485 -7.982 1.00 15.28 107 GLY C N 1
ATOM 5578 C CA . GLY C 2 107 ? -68.684 -4.828 -9.395 1.00 15.06 107 GLY C CA 1
ATOM 5579 C C . GLY C 2 107 ? -69.208 -6.239 -9.614 1.00 14.45 107 GLY C C 1
ATOM 5580 O O . GLY C 2 107 ? -70.033 -6.477 -10.499 1.00 15.06 107 GLY C O 1
ATOM 5584 N N . TYR C 2 108 ? -68.745 -7.173 -8.786 1.00 14.32 108 TYR C N 1
ATOM 5585 C CA . TYR C 2 108 ? -69.219 -8.542 -8.821 1.00 14.33 108 TYR C CA 1
ATOM 5586 C C . TYR C 2 108 ? -70.739 -8.610 -8.669 1.00 13.87 108 TYR C C 1
ATOM 5587 O O . TYR C 2 108 ? -71.430 -9.265 -9.449 1.00 14.09 108 TYR C O 1
ATOM 5605 N N . TRP C 2 109 ? -71.260 -7.922 -7.666 1.00 14.27 109 TRP C N 1
ATOM 5606 C CA . TRP C 2 109 ? -72.695 -7.911 -7.436 1.00 13.68 109 TRP C CA 1
ATOM 5607 C C . TRP C 2 109 ? -73.452 -7.298 -8.616 1.00 14.91 109 TRP C C 1
ATOM 5608 O O . TRP C 2 109 ? -74.496 -7.803 -9.034 1.00 15.04 109 TRP C O 1
ATOM 5629 N N . ASN C 2 110 ? -72.941 -6.199 -9.149 1.00 14.85 110 ASN C N 1
ATOM 5630 C CA . ASN C 2 110 ? -73.573 -5.558 -10.298 1.00 16.08 110 ASN C CA 1
ATOM 5631 C C . ASN C 2 110 ? -73.598 -6.479 -11.516 1.00 16.22 110 ASN C C 1
ATOM 5632 O O . ASN C 2 110 ? -74.600 -6.542 -12.225 1.00 17.52 110 ASN C O 1
ATOM 5643 N N . ARG C 2 111 ? -72.518 -7.221 -11.737 1.00 16.23 111 ARG C N 1
ATOM 5644 C CA . ARG C 2 111 ? -72.434 -8.119 -12.884 1.00 16.48 111 ARG C CA 1
ATOM 5645 C C . ARG C 2 111 ? -73.314 -9.348 -12.691 1.00 15.84 111 ARG C C 1
ATOM 5646 O O . ARG C 2 111 ? -73.956 -9.808 -13.645 1.00 16.15 111 ARG C O 1
ATOM 5667 N N . LEU C 2 112 ? -73.357 -9.869 -11.468 1.00 14.92 112 LEU C N 1
ATOM 5668 C CA . LEU C 2 112 ? -74.191 -11.021 -11.175 1.00 15.08 112 LEU C CA 1
ATOM 5669 C C . LEU C 2 112 ? -75.651 -10.717 -11.512 1.00 15.41 112 LEU C C 1
ATOM 5670 O O . LEU C 2 112 ? -76.374 -11.571 -12.043 1.00 16.01 112 LEU C O 1
ATOM 5686 N N . GLN C 2 113 ? -76.084 -9.500 -11.213 1.00 16.09 113 GLN C N 1
ATOM 5687 C CA . GLN C 2 113 ? -77.473 -9.126 -11.439 1.00 17.27 113 GLN C CA 1
ATOM 5688 C C . GLN C 2 113 ? -77.856 -9.005 -12.918 1.00 18.07 113 GLN C C 1
ATOM 5689 O O . GLN C 2 113 ? -79.033 -8.904 -13.223 1.00 19.18 113 GLN C O 1
ATOM 5703 N N . LYS C 2 114 ? -76.874 -9.007 -13.822 1.00 17.49 114 LYS C N 1
ATOM 5704 C CA . LYS C 2 114 ? -77.141 -8.994 -15.268 1.00 18.04 114 LYS C CA 1
ATOM 5705 C C . LYS C 2 114 ? -77.505 -10.372 -15.784 1.00 16.86 114 LYS C C 1
ATOM 5706 O O . LYS C 2 114 ? -77.988 -10.503 -16.918 1.00 18.02 114 LYS C O 1
ATOM 5725 N N . ILE C 2 115 ? -77.238 -11.407 -15.004 1.00 16.09 115 ILE C N 1
ATOM 5726 C CA . ILE C 2 115 ? -77.562 -12.773 -15.361 1.00 16.22 115 ILE C CA 1
ATOM 5727 C C . ILE C 2 115 ? -79.087 -12.937 -15.409 1.00 17.25 115 ILE C C 1
ATOM 5728 O O . ILE C 2 115 ? -79.800 -12.410 -14.552 1.00 18.04 115 ILE C O 1
ATOM 5744 N N . SER C 2 116 ? -79.606 -13.621 -16.431 1.00 18.54 116 SER C N 1
ATOM 5745 C CA . SER C 2 116 ? -81.052 -13.818 -16.535 1.00 21.08 116 SER C CA 1
ATOM 5746 C C . SER C 2 116 ? -81.644 -14.340 -15.246 1.00 22.25 116 SER C C 1
ATOM 5747 O O . SER C 2 116 ? -81.176 -15.340 -14.711 1.00 23.60 116 SER C O 1
ATOM 5755 N N . GLY C 2 117 ? -82.675 -13.662 -14.756 1.00 21.62 117 GLY C N 1
ATOM 5756 C CA . GLY C 2 117 ? -83.387 -14.091 -13.575 1.00 21.37 117 GLY C CA 1
ATOM 5757 C C . GLY C 2 117 ? -82.766 -13.592 -12.292 1.00 21.82 117 GLY C C 1
ATOM 5758 O O . GLY C 2 117 ? -83.293 -13.868 -11.224 1.00 24.08 117 GLY C O 1
ATOM 5762 N N . CYS C 2 118 ? -81.677 -12.839 -12.387 1.00 20.92 118 CYS C N 1
ATOM 5763 C CA . CYS C 2 118 ? -80.921 -12.453 -11.198 1.00 19.95 118 CYS C CA 1
ATOM 5764 C C . CYS C 2 118 ? -81.022 -10.974 -10.845 1.00 21.42 118 CYS C C 1
ATOM 5765 O O . CYS C 2 118 ? -80.455 -10.555 -9.850 1.00 22.44 118 CYS C O 1
ATOM 5772 N N . HIS C 2 119 ? -81.726 -10.158 -11.622 1.00 23.87 119 HIS C N 1
ATOM 5773 C CA . HIS C 2 119 ? -81.754 -8.749 -11.245 1.00 26.37 119 HIS C CA 1
ATOM 5774 C C . HIS C 2 119 ? -82.524 -8.577 -9.953 1.00 26.09 119 HIS C C 1
ATOM 5775 O O . HIS C 2 119 ? -83.633 -9.057 -9.844 1.00 26.00 119 HIS C O 1
ATOM 5790 N N . GLY C 2 120 ? -81.922 -7.907 -8.978 1.00 25.78 120 GLY C N 1
ATOM 5791 C CA . GLY C 2 120 ? -82.567 -7.704 -7.695 1.00 24.79 120 GLY C CA 1
ATOM 5792 C C . GLY C 2 120 ? -82.863 -8.988 -6.937 1.00 23.22 120 GLY C C 1
ATOM 5793 O O . GLY C 2 120 ? -83.720 -9.011 -6.063 1.00 23.37 120 GLY C O 1
ATOM 5797 N N . VAL C 2 121 ? -82.164 -10.065 -7.278 1.00 20.49 121 VAL C N 1
ATOM 5798 C CA . VAL C 2 121 ? -82.364 -11.338 -6.599 1.00 18.62 121 VAL C CA 1
ATOM 5799 C C . VAL C 2 121 ? -82.148 -11.189 -5.093 1.00 16.87 121 VAL C C 1
ATOM 5800 O O . VAL C 2 121 ? -81.232 -10.495 -4.641 1.00 17.79 121 VAL C O 1
ATOM 5813 N N . GLN C 2 122 ? -83.025 -11.835 -4.334 1.00 16.69 122 GLN C N 1
ATOM 5814 C CA . GLN C 2 122 ? -82.982 -11.826 -2.879 1.00 16.80 122 GLN C CA 1
ATOM 5815 C C . GLN C 2 122 ? -82.506 -13.172 -2.364 1.00 17.70 122 GLN C C 1
ATOM 5816 O O . GLN C 2 122 ? -82.967 -14.220 -2.824 1.00 19.98 122 GLN C O 1
ATOM 5831 N N . PHE D 2 1 ? -16.638 -30.839 38.290 1.00 29.92 1 PHE D N 1
ATOM 5832 C CA . PHE D 2 1 ? -17.858 -30.483 37.517 1.00 29.41 1 PHE D CA 1
ATOM 5833 C C . PHE D 2 1 ? -17.532 -30.510 36.034 1.00 28.68 1 PHE D C 1
ATOM 5834 O O . PHE D 2 1 ? -16.364 -30.607 35.652 1.00 29.32 1 PHE D O 1
ATOM 5853 N N . ALA D 2 2 ? -18.562 -30.430 35.200 1.00 28.67 2 ALA D N 1
ATOM 5854 C CA . ALA D 2 2 ? -18.372 -30.344 33.762 1.00 28.96 2 ALA D CA 1
ATOM 5855 C C . ALA D 2 2 ? -17.542 -29.112 33.428 1.00 28.39 2 ALA D C 1
ATOM 5856 O O . ALA D 2 2 ? -17.649 -28.080 34.085 1.00 27.88 2 ALA D O 1
ATOM 5863 N N . GLY D 2 3 ? -16.702 -29.230 32.411 1.00 28.69 3 GLY D N 1
ATOM 5864 C CA . GLY D 2 3 ? -15.920 -28.106 31.935 1.00 28.04 3 GLY D CA 1
ATOM 5865 C C . GLY D 2 3 ? -16.737 -27.220 31.014 1.00 27.26 3 GLY D C 1
ATOM 5866 O O . GLY D 2 3 ? -17.862 -27.559 30.635 1.00 27.68 3 GLY D O 1
ATOM 5870 N N . GLY D 2 4 ? -16.167 -26.082 30.640 1.00 26.66 4 GLY D N 1
ATOM 5871 C CA . GLY D 2 4 ? -16.865 -25.114 29.806 1.00 25.42 4 GLY D CA 1
ATOM 5872 C C . GLY D 2 4 ? -16.448 -23.709 30.185 1.00 24.58 4 GLY D C 1
ATOM 5873 O O . GLY D 2 4 ? -15.380 -23.512 30.747 1.00 25.74 4 GLY D O 1
ATOM 5877 N N . ILE D 2 5 ? -17.284 -22.720 29.894 1.00 22.88 5 ILE D N 1
ATOM 5878 C CA . ILE D 2 5 ? -16.874 -21.337 30.119 1.00 22.79 5 ILE D CA 1
ATOM 5879 C C . ILE D 2 5 ? -16.920 -20.900 31.576 1.00 22.24 5 ILE D C 1
ATOM 5880 O O . ILE D 2 5 ? -16.313 -19.899 31.938 1.00 23.52 5 ILE D O 1
ATOM 5896 N N . VAL D 2 6 ? -17.638 -21.639 32.414 1.00 21.15 6 VAL D N 1
ATOM 5897 C CA . VAL D 2 6 ? -17.710 -21.308 33.833 1.00 21.55 6 VAL D CA 1
ATOM 5898 C C . VAL D 2 6 ? -16.575 -22.027 34.568 1.00 22.94 6 VAL D C 1
ATOM 5899 O O . VAL D 2 6 ? -16.362 -23.209 34.332 1.00 23.91 6 VAL D O 1
ATOM 5912 N N . SER D 2 7 ? -15.871 -21.321 35.458 1.00 23.22 7 SER D N 1
ATOM 5913 C CA . SER D 2 7 ? -14.757 -21.903 36.213 1.00 24.54 7 SER D CA 1
ATOM 5914 C C . SER D 2 7 ? -15.271 -22.895 37.257 1.00 24.12 7 SER D C 1
ATOM 5915 O O . SER D 2 7 ? -16.404 -22.810 37.732 1.00 24.14 7 SER D O 1
ATOM 5923 N N . GLN D 2 8 ? -14.412 -23.834 37.627 1.00 24.66 8 GLN D N 1
ATOM 5924 C CA . GLN D 2 8 ? -14.741 -24.832 38.632 1.00 26.05 8 GLN D CA 1
ATOM 5925 C C . GLN D 2 8 ? -15.053 -24.207 39.984 1.00 25.54 8 GLN D C 1
ATOM 5926 O O . GLN D 2 8 ? -15.996 -24.618 40.645 1.00 25.88 8 GLN D O 1
ATOM 5940 N N . ARG D 2 9 ? -14.292 -23.196 40.390 1.00 25.79 9 ARG D N 1
ATOM 5941 C CA . ARG D 2 9 ? -14.558 -22.566 41.688 1.00 27.56 9 ARG D CA 1
ATOM 5942 C C . ARG D 2 9 ? -15.914 -21.860 41.664 1.00 25.86 9 ARG D C 1
ATOM 5943 O O . ARG D 2 9 ? -16.670 -21.894 42.639 1.00 26.23 9 ARG D O 1
ATOM 5964 N N . CYS D 2 10 ? -16.246 -21.243 40.537 1.00 25.27 10 CYS D N 1
ATOM 5965 C CA . CYS D 2 10 ? -17.518 -20.558 40.425 1.00 23.99 10 CYS D CA 1
ATOM 5966 C C . CYS D 2 10 ? -18.658 -21.547 40.526 1.00 23.59 10 CYS D C 1
ATOM 5967 O O . CYS D 2 10 ? -19.620 -21.323 41.273 1.00 23.24 10 CYS D O 1
ATOM 5974 N N . LEU D 2 11 ? -18.540 -22.665 39.818 1.00 22.30 11 LEU D N 1
ATOM 5975 C CA . LEU D 2 11 ? -19.551 -23.706 39.894 1.00 23.49 11 LEU D CA 1
ATOM 5976 C C . LEU D 2 11 ? -19.711 -24.231 41.316 1.00 23.79 11 LEU D C 1
ATOM 5977 O O . LEU D 2 11 ? -20.817 -24.433 41.783 1.00 23.89 11 LEU D O 1
ATOM 5993 N N . SER D 2 12 ? -18.609 -24.435 42.021 1.00 24.18 12 SER D N 1
ATOM 5994 C CA A SER D 2 12 ? -18.669 -24.879 43.402 0.82 24.61 12 SER D CA 1
ATOM 5995 C CA B SER D 2 12 ? -18.672 -24.877 43.405 0.18 24.37 12 SER D CA 1
ATOM 5996 C C . SER D 2 12 ? -19.439 -23.877 44.267 1.00 24.39 12 SER D C 1
ATOM 5997 O O . SER D 2 12 ? -20.278 -24.261 45.091 1.00 24.58 12 SER D O 1
ATOM 6012 N N . CYS D 2 13 ? -19.140 -22.595 44.104 1.00 22.79 13 CYS D N 1
ATOM 6013 C CA . CYS D 2 13 ? -19.818 -21.573 44.881 1.00 23.64 13 CYS D CA 1
ATOM 6014 C C . CYS D 2 13 ? -21.305 -21.520 44.564 1.00 22.19 13 CYS D C 1
ATOM 6015 O O . CYS D 2 13 ? -22.128 -21.385 45.478 1.00 22.84 13 CYS D O 1
ATOM 6022 N N . ILE D 2 14 ? -21.674 -21.633 43.286 1.00 22.02 14 ILE D N 1
ATOM 6023 C CA . ILE D 2 14 ? -23.085 -21.661 42.936 1.00 21.60 14 ILE D CA 1
ATOM 6024 C C . ILE D 2 14 ? -23.749 -22.895 43.534 1.00 22.33 14 ILE D C 1
ATOM 6025 O O . ILE D 2 14 ? -24.858 -22.819 44.055 1.00 22.43 14 ILE D O 1
ATOM 6041 N N . CYS D 2 15 ? -23.072 -24.032 43.454 1.00 22.95 15 CYS D N 1
ATOM 6042 C CA . CYS D 2 15 ? -23.589 -25.264 44.029 1.00 24.07 15 CYS D CA 1
ATOM 6043 C C . CYS D 2 15 ? -23.829 -25.083 45.533 1.00 24.30 15 CYS D C 1
ATOM 6044 O O . CYS D 2 15 ? -24.905 -25.382 46.033 1.00 24.23 15 CYS D O 1
ATOM 6051 N N . LYS D 2 16 ? -22.849 -24.538 46.241 1.00 24.41 16 LYS D N 1
ATOM 6052 C CA . LYS D 2 16 ? -23.010 -24.305 47.679 1.00 24.28 16 LYS D CA 1
ATOM 6053 C C . LYS D 2 16 ? -24.160 -23.348 47.971 1.00 23.58 16 LYS D C 1
ATOM 6054 O O . LYS D 2 16 ? -24.952 -23.561 48.888 1.00 24.21 16 LYS D O 1
ATOM 6073 N N . MET D 2 17 ? -24.276 -22.307 47.159 1.00 24.46 17 MET D N 1
ATOM 6074 C CA . MET D 2 17 ? -25.350 -21.333 47.315 1.00 24.94 17 MET D CA 1
ATOM 6075 C C . MET D 2 17 ? -26.720 -21.978 47.171 1.00 23.55 17 MET D C 1
ATOM 6076 O O . MET D 2 17 ? -27.627 -21.682 47.945 1.00 24.17 17 MET D O 1
ATOM 6090 N N . GLU D 2 18 ? -26.871 -22.866 46.185 1.00 23.10 18 GLU D N 1
ATOM 6091 C CA . GLU D 2 18 ? -28.185 -23.384 45.802 1.00 23.10 18 GLU D CA 1
ATOM 6092 C C . GLU D 2 18 ? -28.662 -24.483 46.740 1.00 23.79 18 GLU D C 1
ATOM 6093 O O . GLU D 2 18 ? -29.850 -24.555 47.055 1.00 24.02 18 GLU D O 1
ATOM 6105 N N . SER D 2 19 ? -27.744 -25.356 47.138 1.00 25.29 19 SER D N 1
ATOM 6106 C CA . SER D 2 19 ? -28.127 -26.571 47.852 1.00 25.76 19 SER D CA 1
ATOM 6107 C C . SER D 2 19 ? -27.188 -26.965 48.987 1.00 26.37 19 SER D C 1
ATOM 6108 O O . SER D 2 19 ? -27.385 -28.003 49.596 1.00 26.21 19 SER D O 1
ATOM 6116 N N . GLY D 2 20 ? -26.189 -26.143 49.285 1.00 26.91 20 GLY D N 1
ATOM 6117 C CA . GLY D 2 20 ? -25.104 -26.587 50.149 1.00 27.98 20 GLY D CA 1
ATOM 6118 C C . GLY D 2 20 ? -24.307 -27.655 49.418 1.00 29.08 20 GLY D C 1
ATOM 6119 O O . GLY D 2 20 ? -23.593 -28.454 50.027 1.00 30.67 20 GLY D O 1
ATOM 6123 N N . CYS D 2 21 ? -24.415 -27.616 48.091 1.00 29.51 21 CYS D N 1
ATOM 6124 C CA . CYS D 2 21 ? -23.876 -28.627 47.170 1.00 30.77 21 CYS D CA 1
ATOM 6125 C C . CYS D 2 21 ? -24.199 -30.068 47.544 1.00 32.34 21 CYS D C 1
ATOM 6126 O O . CYS D 2 21 ? -23.304 -30.889 47.783 1.00 32.61 21 CYS D O 1
ATOM 6133 N N . ARG D 2 22 ? -25.492 -30.370 47.559 1.00 32.96 22 ARG D N 1
ATOM 6134 C CA . ARG D 2 22 ? -25.980 -31.725 47.813 1.00 34.26 22 ARG D CA 1
ATOM 6135 C C . ARG D 2 22 ? -27.092 -32.051 46.821 1.00 35.40 22 ARG D C 1
ATOM 6136 O O . ARG D 2 22 ? -27.769 -31.143 46.322 1.00 34.72 22 ARG D O 1
ATOM 6157 N N . ASN D 2 23 ? -27.283 -33.335 46.523 1.00 36.86 23 ASN D N 1
ATOM 6158 C CA . ASN D 2 23 ? -28.428 -33.743 45.708 1.00 38.34 23 ASN D CA 1
ATOM 6159 C C . ASN D 2 23 ? -29.695 -33.743 46.546 1.00 37.58 23 ASN D C 1
ATOM 6160 O O . ASN D 2 23 ? -30.054 -34.751 47.160 1.00 37.88 23 ASN D O 1
ATOM 6171 N N . VAL D 2 24 ? -30.379 -32.610 46.559 1.00 36.74 24 VAL D N 1
ATOM 6172 C CA . VAL D 2 24 ? -31.497 -32.404 47.468 1.00 36.65 24 VAL D CA 1
ATOM 6173 C C . VAL D 2 24 ? -32.847 -32.870 46.919 1.00 37.51 24 VAL D C 1
ATOM 6174 O O . VAL D 2 24 ? -33.863 -32.760 47.605 1.00 38.55 24 VAL D O 1
ATOM 6187 N N . GLY D 2 25 ? -32.870 -33.409 45.706 1.00 37.21 25 GLY D N 1
ATOM 6188 C CA . GLY D 2 25 ? -34.124 -33.822 45.097 1.00 36.73 25 GLY D CA 1
ATOM 6189 C C . GLY D 2 25 ? -34.884 -32.625 44.545 1.00 35.79 25 GLY D C 1
ATOM 6190 O O . GLY D 2 25 ? -34.303 -31.548 44.367 1.00 35.25 25 GLY D O 1
ATOM 6194 N N . CYS D 2 26 ? -36.177 -32.808 44.271 1.00 35.06 26 CYS D N 1
ATOM 6195 C CA . CYS D 2 26 ? -37.005 -31.742 43.700 1.00 35.86 26 CYS D CA 1
ATOM 6196 C C . CYS D 2 26 ? -37.915 -31.114 44.753 1.00 36.78 26 CYS D C 1
ATOM 6197 O O . CYS D 2 26 ? -38.589 -31.817 45.509 1.00 38.13 26 CYS D O 1
ATOM 6204 N N . LYS D 2 27 ? -37.927 -29.785 44.786 1.00 36.66 27 LYS D N 1
ATOM 6205 C CA . LYS D 2 27 ? -38.712 -29.032 45.759 1.00 37.70 27 LYS D CA 1
ATOM 6206 C C . LYS D 2 27 ? -39.695 -28.116 45.057 1.00 36.58 27 LYS D C 1
ATOM 6207 O O . LYS D 2 27 ? -39.383 -27.515 44.026 1.00 34.64 27 LYS D O 1
ATOM 6226 N N . MET D 2 28 ? -40.884 -28.015 45.636 1.00 37.65 28 MET D N 1
ATOM 6227 C CA . MET D 2 28 ? -41.974 -27.249 45.058 1.00 39.03 28 MET D CA 1
ATOM 6228 C C . MET D 2 28 ? -42.053 -25.862 45.661 1.00 39.14 28 MET D C 1
ATOM 6229 O O . MET D 2 28 ? -42.038 -25.696 46.883 1.00 38.31 28 MET D O 1
ATOM 6243 N N . ASP D 2 29 ? -42.147 -24.871 44.787 1.00 40.24 29 ASP D N 1
ATOM 6244 C CA . ASP D 2 29 ? -42.478 -23.514 45.181 1.00 41.56 29 ASP D CA 1
ATOM 6245 C C . ASP D 2 29 ? -43.358 -22.966 44.061 1.00 41.72 29 ASP D C 1
ATOM 6246 O O . ASP D 2 29 ? -42.956 -22.962 42.896 1.00 41.56 29 ASP D O 1
ATOM 6255 N N . MET D 2 30 ? -44.574 -22.551 44.411 1.00 42.21 30 MET D N 1
ATOM 6256 C CA . MET D 2 30 ? -45.542 -22.042 43.437 1.00 42.82 30 MET D CA 1
ATOM 6257 C C . MET D 2 30 ? -45.925 -23.052 42.363 1.00 42.27 30 MET D C 1
ATOM 6258 O O . MET D 2 30 ? -46.114 -22.684 41.203 1.00 42.35 30 MET D O 1
ATOM 6272 N N . GLY D 2 31 ? -46.036 -24.320 42.727 1.00 41.47 31 GLY D N 1
ATOM 6273 C CA . GLY D 2 31 ? -46.485 -25.315 41.773 1.00 41.21 31 GLY D CA 1
ATOM 6274 C C . GLY D 2 31 ? -45.417 -25.692 40.763 1.00 40.76 31 GLY D C 1
ATOM 6275 O O . GLY D 2 31 ? -45.676 -26.479 39.846 1.00 41.14 31 GLY D O 1
ATOM 6279 N N . SER D 2 32 ? -44.221 -25.131 40.938 1.00 39.49 32 SER D N 1
ATOM 6280 C CA . SER D 2 32 ? -43.104 -25.353 40.031 1.00 38.31 32 SER D CA 1
ATOM 6281 C C . SER D 2 32 ? -41.988 -26.089 40.762 1.00 35.79 32 SER D C 1
ATOM 6282 O O . SER D 2 32 ? -41.639 -25.737 41.890 1.00 35.56 32 SER D O 1
ATOM 6290 N N . LEU D 2 33 ? -41.439 -27.115 40.124 1.00 33.69 33 LEU D N 1
ATOM 6291 C CA . LEU D 2 33 ? -40.367 -27.893 40.724 1.00 32.37 33 LEU D CA 1
ATOM 6292 C C . LEU D 2 33 ? -38.985 -27.383 40.326 1.00 29.29 33 LEU D C 1
ATOM 6293 O O . LEU D 2 33 ? -38.745 -27.050 39.170 1.00 28.19 33 LEU D O 1
ATOM 6309 N N . SER D 2 34 ? -38.090 -27.323 41.308 1.00 28.61 34 SER D N 1
ATOM 6310 C CA A SER D 2 34 ? -36.678 -27.049 41.068 0.40 28.56 34 SER D CA 1
ATOM 6311 C CA B SER D 2 34 ? -36.683 -27.047 41.066 0.60 28.58 34 SER D CA 1
ATOM 6312 C C . SER D 2 34 ? -35.907 -28.190 41.696 1.00 28.18 34 SER D C 1
ATOM 6313 O O . SER D 2 34 ? -36.204 -28.592 42.829 1.00 29.10 34 SER D O 1
ATOM 6326 N N . CYS D 2 35 ? -34.922 -28.713 40.977 1.00 27.57 35 CYS D N 1
ATOM 6327 C CA . CYS D 2 35 ? -34.300 -29.968 41.362 1.00 28.76 35 CYS D CA 1
ATOM 6328 C C . CYS D 2 35 ? -32.786 -29.920 41.536 1.00 28.01 35 CYS D C 1
ATOM 6329 O O . CYS D 2 35 ? -32.068 -29.279 40.765 1.00 27.13 35 CYS D O 1
ATOM 6336 N N . GLY D 2 36 ? -32.302 -30.629 42.551 1.00 27.69 36 GLY D N 1
ATOM 6337 C CA . GLY D 2 36 ? -30.914 -31.054 42.576 1.00 26.78 36 GLY D CA 1
ATOM 6338 C C . GLY D 2 36 ? -29.877 -30.056 43.027 1.00 26.79 36 GLY D C 1
ATOM 6339 O O . GLY D 2 36 ? -30.189 -29.001 43.588 1.00 26.16 36 GLY D O 1
ATOM 6343 N N . TYR D 2 37 ? -28.626 -30.423 42.755 1.00 26.78 37 TYR D N 1
ATOM 6344 C CA . TYR D 2 37 ? -27.444 -29.668 43.167 1.00 27.05 37 TYR D CA 1
ATOM 6345 C C . TYR D 2 37 ? -27.509 -28.187 42.837 1.00 25.47 37 TYR D C 1
ATOM 6346 O O . TYR D 2 37 ? -27.068 -27.350 43.625 1.00 25.88 37 TYR D O 1
ATOM 6364 N N . PHE D 2 38 ? -28.011 -27.863 41.638 1.00 25.19 38 PHE D N 1
ATOM 6365 C CA . PHE D 2 38 ? -28.019 -26.486 41.138 1.00 23.85 38 PHE D CA 1
ATOM 6366 C C . PHE D 2 38 ? -29.425 -25.894 41.102 1.00 23.40 38 PHE D C 1
ATOM 6367 O O . PHE D 2 38 ? -29.612 -24.781 40.622 1.00 23.10 38 P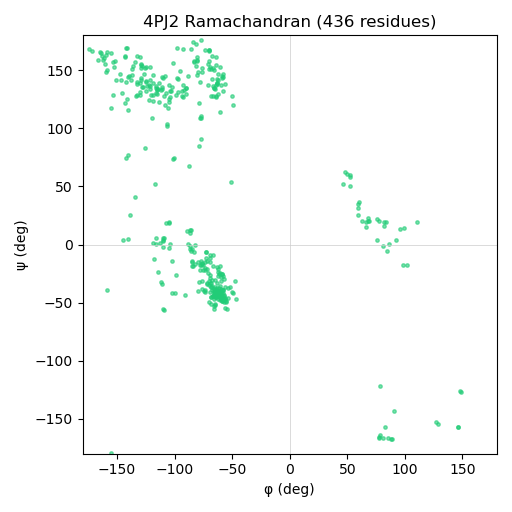HE D O 1
ATOM 6384 N N . GLN D 2 39 ? -30.415 -26.627 41.616 1.00 23.05 39 GLN D N 1
ATOM 6385 C CA . GLN D 2 39 ? -31.805 -26.152 41.664 1.00 23.09 39 GLN D CA 1
ATOM 6386 C C . GLN D 2 39 ? -32.274 -25.687 40.272 1.00 23.07 39 GLN D C 1
ATOM 6387 O O . GLN D 2 39 ? -32.686 -24.541 40.069 1.00 23.25 39 GLN D O 1
ATOM 6401 N N . ILE D 2 40 ? -32.225 -26.632 39.345 1.00 22.54 40 ILE D N 1
ATOM 6402 C CA . ILE D 2 40 ? -32.575 -26.415 37.942 1.00 22.39 40 ILE D CA 1
ATOM 6403 C C . ILE D 2 40 ? -34.045 -26.739 37.727 1.00 21.78 40 ILE D C 1
ATOM 6404 O O . ILE D 2 40 ? -34.534 -27.774 38.196 1.00 23.46 40 ILE D O 1
ATOM 6420 N N . LYS D 2 41 ? -34.750 -25.847 37.033 1.00 20.89 41 LYS D N 1
ATOM 6421 C CA . LYS D 2 41 ? -36.137 -26.090 36.666 1.00 21.66 41 LYS D CA 1
ATOM 6422 C C . LYS D 2 41 ? -36.221 -26.599 35.232 1.00 20.54 41 LYS D C 1
ATOM 6423 O O . LYS D 2 41 ? -35.243 -26.572 34.485 1.00 20.49 41 LYS D O 1
ATOM 6442 N N . GLU D 2 42 ? -37.394 -27.075 34.851 1.00 20.72 42 GLU D N 1
ATOM 6443 C CA . GLU D 2 42 ? -37.578 -27.720 33.564 1.00 20.60 42 GLU D CA 1
ATOM 6444 C C . GLU D 2 42 ? -37.217 -26.794 32.397 1.00 19.37 42 GLU D C 1
ATOM 6445 O O . GLU D 2 42 ? -36.572 -27.212 31.443 1.00 19.52 42 GLU D O 1
ATOM 6457 N N . ALA D 2 43 ? -37.638 -25.534 32.470 1.00 17.76 43 ALA D N 1
ATOM 6458 C CA . ALA D 2 43 ? -37.366 -24.580 31.399 1.00 18.08 43 ALA D CA 1
ATOM 6459 C C . ALA D 2 43 ? -35.870 -24.408 31.183 1.00 17.28 43 ALA D C 1
ATOM 6460 O O . ALA D 2 43 ? -35.396 -24.232 30.052 1.00 17.71 43 ALA D O 1
ATOM 6467 N N . TYR D 2 44 ? -35.129 -24.417 32.287 1.00 17.49 44 TYR D N 1
ATOM 6468 C CA . TYR D 2 44 ? -33.684 -24.258 32.262 1.00 17.20 44 TYR D CA 1
ATOM 6469 C C . TYR D 2 44 ? -33.060 -25.460 31.566 1.00 17.45 44 TYR D C 1
ATOM 6470 O O . TYR D 2 44 ? -32.232 -25.306 30.674 1.00 18.31 44 TYR D O 1
ATOM 6488 N N . TRP D 2 45 ? -33.500 -26.656 31.946 1.00 18.38 45 TRP D N 1
ATOM 6489 C CA . TRP D 2 45 ? -32.996 -27.888 31.355 1.00 19.59 45 TRP D CA 1
ATOM 6490 C C . TRP D 2 45 ? -33.277 -27.970 29.864 1.00 19.12 45 TRP D C 1
ATOM 6491 O O . TRP D 2 45 ? -32.420 -28.390 29.086 1.00 21.24 45 TRP D O 1
ATOM 6512 N N . ILE D 2 46 ? -34.466 -27.548 29.459 1.00 19.03 46 ILE D N 1
ATOM 6513 C CA . ILE D 2 46 ? -34.820 -27.536 28.046 1.00 18.72 46 ILE D CA 1
ATOM 6514 C C . ILE D 2 46 ? -33.846 -26.636 27.276 1.00 18.61 46 ILE D C 1
ATOM 6515 O O . ILE D 2 46 ? -33.291 -27.032 26.252 1.00 20.90 46 ILE D O 1
ATOM 6531 N N . ASP D 2 47 ? -33.590 -25.444 27.797 1.00 17.25 47 ASP D N 1
ATOM 6532 C CA . ASP D 2 47 ? -32.757 -24.483 27.087 1.00 16.67 47 ASP D CA 1
ATOM 6533 C C . ASP D 2 47 ? -31.266 -24.831 27.144 1.00 16.40 47 ASP D C 1
ATOM 6534 O O . ASP D 2 47 ? -30.510 -24.385 26.281 1.00 16.98 47 ASP D O 1
ATOM 6543 N N . CYS D 2 48 ? -30.837 -25.615 28.127 1.00 17.09 48 CYS D N 1
ATOM 6544 C CA . CYS D 2 48 ? -29.424 -25.987 28.213 1.00 17.46 48 CYS D CA 1
ATOM 6545 C C . CYS D 2 48 ? -29.124 -27.212 27.353 1.00 19.29 48 CYS D C 1
ATOM 6546 O O . CYS D 2 48 ? -28.058 -27.807 27.462 1.00 20.48 48 CYS D O 1
ATOM 6553 N N . GLY D 2 49 ? -30.074 -27.581 26.499 1.00 20.42 49 GLY D N 1
ATOM 6554 C CA . GLY D 2 49 ? -29.855 -28.606 25.494 1.00 21.90 49 GLY D CA 1
ATOM 6555 C C . GLY D 2 49 ? -30.302 -30.003 25.884 1.00 23.33 49 GLY D C 1
ATOM 6556 O O . GLY D 2 49 ? -29.957 -30.978 25.229 1.00 24.28 49 GLY D O 1
ATOM 6560 N N . ARG D 2 50 ? -31.083 -30.096 26.950 1.00 23.91 50 ARG D N 1
ATOM 6561 C CA . ARG D 2 50 ? -31.627 -31.367 27.410 1.00 26.47 50 ARG D CA 1
ATOM 6562 C C . ARG D 2 50 ? -30.559 -32.445 27.588 1.00 26.45 50 ARG D C 1
ATOM 6563 O O . ARG D 2 50 ? -30.709 -33.566 27.089 1.00 27.61 50 ARG D O 1
ATOM 6584 N N . PRO D 2 51 ? -29.470 -32.121 28.303 1.00 26.44 51 PRO D N 1
ATOM 6585 C CA . PRO D 2 51 ? -28.479 -33.175 28.528 1.00 27.11 51 PRO D CA 1
ATOM 6586 C C . PRO D 2 51 ? -29.022 -34.305 29.401 1.00 27.79 51 PRO D C 1
ATOM 6587 O O . PRO D 2 51 ? -29.896 -34.106 30.251 1.00 27.81 51 PRO D O 1
ATOM 6598 N N . GLY D 2 52 ? -28.511 -35.503 29.176 1.00 28.51 52 GLY D N 1
ATOM 6599 C CA . GLY D 2 52 ? -28.991 -36.649 29.913 1.00 29.54 52 GLY D CA 1
ATOM 6600 C C . GLY D 2 52 ? -30.321 -37.151 29.386 1.00 30.60 52 GLY D C 1
ATOM 6601 O O . GLY D 2 52 ? -30.784 -36.751 28.316 1.00 31.46 52 GLY D O 1
ATOM 6605 N N . SER D 2 53 ? -30.948 -38.010 30.176 1.00 30.73 53 SER D N 1
ATOM 6606 C CA A SER D 2 53 ? -32.165 -38.702 29.775 0.41 31.10 53 SER D CA 1
ATOM 6607 C CA B SER D 2 53 ? -32.161 -38.698 29.763 0.59 30.89 53 SER D CA 1
ATOM 6608 C C . SER D 2 53 ? -33.419 -37.881 30.029 1.00 31.39 53 SER D C 1
ATOM 6609 O O . SER D 2 53 ? -34.408 -38.012 29.314 1.00 32.45 53 SER D O 1
ATOM 6624 N N . SER D 2 54 ? -33.379 -37.049 31.066 1.00 31.29 54 SER D N 1
ATOM 6625 C CA . SER D 2 54 ? -34.528 -36.237 31.445 1.00 31.34 54 SER D CA 1
ATOM 6626 C C . SER D 2 54 ? -34.091 -35.138 32.409 1.00 29.82 54 SER D C 1
ATOM 6627 O O . SER D 2 54 ? -32.991 -35.182 32.961 1.00 29.03 54 SER D O 1
ATOM 6635 N N . TRP D 2 55 ? -34.968 -34.160 32.606 1.00 29.36 55 TRP D N 1
ATOM 6636 C CA . TRP D 2 55 ? -34.696 -33.034 33.484 1.00 28.75 55 TRP D CA 1
ATOM 6637 C C . TRP D 2 55 ? -34.340 -33.487 34.911 1.00 28.77 55 TRP D C 1
ATOM 6638 O O . TRP D 2 55 ? -33.286 -33.136 35.443 1.00 27.95 55 TRP D O 1
ATOM 6659 N N . LYS D 2 56 ? -35.207 -34.277 35.532 1.00 29.83 56 LYS D N 1
ATOM 6660 C CA . LYS D 2 56 ? -35.008 -34.641 36.936 1.00 31.00 56 LYS D CA 1
ATOM 6661 C C . LYS D 2 56 ? -33.800 -35.552 37.142 1.00 30.99 56 LYS D C 1
ATOM 6662 O O . LYS D 2 56 ? -33.090 -35.436 38.144 1.00 31.59 56 LYS D O 1
ATOM 6681 N N . SER D 2 57 ? -33.561 -36.453 36.199 1.00 30.49 57 SER D N 1
ATOM 6682 C CA A SER D 2 57 ? -32.392 -37.322 36.234 0.46 30.38 57 SER D CA 1
ATOM 6683 C CA B SER D 2 57 ? -32.395 -37.316 36.294 0.54 30.93 57 SER D CA 1
ATOM 6684 C C . SER D 2 57 ? -31.106 -36.519 36.101 1.00 30.38 57 SER D C 1
ATOM 6685 O O . SER D 2 57 ? -30.122 -36.756 36.794 1.00 31.04 57 SER D O 1
ATOM 6700 N N . CYS D 2 58 ? -31.112 -35.563 35.181 1.00 29.25 58 CYS D N 1
ATOM 6701 C CA . CYS D 2 58 ? -29.938 -34.737 34.953 1.00 28.90 58 CYS D CA 1
ATOM 6702 C C . CYS D 2 58 ? -29.645 -33.895 36.188 1.00 28.60 58 CYS D C 1
ATOM 6703 O O . CYS D 2 58 ? -28.495 -33.787 36.627 1.00 28.58 58 CYS D O 1
ATOM 6710 N N . ALA D 2 59 ? -30.701 -33.308 36.751 1.00 29.22 59 ALA D N 1
ATOM 6711 C CA . ALA D 2 59 ? -30.560 -32.405 37.886 1.00 29.66 59 ALA D CA 1
ATOM 6712 C C . ALA D 2 59 ? -29.970 -33.115 39.113 1.00 29.73 59 ALA D C 1
ATOM 6713 O O . ALA D 2 59 ? -29.315 -32.484 39.944 1.00 30.83 59 ALA D O 1
ATOM 6720 N N . ALA D 2 60 ? -30.180 -34.423 39.207 1.00 30.45 60 ALA D N 1
ATOM 6721 C CA . ALA D 2 60 ? -29.709 -35.205 40.349 1.00 31.69 60 ALA D CA 1
ATOM 6722 C C . ALA D 2 60 ? -28.254 -35.679 40.193 1.00 32.26 60 ALA D C 1
ATOM 6723 O O . ALA D 2 60 ? -27.691 -36.265 41.121 1.00 33.44 60 ALA D O 1
ATOM 6730 N N . SER D 2 61 ? -27.659 -35.428 39.028 1.00 32.24 61 SER D N 1
ATOM 6731 C CA . SER D 2 61 ? -26.266 -35.776 38.754 1.00 32.06 61 SER D CA 1
ATOM 6732 C C . SER D 2 61 ? -25.414 -34.520 38.793 1.00 31.25 61 SER D C 1
ATOM 6733 O O . SER D 2 61 ? -25.710 -33.561 38.093 1.00 30.95 61 SER D O 1
ATOM 6741 N N . SER D 2 62 ? -24.366 -34.515 39.604 1.00 31.24 62 SER D N 1
ATOM 6742 C CA A SER D 2 62 ? -23.473 -33.369 39.707 0.38 31.34 62 SER D CA 1
ATOM 6743 C CA B SER D 2 62 ? -23.486 -33.355 39.706 0.62 31.05 62 SER D CA 1
ATOM 6744 C C . SER D 2 62 ? -22.917 -33.021 38.333 1.00 30.85 62 SER D C 1
ATOM 6745 O O . SER D 2 62 ? -22.879 -31.854 37.936 1.00 29.99 62 SER D O 1
ATOM 6760 N N . TYR D 2 63 ? -22.488 -34.048 37.603 1.00 31.32 63 TYR D N 1
ATOM 6761 C CA . TYR D 2 63 ? -21.934 -33.851 36.273 1.00 30.72 63 TYR D CA 1
ATOM 6762 C C . TYR D 2 63 ? -22.967 -33.326 35.283 1.00 29.17 63 TYR D C 1
ATOM 6763 O O . TYR D 2 63 ? -22.749 -32.299 34.640 1.00 28.56 63 TYR D O 1
ATOM 6781 N N . CYS D 2 64 ? -24.081 -34.030 35.131 1.00 28.28 64 CYS D N 1
ATOM 6782 C CA . CYS D 2 64 ? -25.074 -33.603 34.156 1.00 27.93 64 CYS D CA 1
ATOM 6783 C C . CYS D 2 64 ? -25.620 -32.226 34.495 1.00 25.51 64 CYS D C 1
ATOM 6784 O O . CYS D 2 64 ? -25.788 -31.387 33.605 1.00 25.25 64 CYS D O 1
ATOM 6791 N N . ALA D 2 65 ? -25.909 -31.989 35.773 1.00 25.01 65 ALA D N 1
ATOM 6792 C CA . ALA D 2 65 ? -26.460 -30.698 36.191 1.00 23.36 65 ALA D CA 1
ATOM 6793 C C . ALA D 2 65 ? -25.477 -29.572 35.888 1.00 23.46 65 ALA D C 1
ATOM 6794 O O . ALA D 2 65 ? -25.864 -28.527 35.369 1.00 23.23 65 ALA D O 1
ATOM 6801 N N . SER D 2 66 ? -24.204 -29.782 36.195 1.00 23.85 66 SER D N 1
ATOM 6802 C CA . SER D 2 66 ? -23.211 -28.746 35.914 1.00 23.77 66 SER D CA 1
ATOM 6803 C C . SER D 2 66 ? -22.966 -28.574 34.411 1.00 23.12 66 SER D C 1
ATOM 6804 O O . SER D 2 66 ? -22.695 -27.467 33.963 1.00 22.09 66 SER D O 1
ATOM 6812 N N . LEU D 2 67 ? -23.096 -29.652 33.637 1.00 23.02 67 LEU D N 1
ATOM 6813 C CA . LEU D 2 67 ? -23.034 -29.543 32.180 1.00 23.88 67 LEU D CA 1
ATOM 6814 C C . LEU D 2 67 ? -24.170 -28.652 31.703 1.00 21.97 67 LEU D C 1
ATOM 6815 O O . LEU D 2 67 ? -23.998 -27.822 30.813 1.00 20.98 67 LEU D O 1
ATOM 6831 N N . CYS D 2 68 ? -25.339 -28.831 32.298 1.00 21.26 68 CYS D N 1
ATOM 6832 C CA . CYS D 2 68 ? -26.481 -28.010 31.954 1.00 20.62 68 CYS D CA 1
ATOM 6833 C C . CYS D 2 68 ? -26.175 -26.538 32.231 1.00 19.70 68 CYS D C 1
ATOM 6834 O O . CYS D 2 68 ? -26.427 -25.685 31.383 1.00 19.42 68 CYS D O 1
ATOM 6841 N N . VAL D 2 69 ? -25.606 -26.239 33.395 1.00 20.05 69 VAL D N 1
ATOM 6842 C CA . VAL D 2 69 ? -25.216 -24.877 33.723 1.00 19.48 69 VAL D CA 1
ATOM 6843 C C . VAL D 2 69 ? -24.203 -24.344 32.706 1.00 18.49 69 VAL D C 1
ATOM 6844 O O . VAL D 2 69 ? -24.355 -23.229 32.204 1.00 18.12 69 VAL D O 1
ATOM 6857 N N . GLN D 2 70 ? -23.187 -25.142 32.378 1.00 19.21 70 GLN D N 1
ATOM 6858 C CA . GLN D 2 70 ? -22.214 -24.744 31.362 1.00 19.28 70 GLN D CA 1
ATOM 6859 C C . GLN D 2 70 ? -22.890 -24.412 30.027 1.00 18.15 70 GLN D C 1
ATOM 6860 O O . GLN D 2 70 ? -22.569 -23.397 29.394 1.00 18.23 70 GLN D O 1
ATOM 6874 N N . ASN D 2 71 ? -23.799 -25.275 29.583 1.00 17.53 71 ASN D N 1
ATOM 6875 C CA . ASN D 2 71 ? -24.512 -25.058 28.324 1.00 17.22 71 ASN D CA 1
ATOM 6876 C C . ASN D 2 71 ? -25.418 -23.836 28.386 1.00 15.32 71 ASN D C 1
ATOM 6877 O O . ASN D 2 71 ? -25.531 -23.115 27.409 1.00 15.64 71 ASN D O 1
ATOM 6888 N N . TYR D 2 72 ? -26.083 -23.616 29.519 1.00 16.00 72 TYR D N 1
ATOM 6889 C CA . TYR D 2 72 ? -26.936 -22.454 29.708 1.00 14.49 72 TYR D CA 1
ATOM 6890 C C . TYR D 2 72 ? -26.140 -21.157 29.589 1.00 13.72 72 TYR D C 1
ATOM 6891 O O . TYR D 2 72 ? -26.562 -20.215 28.910 1.00 13.96 72 TYR D O 1
ATOM 6909 N N . MET D 2 73 ? -24.969 -21.114 30.225 1.00 14.72 73 MET D N 1
ATOM 6910 C CA . MET D 2 73 ? -24.146 -19.927 30.164 1.00 15.08 73 MET D CA 1
ATOM 6911 C C . MET D 2 73 ? -23.585 -19.726 28.755 1.00 15.49 73 MET D C 1
ATOM 6912 O O . MET D 2 73 ? -23.523 -18.607 28.291 1.00 15.05 73 MET D O 1
ATOM 6926 N N A LYS D 2 74 ? -23.183 -20.809 28.095 0.59 15.82 74 LYS D N 1
ATOM 6927 N N B LYS D 2 74 ? -23.191 -20.808 28.087 0.41 16.28 74 LYS D N 1
ATOM 6928 C CA A LYS D 2 74 ? -22.717 -20.730 26.706 0.59 16.67 74 LYS D CA 1
ATOM 6929 C CA B LYS D 2 74 ? -22.719 -20.707 26.703 0.41 17.22 74 LYS D CA 1
ATOM 6930 C C A LYS D 2 74 ? -23.798 -20.148 25.798 0.59 15.54 74 LYS D C 1
ATOM 6931 C C B LYS D 2 74 ? -23.807 -20.103 25.826 0.41 15.86 74 LYS D C 1
ATOM 6932 O O A LYS D 2 74 ? -23.512 -19.345 24.912 0.59 16.65 74 LYS D O 1
ATOM 6933 O O B LYS D 2 74 ? -23.540 -19.238 24.993 0.41 16.44 74 LYS D O 1
ATOM 6970 N N . ARG D 2 75 ? -25.039 -20.548 26.028 1.00 15.03 75 ARG D N 1
ATOM 6971 C CA . ARG D 2 75 ? -26.147 -20.062 25.225 1.00 14.98 75 ARG D CA 1
ATOM 6972 C C . ARG D 2 75 ? -26.463 -18.591 25.488 1.00 13.88 75 ARG D C 1
ATOM 6973 O O . ARG D 2 75 ? -26.674 -17.825 24.531 1.00 14.14 75 ARG D O 1
ATOM 6994 N N . TYR D 2 76 ? -26.492 -18.186 26.763 1.00 14.01 76 TYR D N 1
ATOM 6995 C CA . TYR D 2 76 ? -27.089 -16.904 27.124 1.00 13.90 76 TYR D CA 1
ATOM 6996 C C . TYR D 2 76 ? -26.147 -15.803 27.603 1.00 13.77 76 TYR D C 1
ATOM 6997 O O . TYR D 2 76 ? -26.434 -14.627 27.411 1.00 14.90 76 TYR D O 1
ATOM 7015 N N . ALA D 2 77 ? -25.073 -16.151 28.309 1.00 14.23 77 ALA D N 1
ATOM 7016 C CA . ALA D 2 77 ? -24.381 -15.141 29.095 1.00 14.43 77 ALA D CA 1
ATOM 7017 C C . ALA D 2 77 ? -23.744 -14.039 28.235 1.00 15.09 77 ALA D C 1
ATOM 7018 O O . ALA D 2 77 ? -23.938 -12.857 28.475 1.00 15.80 77 ALA D O 1
ATOM 7025 N N . LYS D 2 78 ? -22.974 -14.427 27.232 1.00 15.03 78 LYS D N 1
ATOM 7026 C CA . LYS D 2 78 ? -22.310 -13.437 26.397 1.00 15.07 78 LYS D CA 1
ATOM 7027 C C . LYS D 2 78 ? -23.313 -12.469 25.792 1.00 14.82 78 LYS D C 1
ATOM 7028 O O . LYS D 2 78 ? -23.128 -11.257 25.816 1.00 14.84 78 LYS D O 1
ATOM 7047 N N . TRP D 2 79 ? -24.386 -13.031 25.262 1.00 15.61 79 TRP D N 1
ATOM 7048 C CA . TRP D 2 79 ? -25.321 -12.281 24.429 1.00 15.97 79 TRP D CA 1
ATOM 7049 C C . TRP D 2 79 ? -26.210 -11.358 25.249 1.00 16.24 79 TRP D C 1
ATOM 7050 O O . TRP D 2 79 ? -26.805 -10.424 24.720 1.00 17.16 79 TRP D O 1
ATOM 7071 N N . ALA D 2 80 ? -26.282 -11.610 26.551 1.00 16.00 80 ALA D N 1
ATOM 7072 C CA . ALA D 2 80 ? -27.000 -10.731 27.471 1.00 16.40 80 ALA D CA 1
ATOM 7073 C C . ALA D 2 80 ? -26.131 -9.542 27.909 1.00 17.00 80 ALA D C 1
ATOM 7074 O O . ALA D 2 80 ? -26.620 -8.653 28.609 1.00 19.48 80 ALA D O 1
ATOM 7081 N N . GLY D 2 81 ? -24.853 -9.532 27.532 1.00 16.98 81 GLY D N 1
ATOM 7082 C CA . GLY D 2 81 ? -23.921 -8.505 27.981 1.00 17.77 81 GLY D CA 1
ATOM 7083 C C . GLY D 2 81 ? -23.306 -8.783 29.341 1.00 18.53 81 GLY D C 1
ATOM 7084 O O . GLY D 2 81 ? -22.785 -7.888 29.994 1.00 19.38 81 GLY D O 1
ATOM 7088 N N . CYS D 2 82 ? -23.361 -10.040 29.756 1.00 18.29 82 CYS D N 1
ATOM 7089 C CA A CYS D 2 82 ? -22.840 -10.402 31.068 0.76 18.74 82 CYS D CA 1
ATOM 7090 C CA B CYS D 2 82 ? -22.861 -10.511 31.029 0.24 19.02 82 CYS D CA 1
ATOM 7091 C C . CYS D 2 82 ? -21.338 -10.453 31.084 1.00 18.63 82 CYS D C 1
ATOM 7092 O O . CYS D 2 82 ? -20.705 -10.833 30.111 1.00 18.91 82 CYS D O 1
ATOM 7106 N N . PRO D 2 83 ? -20.755 -10.061 32.231 1.00 19.03 83 PRO D N 1
ATOM 7107 C CA . PRO D 2 83 ? -19.324 -10.313 32.389 1.00 20.12 83 PRO D CA 1
ATOM 7108 C C . PRO D 2 83 ? -19.099 -11.821 32.437 1.00 19.22 83 PRO D C 1
ATOM 7109 O O . PRO D 2 83 ? -19.862 -12.533 33.097 1.00 20.76 83 PRO D O 1
ATOM 7120 N N . LEU D 2 84 ? -18.105 -12.319 31.705 1.00 19.00 84 LEU D N 1
ATOM 7121 C CA . LEU D 2 84 ? -17.876 -13.766 31.635 1.00 18.83 84 LEU D CA 1
ATOM 7122 C C . LEU D 2 84 ? -16.973 -14.229 32.763 1.00 20.36 84 LEU D C 1
ATOM 7123 O O . LEU D 2 84 ? -15.820 -14.638 32.575 1.00 21.66 84 LEU D O 1
ATOM 7139 N N . ARG D 2 85 ? -17.535 -14.130 33.956 1.00 20.12 85 ARG D N 1
ATOM 7140 C CA . ARG D 2 85 ? -16.923 -14.606 35.179 1.00 21.26 85 ARG D CA 1
ATOM 7141 C C . ARG D 2 85 ? -18.069 -14.863 36.135 1.00 21.24 85 ARG D C 1
ATOM 7142 O O . ARG D 2 85 ? -19.237 -14.649 35.794 1.00 21.31 85 ARG D O 1
ATOM 7163 N N . CYS D 2 86 ? -17.745 -15.294 37.352 1.00 21.99 86 CYS D N 1
ATOM 7164 C CA . CYS D 2 86 ? -18.775 -15.809 38.231 1.00 22.96 86 CYS D CA 1
ATOM 7165 C C . CYS D 2 86 ? -19.857 -14.789 38.563 1.00 21.98 86 CYS D C 1
ATOM 7166 O O . CYS D 2 86 ? -21.020 -15.171 38.649 1.00 22.60 86 CYS D O 1
ATOM 7173 N N . GLU D 2 87 ? -19.519 -13.508 38.702 1.00 22.25 87 GLU D N 1
ATOM 7174 C CA . GLU D 2 87 ? -20.548 -12.512 38.992 1.00 24.47 87 GLU D CA 1
ATOM 7175 C C . GLU D 2 87 ? -21.649 -12.619 37.941 1.00 22.69 87 GLU D C 1
ATOM 7176 O O . GLU D 2 87 ? -22.833 -12.625 38.271 1.00 23.76 87 GLU D O 1
ATOM 7188 N N . GLY D 2 88 ? -21.258 -12.715 36.673 1.00 21.33 88 GLY D N 1
ATOM 7189 C CA . GLY D 2 88 ? -22.215 -12.850 35.592 1.00 20.10 88 GLY D CA 1
ATOM 7190 C C . GLY D 2 88 ? -22.935 -14.184 35.617 1.00 19.32 88 GLY D C 1
ATOM 7191 O O . GLY D 2 88 ? -24.171 -14.245 35.572 1.00 19.29 88 GLY D O 1
ATOM 7195 N N . PHE D 2 89 ? -22.169 -15.264 35.701 1.00 19.30 89 PHE D N 1
ATOM 7196 C CA . PHE D 2 89 ? -22.748 -16.599 35.594 1.00 18.76 89 PHE D CA 1
ATOM 7197 C C . PHE D 2 89 ? -23.683 -16.910 36.763 1.00 18.70 89 PHE D C 1
ATOM 7198 O O . PHE D 2 89 ? -24.733 -17.511 36.575 1.00 19.24 89 PHE D O 1
ATOM 7215 N N . ALA D 2 90 ? -23.268 -16.557 37.984 1.00 19.25 90 ALA D N 1
ATOM 7216 C CA . ALA D 2 90 ? -24.134 -16.741 39.150 1.00 19.98 90 ALA D CA 1
ATOM 7217 C C . ALA D 2 90 ? -25.459 -16.000 38.982 1.00 19.04 90 ALA D C 1
ATOM 7218 O O . ALA D 2 90 ? -26.528 -16.532 39.315 1.00 20.12 90 ALA D O 1
ATOM 7225 N N . ARG D 2 91 ? -25.386 -14.755 38.534 1.00 19.03 91 ARG D N 1
ATOM 7226 C CA . ARG D 2 91 ? -26.595 -13.951 38.367 1.00 18.20 91 ARG D CA 1
ATOM 7227 C C . ARG D 2 91 ? -27.505 -14.472 37.229 1.00 17.32 91 ARG D C 1
ATOM 7228 O O . ARG D 2 91 ? -28.716 -14.400 37.342 1.00 18.07 91 ARG D O 1
ATOM 7249 N N . GLU D 2 92 ? -26.917 -15.030 36.170 1.00 16.96 92 GLU D N 1
ATOM 7250 C CA . GLU D 2 92 ? -27.701 -15.729 35.144 1.00 16.59 92 GLU D CA 1
ATOM 7251 C C . GLU D 2 92 ? -28.360 -16.964 35.720 1.00 16.71 92 GLU D C 1
ATOM 7252 O O . GLU D 2 92 ? -29.502 -17.264 35.454 1.00 17.10 92 GLU D O 1
ATOM 7264 N N . HIS D 2 93 ? -27.608 -17.683 36.540 1.00 16.91 93 HIS D N 1
ATOM 7265 C CA . HIS D 2 93 ? -28.157 -18.888 37.100 1.00 17.74 93 HIS D CA 1
ATOM 7266 C C . HIS D 2 93 ? -29.374 -18.609 37.980 1.00 16.97 93 HIS D C 1
ATOM 7267 O O . HIS D 2 93 ? -30.361 -19.318 37.905 1.00 17.79 93 HIS D O 1
ATOM 7282 N N . ASN D 2 94 ? -29.287 -17.540 38.762 1.00 16.99 94 ASN D N 1
ATOM 7283 C CA . ASN D 2 94 ? -30.358 -17.166 39.679 1.00 16.98 94 ASN D CA 1
ATOM 7284 C C . ASN D 2 94 ? -31.510 -16.454 38.977 1.00 17.38 94 ASN D C 1
ATOM 7285 O O . ASN D 2 94 ? -32.655 -16.602 39.376 1.00 17.83 94 ASN D O 1
ATOM 7296 N N . GLY D 2 95 ? -31.182 -15.694 37.927 1.00 16.67 95 GLY D N 1
ATOM 7297 C CA . GLY D 2 95 ? -32.145 -14.789 37.320 1.00 15.48 95 GLY D CA 1
ATOM 7298 C C . GLY D 2 95 ? -32.567 -15.052 35.892 1.00 15.83 95 GLY D C 1
ATOM 7299 O O . GLY D 2 95 ? -33.370 -14.290 35.377 1.00 16.66 95 GLY D O 1
ATOM 7303 N N . GLY D 2 96 ? -32.049 -16.101 35.256 1.00 14.85 96 GLY D N 1
ATOM 7304 C CA . GLY D 2 96 ? -32.388 -16.381 33.860 1.00 14.30 96 GLY D CA 1
ATOM 7305 C C . GLY D 2 96 ? -31.483 -15.678 32.866 1.00 14.21 96 GLY D C 1
ATOM 7306 O O . GLY D 2 96 ? -30.441 -15.153 33.234 1.00 15.10 96 GLY D O 1
ATOM 7310 N N . PRO D 2 97 ? -31.872 -15.667 31.576 1.00 14.08 97 PRO D N 1
ATOM 7311 C CA . PRO D 2 97 ? -30.976 -15.204 30.512 1.00 15.02 97 PRO D CA 1
ATOM 7312 C C . PRO D 2 97 ? -30.478 -13.782 30.656 1.00 15.56 97 PRO D C 1
ATOM 7313 O O . PRO D 2 97 ? -29.419 -13.497 30.109 1.00 17.12 97 PRO D O 1
ATOM 7324 N N . ARG D 2 98 ? -31.205 -12.913 31.348 1.00 16.32 98 ARG D N 1
ATOM 7325 C CA A ARG D 2 98 ? -30.766 -11.545 31.594 0.50 17.67 98 ARG D CA 1
ATOM 7326 C CA B ARG D 2 98 ? -30.726 -11.559 31.592 0.50 17.59 98 ARG D CA 1
ATOM 7327 C C . ARG D 2 98 ? -30.559 -11.284 33.085 1.00 16.61 98 ARG D C 1
ATOM 7328 O O . ARG D 2 98 ? -30.535 -10.134 33.516 1.00 18.25 98 ARG D O 1
ATOM 7369 N N . GLY D 2 99 ? -30.401 -12.345 33.871 1.00 15.59 99 GLY D N 1
ATOM 7370 C CA . GLY D 2 99 ? -30.231 -12.209 35.312 1.00 16.44 99 GLY D CA 1
ATOM 7371 C C . GLY D 2 99 ? -29.111 -11.266 35.706 1.00 17.44 99 GLY D C 1
ATOM 7372 O O . GLY D 2 99 ? -29.219 -10.524 36.684 1.00 18.17 99 GLY D O 1
ATOM 7376 N N . CYS D 2 100 ? -28.019 -11.284 34.956 1.00 17.81 100 CYS D N 1
ATOM 7377 C CA . CYS D 2 100 ? -26.880 -10.428 35.245 1.00 19.11 100 CYS D CA 1
ATOM 7378 C C . CYS D 2 100 ? -27.179 -8.937 35.056 1.00 20.42 100 CYS D C 1
ATOM 7379 O O . CYS D 2 100 ? -26.369 -8.094 35.427 1.00 21.70 100 CYS D O 1
ATOM 7386 N N . LYS D 2 101 ? -28.340 -8.615 34.489 1.00 20.95 101 LYS D N 1
ATOM 7387 C CA . LYS D 2 101 ? -28.755 -7.221 34.310 1.00 22.71 101 LYS D CA 1
ATOM 7388 C C . LYS D 2 101 ? -29.920 -6.814 35.211 1.00 23.91 101 LYS D C 1
ATOM 7389 O O . LYS D 2 101 ? -30.411 -5.695 35.107 1.00 26.20 101 LYS D O 1
ATOM 7408 N N . LYS D 2 102 ? -30.362 -7.714 36.082 1.00 22.88 102 LYS D N 1
ATOM 7409 C CA . LYS D 2 102 ? -31.541 -7.468 36.917 1.00 24.00 102 LYS D CA 1
ATOM 7410 C C . LYS D 2 102 ? -31.171 -7.303 38.372 1.00 23.88 102 LYS D C 1
ATOM 7411 O O . LYS D 2 102 ? -30.370 -8.059 38.913 1.00 23.59 102 LYS D O 1
ATOM 7430 N N . GLY D 2 103 ? -31.762 -6.294 38.999 1.00 24.49 103 GLY D N 1
ATOM 7431 C CA . GLY D 2 103 ? -31.476 -6.000 40.382 1.00 24.40 103 GLY D CA 1
ATOM 7432 C C . GLY D 2 103 ? -31.859 -7.135 41.297 1.00 23.63 103 GLY D C 1
ATOM 7433 O O . GLY D 2 103 ? -31.312 -7.264 42.388 1.00 25.08 103 GLY D O 1
ATOM 7437 N N . SER D 2 104 ? -32.789 -7.966 40.845 1.00 22.32 104 SER D N 1
ATOM 7438 C CA A SER D 2 104 ? -33.296 -9.066 41.657 1.00 22.52 104 SER D CA 1
ATOM 7439 C CA B SER D 2 104 ? -33.306 -9.057 41.645 0.00 22.02 104 SER D CA 1
ATOM 7440 C C . SER D 2 104 ? -32.248 -10.099 42.022 1.00 21.92 104 SER D C 1
ATOM 7441 O O . SER D 2 104 ? -32.448 -10.873 42.947 1.00 22.86 104 SER D O 1
ATOM 7456 N N . THR D 2 105 ? -31.133 -10.145 41.296 1.00 21.07 105 THR D N 1
ATOM 7457 C CA A THR D 2 105 ? -30.079 -11.121 41.530 1.00 21.22 105 THR D CA 1
ATOM 7458 C CA B THR D 2 105 ? -30.126 -11.142 41.682 0.00 21.61 105 THR D CA 1
ATOM 7459 C C . THR D 2 105 ? -28.851 -10.533 42.261 1.00 22.28 105 THR D C 1
ATOM 7460 O O . THR D 2 105 ? -27.884 -11.236 42.474 1.00 23.00 105 THR D O 1
ATOM 7481 N N . ILE D 2 106 ? -28.880 -9.234 42.565 1.00 22.82 106 ILE D N 1
ATOM 7482 C CA . ILE D 2 106 ? -27.741 -8.573 43.226 1.00 24.53 106 ILE D CA 1
ATOM 7483 C C . ILE D 2 106 ? -27.495 -9.136 44.617 1.00 24.21 106 ILE D C 1
ATOM 7484 O O . ILE D 2 106 ? -26.357 -9.399 44.970 1.00 24.10 106 ILE D O 1
ATOM 7500 N N . GLY D 2 107 ? -28.558 -9.314 45.402 1.00 23.64 107 GLY D N 1
ATOM 7501 C CA . GLY D 2 107 ? -28.420 -9.883 46.733 1.00 24.28 107 GLY D CA 1
ATOM 7502 C C . GLY D 2 107 ? -27.861 -11.288 46.665 1.00 23.81 107 GLY D C 1
ATOM 7503 O O . GLY D 2 107 ? -26.982 -11.651 47.450 1.00 24.60 107 GLY D O 1
ATOM 7507 N N . TYR D 2 108 ? -28.333 -12.062 45.686 1.00 24.01 108 TYR D N 1
ATOM 7508 C CA . TYR D 2 108 ? -27.852 -13.434 45.491 1.00 22.43 108 TYR D CA 1
ATOM 7509 C C . TYR D 2 108 ? -26.327 -13.446 45.330 1.00 22.79 108 TYR D C 1
ATOM 7510 O O . TYR D 2 108 ? -25.636 -14.233 45.976 1.00 22.76 108 TYR D O 1
ATOM 7528 N N . TRP D 2 109 ? -25.808 -12.579 44.457 1.00 22.34 109 TRP D N 1
ATOM 7529 C CA . TRP D 2 109 ? -24.368 -12.486 44.222 1.00 22.40 109 TRP D CA 1
ATOM 7530 C C . TRP D 2 109 ? -23.618 -11.983 45.467 1.00 23.01 109 TRP D C 1
ATOM 7531 O O . TRP D 2 109 ? -22.559 -12.504 45.802 1.00 22.75 109 TRP D O 1
ATOM 7552 N N . ASN D 2 110 ? -24.175 -10.982 46.159 1.00 22.84 110 ASN D N 1
ATOM 7553 C CA . ASN D 2 110 ? -23.566 -10.452 47.373 1.00 24.06 110 ASN D CA 1
ATOM 7554 C C . ASN D 2 110 ? -23.471 -11.546 48.415 1.00 23.28 110 ASN D C 1
ATOM 7555 O O . ASN D 2 110 ? -22.457 -11.662 49.113 1.00 24.21 110 ASN D O 1
ATOM 7566 N N . ARG D 2 111 ? -24.526 -12.332 48.548 1.00 23.14 111 ARG D N 1
ATOM 7567 C CA . ARG D 2 111 ? -24.566 -13.384 49.547 1.00 22.85 111 ARG D CA 1
ATOM 7568 C C . ARG D 2 111 ? -23.697 -14.576 49.158 1.00 23.38 111 ARG D C 1
ATOM 7569 O O . ARG D 2 111 ? -23.009 -15.141 50.025 1.00 22.35 111 ARG D O 1
ATOM 7590 N N . LEU D 2 112 ? -23.699 -14.947 47.879 1.00 22.26 112 LEU D N 1
ATOM 7591 C CA . LEU D 2 112 ? -22.916 -16.098 47.451 1.00 22.12 112 LEU D CA 1
ATOM 7592 C C . LEU D 2 112 ? -21.440 -15.913 47.826 1.00 22.05 112 LEU D C 1
ATOM 7593 O O . LEU D 2 112 ? -20.766 -16.857 48.222 1.00 22.60 112 LEU D O 1
ATOM 7609 N N . GLN D 2 113 ? -20.962 -14.674 47.732 1.00 22.50 113 GLN D N 1
ATOM 7610 C CA . GLN D 2 113 ? -19.569 -14.346 48.059 1.00 23.32 113 GLN D CA 1
ATOM 7611 C C . GLN D 2 113 ? -19.235 -14.360 49.541 1.00 24.33 113 GLN D C 1
ATOM 7612 O O . GLN D 2 113 ? -18.041 -14.267 49.891 1.00 25.95 113 GLN D O 1
ATOM 7626 N N . LYS D 2 114 ? -20.246 -14.530 50.397 1.00 24.51 114 LYS D N 1
ATOM 7627 C CA . LYS D 2 114 ? -20.036 -14.719 51.826 1.00 24.83 114 LYS D CA 1
ATOM 7628 C C . LYS D 2 114 ? -19.763 -16.189 52.167 1.00 24.94 114 LYS D C 1
ATOM 7629 O O . LYS D 2 114 ? -19.298 -16.490 53.272 1.00 26.11 114 LYS D O 1
ATOM 7648 N N . ILE D 2 115 ? -20.043 -17.107 51.249 1.00 24.88 115 ILE D N 1
ATOM 7649 C CA . ILE D 2 115 ? -19.758 -18.516 51.496 1.00 23.87 115 ILE D CA 1
ATOM 7650 C C . ILE D 2 115 ? -18.240 -18.734 51.592 1.00 25.38 115 ILE D C 1
ATOM 7651 O O . ILE D 2 115 ? -17.477 -18.207 50.776 1.00 26.74 115 ILE D O 1
ATOM 7667 N N . SER D 2 116 ? -17.791 -19.485 52.589 1.00 28.27 116 SER D N 1
ATOM 7668 C CA . SER D 2 116 ? -16.363 -19.707 52.771 1.00 31.17 116 SER D CA 1
ATOM 7669 C C . SER D 2 116 ? -15.640 -20.138 51.484 1.00 32.07 116 SER D C 1
ATOM 7670 O O . SER D 2 116 ? -15.971 -21.161 50.876 1.00 33.62 116 SER D O 1
ATOM 7678 N N . GLY D 2 117 ? -14.670 -19.326 51.068 1.00 32.02 117 GLY D N 1
ATOM 7679 C CA . GLY D 2 117 ? -13.841 -19.624 49.913 1.00 31.26 117 GLY D CA 1
ATOM 7680 C C . GLY D 2 117 ? -14.370 -19.030 48.620 1.00 30.85 117 GLY D C 1
ATOM 7681 O O . GLY D 2 117 ? -13.780 -19.258 47.557 1.00 32.61 117 GLY D O 1
ATOM 7685 N N . CYS D 2 118 ? -15.459 -18.258 48.701 1.00 29.14 118 CYS D N 1
ATOM 7686 C CA . CYS D 2 118 ? -16.117 -17.714 47.515 1.00 27.79 118 CYS D CA 1
ATOM 7687 C C . CYS D 2 118 ? -16.011 -16.198 47.383 1.00 29.95 118 CYS D C 1
ATOM 7688 O O . CYS D 2 118 ? -16.568 -15.637 46.447 1.00 30.43 118 CYS D O 1
ATOM 7695 N N . HIS D 2 119 ? -15.330 -15.512 48.298 1.00 31.77 119 HIS D N 1
ATOM 7696 C CA . HIS D 2 119 ? -15.227 -14.063 48.148 1.00 35.06 119 HIS D CA 1
ATOM 7697 C C . HIS D 2 119 ? -14.452 -13.694 46.879 1.00 34.46 119 HIS D C 1
ATOM 7698 O O . HIS D 2 119 ? -13.348 -14.186 46.654 1.00 34.22 119 HIS D O 1
ATOM 7713 N N . GLY D 2 120 ? -15.044 -12.832 46.053 1.00 34.48 120 GLY D N 1
ATOM 7714 C CA . GLY D 2 120 ? -14.417 -12.389 44.821 1.00 33.86 120 GLY D CA 1
ATOM 7715 C C . GLY D 2 120 ? -14.105 -13.524 43.862 1.00 32.64 120 GLY D C 1
ATOM 7716 O O . GLY D 2 120 ? -13.209 -13.414 43.026 1.00 32.71 120 GLY D O 1
ATOM 7720 N N . VAL D 2 121 ? -14.848 -14.617 43.970 1.00 30.80 121 VAL D N 1
ATOM 7721 C CA . VAL D 2 121 ? -14.654 -15.754 43.079 1.00 29.10 121 VAL D CA 1
ATOM 7722 C C . VAL D 2 121 ? -14.875 -15.362 41.615 1.00 28.16 121 VAL D C 1
ATOM 7723 O O . VAL D 2 121 ? -15.822 -14.640 41.292 1.00 28.50 121 VAL D O 1
ATOM 7736 N N . GLN D 2 122 ? -13.997 -15.855 40.738 1.00 27.11 122 GLN D N 1
ATOM 7737 C CA . GLN D 2 122 ? -14.054 -15.574 39.303 1.00 27.89 122 GLN D CA 1
ATOM 7738 C C . GLN D 2 122 ? -14.515 -16.808 38.539 1.00 28.36 122 GLN D C 1
ATOM 7739 O O . GLN D 2 122 ? -14.114 -17.930 38.838 1.00 30.12 122 GLN D O 1
#

CATH classification: 2.40.128.460

InterPro domains:
  IPR031948 Periplasmic lysozyme inhibitor, I-type [PF16743] (23-142)
  IPR031948 Periplasmic lysozyme inhibitor, I-type [cd09632] (23-129)
  IPR038643 PliI superfamily [G3DSA:2.40.128.460] (19-145)

Sequence (488 aa):
GFFKQLTLPSGQVVVTVSEGRRGEPASTGSYDVRLYSGANPQFPLDQQFIDGKVLPRDGSSIKELKLLDLNGDKQPELIVVVEESAGSGSYLSADAFTLNPQEGLDSSFNHVEGLAPNNEDVIQQALKTTGFFKQLTLPSGQVVVTVSEGRGEPASTGSYDVRLYSGANPQFPLDQQFIDGKKVLLPRDGSIKELKLLDLNGDKQPELIIVVVESAGSGSYLSADAFTTLNPGLDSFNHVEGLAPNEDVIQQALKTPRDLFAGGIVSQRRCLSSCICKMESGCRNVGCKMDMGSLLSSCGYFQIKEEAYWIDCGRPGSSSWKSCAASSSYCASLCVQNYMKRYAKWAGCCPLRRCEEGFAREHNGGPRRGCKKGSTIGYWNRLQKISGCHGVQFAGGIVSQRCLSSCICKMESGCRNVGCKMDMGSLSSCGYFQIKEAYWIDCGRPGSSSWKSSCAASSSYCASLCVQNYMKKRYAKWAGCCPLRCEGFAREHNGGPRRGCKKGSSTTIGYWNRLQKISGCHGVQ

Foldseek 3Di:
DDWDKDQWPQQKIKMKAFDPPDDQQWHKMKIWIANNPPVVCRRPGTDDMDMGIARGHFDDWDFDDQPPPPTTWIKTWGFGPDPQRKIKIWTWDADPPPGIGTDDIDTRHGNPDDRSVVRND/DDKDKDQWPLQKIKMKAFDPPDDQQWDKMKIWIALNPPVVCRRPGTDDMDMDIARGHFDDWDWAQDPPDSTTKIKTWHFGPDPQRKIKIWIWDVVNNIDTDFIDTRHGPPDDHVVRSVDDPVD/DDDALADPLLLCLLLCLQPPQAQPAWDDPPPAIFGASNRHGPVLCVQLPVDDDGDRVLRNDSHSVVSSLRSQCVPAQVVLVFDSYSLRSSLCSVPNRNSSVDPVSPVSLVVSLVPPPRPVHD/DEDALEDPLLLVLLLCLQPVQAFPAWDDDPNFIFGGSNRHGQVLCVQLPVPDDHDRVLRSDSHSVVSSLRSQCVPAQVVLVADSYSLRSSQCSVPNRNSSVDPVCPVVSVVSLVPPPRPVHD

Solvent-accessible surface area: 20819 Å² total; per-residue (Å²): 102,52,58,94,70,36,90,6,108,55,31,6,4,0,1,0,16,32,7,136,58,25,9,25,0,19,3,0,0,3,0,9,0,0,29,12,46,12,111,135,71,40,11,19,53,29,75,43,4,88,15,30,92,8,37,0,33,14,73,58,24,60,55,79,53,18,68,56,69,192,63,24,4,0,0,0,0,3,21,2,3,0,22,13,9,40,4,12,0,10,0,0,25,8,17,74,145,137,10,4,71,78,82,57,92,21,91,37,21,35,24,123,92,85,9,20,97,30,6,110,142,107,63,58,91,69,40,93,3,112,56,30,12,3,0,2,1,16,36,8,143,59,24,9,21,0,22,3,0,0,2,0,8,0,0,28,13,43,13,108,136,70,42,12,21,76,28,60,27,3,82,15,28,88,8,36,0,32,15,96,59,28,69,71,35,102,118,109,73,78,186,19,9,42,0,0,0,0,3,12,2,3,0,8,4,0,41,5,9,1,7,8,0,36,0,90,77,44,9,72,33,151,40,84,12,91,35,12,29,38,132,79,82,9,30,95,22,14,145,61,77,147,151,162,80,1,54,59,83,3,45,82,188,0,0,29,4,0,0,89,44,32,7,46,38,150,80,38,32,49,89,162,111,59,43,51,66,2,2,2,45,0,14,2,6,91,16,2,30,54,5,1,59,141,17,57,99,48,32,101,56,3,1,41,43,44,130,15,0,0,55,0,0,5,42,0,0,122,30,10,0,117,89,5,47,9,61,69,136,0,75,0,2,0,29,0,1,7,2,0,5,99,0,8,111,44,56,35,0,84,32,11,27,75,132,0,29,167,45,100,78,1,156,34,12,111,90,4,56,59,83,3,45,81,190,0,0,33,4,0,0,90,45,32,18,52,42,173,76,50,32,52,96,130,69,41,63,26,46,14,2,0,45,0,22,2,8,86,18,2,18,59,5,1,58,132,16,58,100,47,31,100,60,2,2,44,42,48,133,13,0,0,51,0,0,5,46,0,0,137,31,8,0,117,91,21,46,10,51,97,117,0,53,0,2,0,28,0,1,6,1,0,6,115,0,7,103,32,53,35,0,87,30,13,26,77,126,0,32,157,43,100,81,2,158,35,12,105

Secondary structure (DSSP, 8-state):
--EEEEE-TTS-EEEEEEPTT--SSSEEEEEEEE---STTSTTSSEEEEEEEEESSEEEEEEEE-SSSSSSPEEEEEEE-SSTT--EEEEEEEEETTTEEEEEEEEEEE-TTS-HHHHHH-/--EEEEE-TTS-EEEEEEPTT--SSSEEEEEEEE---STTSTTSSEEEEEEEEESSEEEEEEEE--S--SS-EEEEEEE-SSTT--EEEEEEEE---EEEEEEEEEE-TT--HHHHHHS-TT-/---SSS-HHHHHHHHHHHHSSS---EE-SSSS-EETTTTEEHHHHHHTT--SSSHHHHHTSHHHHHHHHHHHHHHHTGGGT--SSHHHHHHHHHH-TTGGG-GGGHHHHHHHTTSTT-TT--/---SSS-HHHHHHHHHHHHSSS---EEEETTEEEETTTTEEHHHHHHTT--SS-HHHHHTSHHHHHHHHHHHHHHHTGGGT--SSHHHHHHHHHH-TTGGG-GGGHHHHHHHTTSTT-TT--

Organism: Aeromonas hydrophila subsp. hydrophila (strain ATCC 7966 / DSM 30187 / BCRC 13018 / CCUG 14551 / JCM 1027 / KCTC 2358 / NCIMB 9240 / NCTC 8049) (NCBI:txid380703)

B-factor: mean 24.12, std 9.83, range [9.55, 60.53]

Radius of gyration: 27.21 Å; Cα contacts (8 Å, |Δi|>4): 1281; chains: 4; bounding box: 70×49×69 Å